Protein 5XW2 (pdb70)

CATH classification: 1.10.630.10

InterPro domains:
  IPR001128 Cytochrome P450 [PF00067] (34-383)
  IPR002397 Cytochrome P450, B-class [PR00359] (77-88)
  IPR002397 Cytochrome P450, B-class [PR00359] (123-139)
  IPR002397 Cytochrome P450, B-class [PR00359] (140-155)
  IPR002397 Cytochrome P450, B-class [PR00359] (190-212)
  IPR002397 Cytochrome P450, B-class [PR00359] (271-282)
  IPR002397 Cytochrome P450, B-class [PR00359] (288-315)
  IPR002397 Cytochrome P450, B-class [PR00359] (316-331)
  IPR002397 Cytochrome P450, B-class [PR00359] (337-346)
  IPR002397 Cytochrome P450, B-class [PR00359] (346-357)
  IPR017972 Cytochrome P450, conserved site [PS00086] (339-348)
  IPR036396 Cytochrome P450 superfamily [G3DSA:1.10.630.10] (1-399)
  IPR036396 Cytochrome P450 superfamily [SSF48264] (8-396)

Radius of gyration: 20.77 Å; Cα contacts (8 Å, |Δi|>4): 605; chains: 1; bounding box: 44×53×56 Å

Organism: NCBI:txid457427

Sequence (375 aa):
MTTPAERWGIHPEHFWLYGRRPRQMVEFDEKMNAWNVYGYAEAIEVLGDPGTFSSHMSRLLPMGAAFTEGDLLQTDPPDHRELRKLVSHAFTPKVVAELEPRITALTQELLDAVADRDTFDLMTALAYPLPVTVVAELLSIPSADRHLFEGWMTEIVHSLGAPMRKMLEYLREHAAECRRRPRGDLMGKLIEAERRLTDNHIVNFAKMLLIAGYLTTTMLIGNTVLCLDSYPEQAARVRADRSLIPGLLEESMRFLSPVAATYRATTRDVEVAGQRLSADQMVMVWFGAANRDARQFAEPELFDMTRGPNPHLGFGRGIHFCLGGPLARMEGRVALDHLLDRFPELYTDPERPPTFMPGFDTTGVSSLPLRTSLG

Nearest PDB structures (foldseek):
  5xw2-assembly1_A  TM=1.003E+00  e=1.468E-63  Streptomyces himastatinicus ATCC 53653
  4e2p-assembly1_A  TM=9.854E-01  e=3.043E-57  Streptomyces himastatinicus ATCC 53653
  4ggv-assembly1_A  TM=9.111E-01  e=2.343E-40  Streptomyces himastatinicus ATCC 53653
  5z9j-assembly1_A  TM=9.379E-01  e=3.137E-38  Streptomyces himastatinicus ATCC 53653
  5z9j-assembly2_B  TM=9.359E-01  e=5.371E-37  Streptomyces himastatinicus ATCC 53653

Solvent-accessible surface area: 17561 Å² total; per-residue (Å²): 159,72,20,0,2,104,93,48,42,2,19,99,104,2,24,10,8,88,30,152,177,17,214,60,29,1,34,70,38,140,187,68,104,0,22,7,1,21,0,24,60,19,0,63,88,1,7,56,51,26,58,7,3,0,3,57,34,26,107,50,98,111,204,70,129,100,97,30,82,6,25,12,82,42,18,31,65,112,93,8,150,84,16,34,93,42,1,31,147,18,9,45,100,150,26,15,65,110,17,45,87,121,0,37,65,41,0,59,115,30,0,88,81,10,32,142,120,111,55,8,32,0,0,88,14,0,0,27,25,0,1,4,15,8,4,1,49,14,0,44,0,65,78,74,32,33,123,60,0,51,38,31,4,45,86,21,37,158,95,132,83,70,11,53,174,128,0,54,76,42,2,104,74,20,0,38,94,27,84,184,204,53,191,95,52,12,2,2,94,1,6,95,17,161,242,104,34,64,34,101,21,2,18,28,1,3,59,12,13,0,87,40,26,0,23,33,6,1,8,4,0,0,1,0,6,0,0,14,30,4,17,74,141,30,14,60,123,0,67,94,62,73,91,36,1,64,29,0,2,35,0,0,4,1,4,3,2,10,50,0,4,26,56,18,0,0,44,121,98,17,107,2,59,59,46,204,4,56,38,96,44,31,0,1,0,17,12,4,5,0,0,23,8,67,143,73,5,74,108,20,93,106,9,56,2,69,37,60,125,26,43,12,0,10,34,10,105,35,67,28,99,43,33,20,2,44,5,13,99,3,4,0,77,2,0,0,30,28,1,9,78,70,4,113,68,28,62,7,11,98,158,138,64,8,72,40,18,73,22,73,32,28,1,2,0,22,27,0,25,2,63,24,49,113,117

B-factor: mean 20.39, std 13.83, range [5.42, 110.3]

Structure (mmCIF, N/CA/C/O backbone):
data_5XW2
#
_entry.id   5XW2
#
_cell.length_a   126.130
_cell.length_b   72.840
_cell.length_c   53.750
_cell.angle_alpha   90.00
_cell.angle_beta   107.43
_cell.angle_gamma   90.00
#
_symmetry.space_group_name_H-M   'C 1 2 1'
#
loop_
_entity.id
_entity.type
_entity.pdbx_description
1 polymer 'Cytochrome P450 107B1 (P450CVIIB1)'
2 non-polymer 'PROTOPORPHYRIN IX CONTAINING FE'
3 non-polymer GLYCEROL
4 non-polymer 'MAGNESIUM ION'
5 water water
#
loop_
_atom_site.group_PDB
_atom_site.id
_atom_site.type_symbol
_atom_site.label_atom_id
_atom_site.label_alt_id
_atom_site.label_comp_id
_atom_site.label_asym_id
_atom_site.label_entity_id
_atom_site.label_seq_id
_atom_site.pdbx_PDB_ins_code
_atom_site.Cartn_x
_atom_site.Cartn_y
_atom_site.Cartn_z
_atom_site.occupancy
_atom_site.B_iso_or_equiv
_atom_site.auth_seq_id
_atom_site.auth_comp_id
_atom_site.auth_asym_id
_atom_site.auth_atom_id
_atom_site.pdbx_PDB_model_num
ATOM 1 N N . MET A 1 21 ? -23.873 21.312 49.226 1.00 45.59 1 MET A N 1
ATOM 2 C CA . MET A 1 21 ? -24.156 20.172 48.361 1.00 40.78 1 MET A CA 1
ATOM 3 C C . MET A 1 21 ? -23.187 20.140 47.171 1.00 37.96 1 MET A C 1
ATOM 4 O O . MET A 1 21 ? -23.070 21.115 46.418 1.00 34.73 1 MET A O 1
ATOM 9 N N . THR A 1 22 ? -22.508 19.008 46.997 1.00 28.11 2 THR A N 1
ATOM 10 C CA . THR A 1 22 ? -21.522 18.879 45.931 1.00 24.23 2 THR A CA 1
ATOM 11 C C . THR A 1 22 ? -22.247 18.804 44.587 1.00 22.04 2 THR A C 1
ATOM 12 O O . THR A 1 22 ? -23.198 18.033 44.416 1.00 18.99 2 THR A O 1
ATOM 16 N N . THR A 1 23 ? -21.806 19.606 43.629 1.00 17.72 3 THR A N 1
ATOM 17 C CA . THR A 1 23 ? -22.468 19.634 42.340 1.00 14.14 3 THR A CA 1
ATOM 18 C C . THR A 1 23 ? -22.073 18.411 41.522 1.00 14.69 3 THR A C 1
ATOM 19 O O . THR A 1 23 ? -21.035 17.786 41.760 1.00 14.35 3 THR A O 1
ATOM 23 N N . PRO A 1 24 ? -22.861 18.045 40.516 1.00 13.25 4 PRO A N 1
ATOM 24 C CA . PRO A 1 24 ? -22.425 16.962 39.618 1.00 14.31 4 PRO A CA 1
ATOM 25 C C . PRO A 1 24 ? -21.067 17.240 39.005 1.00 13.04 4 PRO A C 1
ATOM 26 O O . PRO A 1 24 ? -20.241 16.336 38.866 1.00 13.54 4 PRO A O 1
ATOM 30 N N . ALA A 1 25 ? -20.805 18.508 38.643 1.00 13.31 5 ALA A N 1
ATOM 31 C CA . ALA A 1 25 ? -19.527 18.830 38.018 1.00 11.86 5 ALA A CA 1
ATOM 32 C C . ALA A 1 25 ? -18.358 18.528 38.954 1.00 13.78 5 ALA A C 1
ATOM 33 O O . ALA A 1 25 ? -17.387 17.893 38.537 1.00 15.27 5 ALA A O 1
ATOM 35 N N . GLU A 1 26 ? -18.470 18.927 40.213 1.00 13.88 6 GLU A N 1
ATOM 36 C CA . GLU A 1 26 ? -17.416 18.632 41.197 1.00 16.30 6 GLU A CA 1
ATOM 37 C C . GLU A 1 26 ? -17.317 17.136 41.460 1.00 17.59 6 GLU A C 1
ATOM 38 O O . GLU A 1 26 ? -16.216 16.575 41.535 1.00 19.31 6 GLU A O 1
ATOM 44 N N . ARG A 1 27 ? -18.465 16.464 41.621 1.00 15.53 7 ARG A N 1
ATOM 45 C CA . ARG A 1 27 ? -18.441 15.054 42.006 1.00 14.73 7 ARG A CA 1
ATOM 46 C C . ARG A 1 27 ? -17.778 14.219 40.942 1.00 15.53 7 ARG A C 1
ATOM 47 O O . ARG A 1 27 ? -17.051 13.261 41.244 1.00 17.55 7 ARG A O 1
ATOM 55 N N . TRP A 1 28 ? -18.051 14.515 39.667 1.00 13.74 8 TRP A N 1
ATOM 56 C CA . TRP A 1 28 ? -17.676 13.637 38.585 1.00 14.90 8 TRP A CA 1
ATOM 57 C C . TRP A 1 28 ? -16.618 14.236 37.677 1.00 14.41 8 TRP A C 1
ATOM 58 O O . TRP A 1 28 ? -16.233 13.585 36.694 1.00 20.11 8 TRP A O 1
ATOM 69 N N . GLY A 1 29 ? -16.169 15.454 37.954 1.00 15.20 9 GLY A N 1
ATOM 70 C CA . GLY A 1 29 ? -15.170 16.074 37.071 1.00 17.39 9 GLY A CA 1
ATOM 71 C C . GLY A 1 29 ? -15.643 16.452 35.674 1.00 17.83 9 GLY A C 1
ATOM 72 O O . GLY A 1 29 ? -14.922 16.242 34.692 1.00 18.06 9 GLY A O 1
ATOM 73 N N . ILE A 1 30 ? -16.845 17.020 35.564 1.00 14.51 10 ILE A N 1
ATOM 74 C CA . ILE A 1 30 ? -17.388 17.373 34.262 1.00 12.81 10 ILE A CA 1
ATOM 75 C C . ILE A 1 30 ? -16.654 18.584 33.699 1.00 11.94 10 ILE A C 1
ATOM 76 O O . ILE A 1 30 ? -16.527 19.607 34.381 1.00 12.11 10 ILE A O 1
ATOM 81 N N . HIS A 1 31 ? -16.200 18.477 32.473 1.00 11.72 11 HIS A N 1
ATOM 82 C CA . HIS A 1 31 ? -15.566 19.597 31.743 1.00 12.58 11 HIS A CA 1
ATOM 83 C C . HIS A 1 31 ? -14.753 20.647 32.495 1.00 13.63 11 HIS A C 1
ATOM 84 O O . HIS A 1 31 ? -14.997 21.861 32.391 1.00 12.87 11 HIS A O 1
ATOM 91 N N . PRO A 1 32 ? -13.727 20.224 33.282 1.00 14.54 12 PRO A N 1
ATOM 92 C CA . PRO A 1 32 ? -12.897 21.205 34.003 1.00 13.67 12 PRO A CA 1
ATOM 93 C C . PRO A 1 32 ? -12.596 22.518 33.289 1.00 14.76 12 PRO A C 1
ATOM 94 O O . PRO A 1 32 ? -12.470 23.542 33.966 1.00 15.81 12 PRO A O 1
ATOM 98 N N . GLU A 1 33 ? -12.557 22.510 31.948 1.00 13.90 13 GLU A N 1
ATOM 99 C CA . GLU A 1 33 ? -12.319 23.733 31.178 1.00 14.17 13 GLU A CA 1
ATOM 100 C C . GLU A 1 33 ? -13.538 24.646 31.137 1.00 13.32 13 GLU A C 1
ATOM 101 O O . GLU A 1 33 ? -13.385 25.844 30.853 1.00 13.50 13 GLU A O 1
ATOM 107 N N . HIS A 1 34 ? -14.742 24.123 31.418 1.00 12.04 14 HIS A N 1
ATOM 108 C CA . HIS A 1 34 ? -15.962 24.951 31.483 1.00 11.02 14 HIS A CA 1
ATOM 109 C C . HIS A 1 34 ? -15.975 25.570 32.874 1.00 10.95 14 HIS A C 1
ATOM 110 O O . HIS A 1 34 ? -16.614 25.097 33.815 1.00 11.53 14 HIS A O 1
ATOM 117 N N . PHE A 1 35 ? -15.191 26.644 33.024 1.00 10.92 15 PHE A N 1
ATOM 118 C CA . PHE A 1 35 ? -14.932 27.198 34.343 1.00 11.75 15 PHE A CA 1
ATOM 119 C C . PHE A 1 35 ? -16.205 27.632 35.046 1.00 10.76 15 PHE A C 1
ATOM 120 O O . PHE A 1 35 ? -16.268 27.698 36.283 1.00 11.65 15 PHE A O 1
ATOM 128 N N . TRP A 1 36 ? -17.243 27.987 34.277 1.00 10.61 16 TRP A N 1
ATOM 129 C CA . TRP A 1 36 ? -18.496 28.416 34.864 1.00 10.29 16 TRP A CA 1
ATOM 130 C C . TRP A 1 36 ? -19.215 27.296 35.633 1.00 9.37 16 TRP A C 1
ATOM 131 O O . TRP A 1 36 ? -20.001 27.612 36.525 1.00 10.64 16 TRP A O 1
ATOM 142 N N . LEU A 1 37 ? -18.926 26.019 35.321 1.00 10.53 17 LEU A N 1
ATOM 143 C CA . LEU A 1 37 ? -19.480 24.909 36.082 1.00 10.51 17 LEU A CA 1
ATOM 144 C C . LEU A 1 37 ? -18.927 24.884 37.491 1.00 13.28 17 LEU A C 1
ATOM 145 O O . LEU A 1 37 ? -19.465 24.163 38.347 1.00 12.16 17 LEU A O 1
ATOM 150 N N . TYR A 1 38 ? -17.858 25.651 37.742 1.00 12.40 18 TYR A N 1
ATOM 151 C CA . TYR A 1 38 ? -17.188 25.673 39.037 1.00 14.03 18 TYR A CA 1
ATOM 152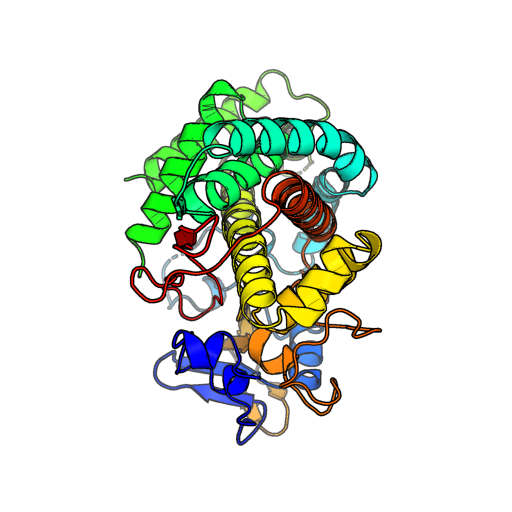 C C . TYR A 1 38 ? -17.345 27.021 39.698 1.00 14.89 18 TYR A C 1
ATOM 153 O O . TYR A 1 38 ? -16.638 27.314 40.675 1.00 16.65 18 TYR A O 1
ATOM 162 N N . GLY A 1 39 ? -18.234 27.877 39.192 1.00 12.79 19 GLY A N 1
ATOM 163 C CA . GLY A 1 39 ? -18.570 29.132 39.806 1.00 12.49 19 GLY A CA 1
ATOM 164 C C . GLY A 1 39 ? -17.659 30.285 39.483 1.00 13.72 19 GLY A C 1
ATOM 165 O O . GLY A 1 39 ? -17.902 31.383 39.974 1.00 16.34 19 GLY A O 1
ATOM 166 N N . ARG A 1 40 ? -16.661 30.088 38.639 1.00 13.06 20 ARG A N 1
ATOM 167 C CA . ARG A 1 40 ? -15.743 31.172 38.350 1.00 15.45 20 ARG A CA 1
ATOM 168 C C . ARG A 1 40 ? -16.380 32.084 37.316 1.00 14.12 20 ARG A C 1
ATOM 169 O O . ARG A 1 40 ? -16.877 31.607 36.286 1.00 13.54 20 ARG A O 1
ATOM 177 N N . ARG A 1 41 ? -16.317 33.384 37.542 1.00 15.14 21 ARG A N 1
ATOM 178 C CA . ARG A 1 41 ? -16.795 34.375 36.588 1.00 15.10 21 ARG A CA 1
ATOM 179 C C . ARG A 1 41 ? -15.697 34.711 35.578 1.00 17.33 21 ARG A C 1
ATOM 180 O O . ARG A 1 41 ? -14.509 34.738 35.921 1.00 17.25 21 ARG A O 1
ATOM 188 N N . PRO A 1 42 ? -16.025 34.915 34.308 1.00 16.24 22 PRO A N 1
ATOM 189 C CA . PRO A 1 42 ? -15.005 35.325 33.335 1.00 16.66 22 PRO A CA 1
ATOM 190 C C . PRO A 1 42 ? -14.371 36.651 33.715 1.00 18.92 22 PRO A C 1
ATOM 191 O O . PRO A 1 42 ? -14.993 37.502 34.331 1.00 16.91 22 PRO A O 1
ATOM 195 N N . ARG A 1 43 ? -13.142 36.851 33.247 1.00 17.25 23 ARG A N 1
ATOM 196 C CA . ARG A 1 43 ? -12.481 38.133 33.458 1.00 22.67 23 ARG A CA 1
ATOM 197 C C . ARG A 1 43 ? -13.225 39.234 32.719 1.00 19.28 23 ARG A C 1
ATOM 198 O O . ARG A 1 43 ? -13.390 40.341 33.226 1.00 19.00 23 ARG A O 1
ATOM 206 N N . GLN A 1 44 ? -13.679 38.936 31.515 1.00 14.92 24 GLN A N 1
ATOM 207 C CA . GLN A 1 44 ? -14.521 39.818 30.730 1.00 15.98 24 GLN A CA 1
ATOM 208 C C . GLN A 1 44 ? -15.462 38.914 29.950 1.00 12.60 24 GLN A C 1
ATOM 209 O O . GLN A 1 44 ? -15.168 37.733 29.740 1.00 13.02 24 GLN A O 1
ATOM 215 N N . MET A 1 45 ? -16.554 39.508 29.492 1.00 11.68 25 MET A N 1
ATOM 216 C CA . MET A 1 45 ? -17.621 38.675 28.950 1.00 11.84 25 MET A CA 1
ATOM 217 C C . MET A 1 45 ? -17.408 38.323 27.493 1.00 11.65 25 MET A C 1
ATOM 218 O O . MET A 1 45 ? -18.090 37.431 26.966 1.00 11.42 25 MET A O 1
ATOM 223 N N . VAL A 1 46 ? -16.529 39.024 26.789 1.00 11.41 26 VAL A N 1
ATOM 224 C CA . VAL A 1 46 ? -16.154 38.714 25.417 1.00 12.19 26 VAL A CA 1
ATOM 225 C C . VAL A 1 46 ? -14.630 38.659 25.346 1.00 13.14 26 VAL A C 1
ATOM 226 O O . VAL A 1 46 ? -13.959 39.637 25.719 1.00 15.17 26 VAL A O 1
ATOM 230 N N . GLU A 1 47 ? -14.079 37.550 24.890 1.00 12.57 27 GLU A N 1
ATOM 231 C CA . GLU A 1 47 ? -12.625 37.397 24.948 1.00 12.83 27 GLU A CA 1
ATOM 232 C C . GLU A 1 47 ? -12.159 36.525 23.808 1.00 14.34 27 GLU A C 1
ATOM 233 O O . GLU A 1 47 ? -12.802 35.519 23.492 1.00 15.03 27 GLU A O 1
ATOM 239 N N . PHE A 1 48 ? -10.997 36.848 23.222 1.00 13.88 28 PHE A N 1
ATOM 240 C CA . PHE A 1 48 ? -10.467 36.027 22.148 1.00 14.10 28 PHE A CA 1
ATOM 241 C C . PHE A 1 48 ? -9.710 34.794 22.665 1.00 16.73 28 PHE A C 1
ATOM 242 O O . PHE A 1 48 ? -8.913 34.896 23.610 1.00 25.99 28 PHE A O 1
ATOM 250 N N . ASP A 1 49 ? -9.954 33.646 22.048 1.00 15.93 29 ASP A N 1
ATOM 251 C CA . ASP A 1 49 ? -9.387 32.331 22.397 1.00 22.11 29 ASP A CA 1
ATOM 252 C C . ASP A 1 49 ? -8.417 31.876 21.294 1.00 21.55 29 ASP A C 1
ATOM 253 O O . ASP A 1 49 ? -8.844 31.537 20.187 1.00 20.66 29 ASP A O 1
ATOM 258 N N . GLU A 1 50 ? -7.125 31.751 21.632 1.00 16.94 30 GLU A N 1
ATOM 259 C CA . GLU A 1 50 ? -6.115 31.432 20.609 1.00 21.33 30 GLU A CA 1
ATOM 260 C C . GLU A 1 50 ? -6.226 30.018 20.072 1.00 24.58 30 GLU A C 1
ATOM 261 O O . GLU A 1 50 ? -6.023 29.798 18.874 1.00 22.91 30 GLU A O 1
ATOM 267 N N . LYS A 1 51 ? -6.463 29.035 20.925 1.00 24.48 31 LYS A N 1
ATOM 268 C CA . LYS A 1 51 ? -6.428 27.674 20.413 1.00 27.87 31 LYS A CA 1
ATOM 269 C C . LYS A 1 51 ? -7.524 27.441 19.383 1.00 30.92 31 LYS A C 1
ATOM 270 O O . LYS A 1 51 ? -7.276 26.807 18.353 1.00 28.88 31 LYS A O 1
ATOM 276 N N . MET A 1 52 ? -8.747 27.970 19.625 1.00 25.85 32 MET A N 1
ATOM 277 C CA . MET A 1 52 ? -9.842 27.826 18.663 1.00 27.76 32 MET A CA 1
ATOM 278 C C . MET A 1 52 ? -9.843 28.909 17.603 1.00 19.49 32 MET A C 1
ATOM 279 O O . MET A 1 52 ? -10.613 28.806 16.645 1.00 24.58 32 MET A O 1
ATOM 284 N N . ASN A 1 53 ? -9.009 29.934 17.756 1.00 19.98 33 ASN A N 1
ATOM 285 C CA . ASN A 1 53 ? -9.007 31.067 16.837 1.00 18.89 33 ASN A CA 1
ATOM 286 C C . ASN A 1 53 ? -10.439 31.624 16.754 1.00 15.37 33 ASN A C 1
ATOM 287 O O . ASN A 1 53 ? -11.033 31.674 15.680 1.00 15.91 33 ASN A O 1
ATOM 292 N N . ALA A 1 54 ? -10.958 32.034 17.907 1.00 13.50 34 ALA A N 1
ATOM 293 C CA . ALA A 1 54 ? -12.357 32.486 17.937 1.00 12.92 34 ALA A CA 1
ATOM 294 C C . ALA A 1 54 ? -12.575 33.405 19.115 1.00 12.78 34 ALA A C 1
ATOM 295 O O . ALA A 1 54 ? -11.889 33.306 20.139 1.00 14.36 34 ALA A O 1
ATOM 297 N N . TRP A 1 55 ? -13.565 34.299 18.996 1.00 12.17 35 TRP A N 1
ATOM 298 C CA . TRP A 1 55 ? -14.038 35.080 20.122 1.00 10.81 35 TRP A CA 1
ATOM 299 C C . TRP A 1 55 ? -15.025 34.249 20.922 1.00 11.15 35 TRP A C 1
ATOM 300 O O . TRP A 1 55 ? -15.890 33.586 20.351 1.00 15.69 35 TRP A O 1
ATOM 311 N N . ASN A 1 56 ? -14.902 34.258 22.232 1.00 11.45 36 ASN A N 1
ATOM 312 C CA . ASN A 1 56 ? -15.849 33.585 23.126 1.00 10.73 36 ASN A CA 1
ATOM 313 C C . ASN A 1 56 ? -16.729 34.634 23.760 1.00 10.41 36 ASN A C 1
ATOM 314 O O . ASN A 1 56 ? -16.240 35.653 24.251 1.00 10.80 36 ASN A O 1
ATOM 319 N N . VAL A 1 57 ? -18.044 34.367 23.777 1.00 9.01 37 VAL A N 1
ATOM 320 C CA . VAL A 1 57 ? -19.036 35.207 24.428 1.00 9.33 37 VAL A CA 1
ATOM 321 C C . VAL A 1 57 ? -19.585 34.423 25.605 1.00 8.26 37 VAL A C 1
ATOM 322 O O . VAL A 1 57 ? -20.231 33.372 25.441 1.00 9.69 37 VAL A O 1
ATOM 326 N N . TYR A 1 58 ? -19.331 34.919 26.808 1.00 9.13 38 TYR A N 1
ATOM 327 C CA . TYR A 1 58 ? -19.715 34.232 28.030 1.00 9.36 38 TYR A CA 1
ATOM 328 C C . TYR A 1 58 ? -20.879 34.859 28.769 1.00 10.09 38 TYR A C 1
ATOM 329 O O . TYR A 1 58 ? -21.427 34.210 29.682 1.00 11.81 38 TYR A O 1
ATOM 338 N N . GLY A 1 59 ? -21.193 36.109 28.499 1.00 9.33 39 GLY A N 1
ATOM 339 C CA . GLY A 1 59 ? -22.185 36.833 29.265 1.00 10.31 39 GLY A CA 1
ATOM 340 C C . GLY A 1 59 ? -23.580 36.666 28.669 1.00 9.51 39 GLY A C 1
ATOM 341 O O . GLY A 1 59 ? -23.713 36.519 27.453 1.00 9.34 39 GLY A O 1
ATOM 342 N N . TYR A 1 60 ? -24.616 36.728 29.514 1.00 9.15 40 TYR A N 1
ATOM 343 C CA . TYR A 1 60 ? -25.996 36.588 29.040 1.00 9.10 40 TYR A CA 1
ATOM 344 C C . TYR A 1 60 ? -26.377 37.749 28.121 1.00 9.14 40 TYR A C 1
ATOM 345 O O . TYR A 1 60 ? -26.864 37.534 27.004 1.00 8.64 40 TYR A O 1
ATOM 354 N N . ALA A 1 61 ? -26.194 39.004 28.570 1.00 8.57 41 ALA A N 1
ATOM 355 C CA . ALA A 1 61 ? -26.575 40.140 27.733 1.00 10.04 41 ALA A CA 1
ATOM 356 C C . ALA A 1 61 ? -25.810 40.125 26.423 1.00 8.72 41 ALA A C 1
ATOM 357 O O . ALA A 1 61 ? -26.352 40.429 25.362 1.00 9.09 41 ALA A O 1
ATOM 359 N N . GLU A 1 62 ? -24.525 39.770 26.468 1.00 9.48 42 GLU A N 1
ATOM 360 C CA . GLU A 1 62 ? -23.720 39.781 25.252 1.00 9.12 42 GLU A CA 1
ATOM 361 C C . GLU A 1 62 ? -24.149 38.662 24.302 1.00 7.39 42 GLU A C 1
ATOM 362 O O . GLU A 1 62 ? -24.208 38.865 23.084 1.00 9.41 42 GLU A O 1
ATOM 368 N N . ALA A 1 63 ? -24.546 37.512 24.859 1.00 7.86 43 ALA A N 1
ATOM 369 C CA . ALA A 1 63 ? -25.089 36.435 24.024 1.00 8.24 43 ALA A CA 1
ATOM 370 C C . ALA A 1 63 ? -26.388 36.871 23.356 1.00 6.87 43 ALA A C 1
ATOM 371 O O . ALA A 1 63 ? -26.571 36.668 22.154 1.00 8.05 43 ALA A O 1
ATOM 373 N N . ILE A 1 64 ? -27.279 37.518 24.116 1.00 8.05 44 ILE A N 1
ATOM 374 C CA . ILE A 1 64 ? -28.519 38.032 23.529 1.00 8.58 44 ILE A CA 1
ATOM 375 C C . ILE A 1 64 ? -28.222 38.997 22.381 1.00 9.49 44 ILE A C 1
ATOM 376 O O . ILE A 1 64 ? -28.880 38.957 21.327 1.00 8.07 44 ILE A O 1
ATOM 381 N N . GLU A 1 65 ? -27.246 39.900 22.585 1.00 8.21 45 GLU A N 1
ATOM 382 C CA . GLU A 1 65 ? -26.896 40.861 21.531 1.00 9.67 45 GLU A CA 1
ATOM 383 C C . GLU A 1 65 ? -26.409 40.130 20.284 1.00 8.27 45 GLU A C 1
ATOM 384 O O . GLU A 1 65 ? -26.840 40.424 19.159 1.00 10.06 45 GLU A O 1
ATOM 390 N N . VAL A 1 66 ? -25.505 39.167 20.455 1.00 8.94 46 VAL A N 1
ATOM 391 C CA . VAL A 1 66 ? -24.974 38.455 19.295 1.00 8.88 46 VAL A CA 1
ATOM 392 C C . VAL A 1 66 ? -26.078 37.676 18.585 1.00 7.47 46 VAL A C 1
ATOM 393 O O . VAL A 1 66 ? -26.231 37.734 17.361 1.00 8.71 46 VAL A O 1
ATOM 397 N N . LEU A 1 67 ? -26.850 36.903 19.363 1.00 7.40 47 LEU A N 1
ATOM 398 C CA . LEU A 1 67 ? -27.899 36.055 18.772 1.00 7.97 47 LEU A CA 1
ATOM 399 C C . LEU A 1 67 ? -28.946 36.884 18.066 1.00 9.04 47 LEU A C 1
ATOM 400 O O . LEU A 1 67 ? -29.513 36.437 17.059 1.00 8.22 47 LEU A O 1
ATOM 405 N N . GLY A 1 68 ? -29.211 38.111 18.548 1.00 9.39 48 GLY A N 1
ATOM 406 C CA . GLY A 1 68 ? -30.229 38.981 17.985 1.00 9.64 48 GLY A CA 1
ATOM 407 C C . GLY A 1 68 ? -29.783 39.759 16.792 1.00 10.34 48 GLY A C 1
ATOM 408 O O . GLY A 1 68 ? -30.607 40.485 16.222 1.00 10.52 48 GLY A O 1
ATOM 409 N N . ASP A 1 69 ? -28.554 39.617 16.317 1.00 8.97 49 ASP A N 1
ATOM 410 C CA . ASP A 1 69 ? -28.078 40.355 15.145 1.00 9.80 49 ASP A CA 1
ATOM 411 C C . ASP A 1 69 ? -27.471 39.376 14.146 1.00 9.27 49 ASP A C 1
ATOM 412 O O . ASP A 1 69 ? -26.247 39.312 13.942 1.00 9.85 49 ASP A O 1
ATOM 417 N N . PRO A 1 70 ? -28.315 38.610 13.455 1.00 7.93 50 PRO A N 1
ATOM 418 C CA . PRO A 1 70 ? -27.791 37.659 12.469 1.00 9.61 50 PRO A CA 1
ATOM 419 C C . PRO A 1 70 ? -27.142 38.316 11.279 1.00 10.52 50 PRO A C 1
ATOM 420 O O . PRO A 1 70 ? -26.370 37.655 10.578 1.00 10.08 50 PRO A O 1
ATOM 424 N N . GLY A 1 71 ? -27.465 39.581 10.984 1.00 9.36 51 GLY A N 1
ATOM 425 C CA . GLY A 1 71 ? -26.819 40.282 9.867 1.00 9.70 51 GLY A CA 1
ATOM 426 C C . GLY A 1 71 ? -25.330 40.470 10.112 1.00 10.33 51 GLY A C 1
ATOM 427 O O . GLY A 1 71 ? -24.533 40.402 9.166 1.00 11.96 51 GLY A O 1
ATOM 428 N N . THR A 1 72 ? -24.945 40.742 11.361 1.00 10.48 52 THR A N 1
ATOM 429 C CA . THR A 1 72 ? -23.541 40.896 11.767 1.00 10.09 52 THR A CA 1
ATOM 430 C C . THR A 1 72 ? -22.917 39.571 12.172 1.00 9.83 52 THR A C 1
ATOM 431 O O . THR A 1 72 ? -21.727 39.342 11.919 1.00 10.95 52 THR A O 1
ATOM 435 N N . PHE A 1 73 ? -23.697 38.711 12.830 1.00 8.75 53 PHE A N 1
ATOM 436 C CA . PHE A 1 73 ? -23.207 37.449 13.365 1.00 8.15 53 PHE A CA 1
ATOM 437 C C . PHE A 1 73 ? -23.950 36.355 12.603 1.00 8.64 53 PHE A C 1
ATOM 438 O O . PHE A 1 73 ? -24.997 35.826 13.040 1.00 8.30 53 PHE A O 1
ATOM 446 N N . SER A 1 74 ? -23.373 35.981 11.474 1.00 8.74 54 SER A N 1
ATOM 447 C CA . SER A 1 74 ? -23.955 34.994 10.591 1.00 8.00 54 SER A CA 1
ATOM 448 C C . SER A 1 74 ? -23.857 33.599 11.195 1.00 8.64 54 SER A C 1
ATOM 449 O O . SER A 1 74 ? -22.927 33.285 11.937 1.00 8.76 54 SER A O 1
ATOM 452 N N . SER A 1 75 ? -24.819 32.750 10.842 1.00 7.79 55 SER A N 1
ATOM 453 C CA . SER A 1 75 ? -24.771 31.334 11.186 1.00 8.95 55 SER A CA 1
ATOM 454 C C . SER A 1 75 ? -24.195 30.483 10.073 1.00 8.26 55 SER A C 1
ATOM 455 O O . SER A 1 75 ? -24.060 29.273 10.235 1.00 9.61 55 SER A O 1
ATOM 458 N N . HIS A 1 76 ? -23.903 31.097 8.913 1.00 8.93 56 HIS A N 1
ATOM 459 C CA . HIS A 1 76 ? -23.425 30.386 7.734 1.00 9.13 56 HIS A CA 1
ATOM 460 C C . HIS A 1 76 ? -21.908 30.240 7.865 1.00 11.48 56 HIS A C 1
ATOM 461 O O . HIS A 1 76 ? -21.135 31.041 7.313 1.00 11.62 56 HIS A O 1
ATOM 468 N N . MET A 1 77 ? -21.471 29.194 8.570 1.00 10.55 57 MET A N 1
ATOM 469 C CA . MET A 1 77 ? -20.066 29.101 8.977 1.00 12.21 57 MET A CA 1
ATOM 470 C C . MET A 1 77 ? -19.112 28.812 7.816 1.00 14.83 57 MET A C 1
ATOM 471 O O . MET A 1 77 ? -17.908 29.076 7.963 1.00 15.42 57 MET A O 1
ATOM 476 N N . SER A 1 78 ? -19.637 28.360 6.673 1.00 13.78 58 SER A N 1
ATOM 477 C CA . SER A 1 78 ? -18.782 28.213 5.484 1.00 15.16 58 SER A CA 1
ATOM 478 C C . SER A 1 78 ? -18.153 29.526 5.060 1.00 17.67 58 SER A C 1
ATOM 479 O O . SER A 1 78 ? -17.145 29.514 4.326 1.00 17.98 58 SER A O 1
ATOM 482 N N . ARG A 1 79 ? -18.694 30.666 5.472 1.00 14.79 59 ARG A N 1
ATOM 483 C CA . ARG A 1 79 ? -18.075 31.925 5.109 1.00 17.46 59 ARG A CA 1
ATOM 484 C C . ARG A 1 79 ? -16.674 32.047 5.692 1.00 19.91 59 ARG A C 1
ATOM 485 O O . ARG A 1 79 ? -15.899 32.898 5.225 1.00 20.48 59 ARG A O 1
ATOM 493 N N . LEU A 1 80 ? -16.309 31.203 6.665 1.00 17.09 60 LEU A N 1
ATOM 494 C CA . LEU A 1 80 ? -14.978 31.281 7.258 1.00 19.37 60 LEU A CA 1
ATOM 495 C C . LEU A 1 80 ? -13.984 30.346 6.600 1.00 24.69 60 LEU A C 1
ATOM 496 O O . LEU A 1 80 ? -12.795 30.407 6.944 1.00 28.45 60 LEU A O 1
ATOM 501 N N . LEU A 1 81 ? -14.438 29.475 5.698 1.00 24.57 61 LEU A N 1
ATOM 502 C CA . LEU A 1 81 ? -13.537 28.538 5.043 1.00 29.53 61 LEU A CA 1
ATOM 503 C C . LEU A 1 81 ? -12.564 29.321 4.167 1.00 38.92 61 LEU A C 1
ATOM 504 O O . LEU A 1 81 ? -12.959 30.304 3.533 1.00 33.10 61 LEU A O 1
ATOM 509 N N . PRO A 1 82 ? -11.297 28.909 4.107 1.00 40.45 62 PRO A N 1
ATOM 510 C CA . PRO A 1 82 ? -10.275 29.713 3.427 1.00 45.33 62 PRO A CA 1
ATOM 511 C C . PRO A 1 82 ? -10.544 29.850 1.935 1.00 45.80 62 PRO A C 1
ATOM 512 O O . PRO A 1 82 ? -11.271 29.060 1.327 1.00 45.36 62 PRO A O 1
ATOM 516 N N . MET A 1 83 ? -9.922 30.875 1.345 1.00 57.01 63 MET A N 1
ATOM 517 C CA . MET A 1 83 ? -9.997 31.126 -0.091 1.00 56.10 63 MET A CA 1
ATOM 518 C C . MET A 1 83 ? -9.868 29.819 -0.860 1.00 59.21 63 MET A C 1
ATOM 519 O O . MET A 1 83 ? -8.790 29.216 -0.903 1.00 60.57 63 MET A O 1
ATOM 524 N N . GLY A 1 84 ? -10.964 29.371 -1.458 1.00 57.05 64 GLY A N 1
ATOM 525 C CA . GLY A 1 84 ? -10.993 28.079 -2.108 1.00 50.87 64 GLY A CA 1
ATOM 526 C C . GLY A 1 84 ? -12.300 27.366 -1.843 1.00 57.66 64 GLY A C 1
ATOM 527 O O . GLY A 1 84 ? -13.360 27.999 -1.772 1.00 57.25 64 GLY A O 1
ATOM 528 N N . ALA A 1 85 ? -12.235 26.045 -1.701 1.00 58.27 65 ALA A N 1
ATOM 529 C CA . ALA A 1 85 ? -13.397 25.239 -1.337 1.00 63.63 65 ALA A CA 1
ATOM 530 C C . ALA A 1 85 ? -13.058 23.759 -1.417 1.00 57.37 65 ALA A C 1
ATOM 531 O O . ALA A 1 85 ? -12.960 23.196 -2.508 1.00 59.77 65 ALA A O 1
ATOM 533 N N . ALA A 1 88 ? -18.977 22.855 1.683 1.00 55.89 68 ALA A N 1
ATOM 534 C CA . ALA A 1 88 ? -19.268 24.145 1.069 1.00 50.27 68 ALA A CA 1
ATOM 535 C C . ALA A 1 88 ? -20.728 24.252 0.622 1.00 50.43 68 ALA A C 1
ATOM 536 O O . ALA A 1 88 ? -21.163 25.324 0.188 1.00 55.51 68 ALA A O 1
ATOM 538 N N . PHE A 1 89 ? -21.485 23.151 0.708 1.00 42.01 69 PHE A N 1
ATOM 539 C CA . PHE A 1 89 ? -22.913 23.161 0.377 1.00 32.22 69 PHE A CA 1
ATOM 540 C C . PHE A 1 89 ? -23.690 22.814 1.642 1.00 28.96 69 PHE A C 1
ATOM 541 O O . PHE A 1 89 ? -23.787 21.644 2.035 1.00 25.77 69 PHE A O 1
ATOM 549 N N . THR A 1 90 ? -24.236 23.845 2.281 1.00 21.90 70 THR A N 1
ATOM 550 C CA . THR A 1 90 ? -25.031 23.652 3.486 1.00 17.68 70 THR A CA 1
ATOM 551 C C . THR A 1 90 ? -26.477 24.053 3.288 1.00 13.89 70 THR A C 1
ATOM 552 O O . THR A 1 90 ? -27.214 24.100 4.273 1.00 14.78 70 THR A O 1
ATOM 556 N N . GLU A 1 91 ? -26.926 24.340 2.061 1.00 14.85 71 GLU A N 1
ATOM 557 C CA . GLU A 1 91 ? -28.298 24.740 1.859 1.00 15.85 71 GLU A CA 1
ATOM 558 C C . GLU A 1 91 ? -29.229 23.601 2.250 1.00 13.72 71 GLU A C 1
ATOM 559 O O . GLU A 1 91 ? -28.932 22.418 1.964 1.00 13.41 71 GLU A O 1
ATOM 565 N N . GLY A 1 92 ? -30.344 23.934 2.881 1.00 13.20 72 GLY A N 1
ATOM 566 C CA . GLY A 1 92 ? -31.207 22.964 3.490 1.00 11.00 72 GLY A CA 1
ATOM 567 C C . GLY A 1 92 ? -30.958 22.759 4.966 1.00 10.07 72 GLY A C 1
ATOM 568 O O . GLY A 1 92 ? -31.852 22.289 5.647 1.00 11.65 72 GLY A O 1
ATOM 569 N N . ASP A 1 93 ? -29.763 23.099 5.441 1.00 11.31 73 ASP A N 1
ATOM 570 C CA . ASP A 1 93 ? -29.459 23.051 6.876 1.00 10.22 73 ASP A CA 1
ATOM 571 C C . ASP A 1 93 ? -29.874 24.385 7.498 1.00 9.66 73 ASP A C 1
ATOM 572 O O . ASP A 1 93 ? -29.185 25.409 7.330 1.00 10.70 73 ASP A O 1
ATOM 577 N N . LEU A 1 94 ? -30.969 24.354 8.241 1.00 9.23 74 LEU A N 1
ATOM 578 C CA . LEU A 1 94 ? -31.509 25.587 8.808 1.00 10.08 74 LEU A CA 1
ATOM 579 C C . LEU A 1 94 ? -30.522 26.261 9.763 1.00 8.54 74 LEU A C 1
ATOM 580 O O . LEU A 1 94 ? -30.444 27.502 9.822 1.00 9.32 74 LEU A O 1
ATOM 585 N N . LEU A 1 95 ? -29.731 25.479 10.496 1.00 9.04 75 LEU A N 1
ATOM 586 C CA . LEU A 1 95 ? -28.787 26.036 11.458 1.00 10.53 75 LEU A CA 1
ATOM 587 C C . LEU A 1 95 ? -27.700 26.826 10.770 1.00 10.73 75 LEU A C 1
ATOM 588 O O . LEU A 1 95 ? -27.057 27.685 11.405 1.00 11.38 75 LEU A O 1
ATOM 593 N N . GLN A 1 96 ? -27.437 26.575 9.480 1.00 9.26 76 GLN A N 1
ATOM 594 C CA . GLN A 1 96 ? -26.398 27.266 8.739 1.00 9.88 76 GLN A CA 1
ATOM 595 C C . GLN A 1 96 ? -26.962 28.351 7.842 1.00 8.65 76 GLN A C 1
ATOM 596 O O . GLN A 1 96 ? 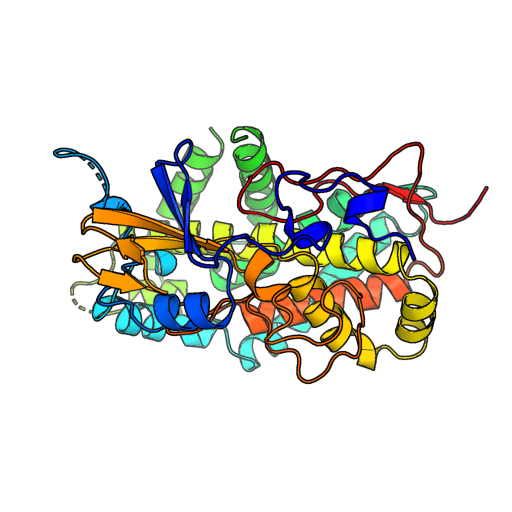-26.198 28.927 7.051 1.00 10.88 76 GLN A O 1
ATOM 602 N N . THR A 1 97 ? -28.253 28.609 7.882 1.00 8.92 77 THR A N 1
ATOM 603 C CA . THR A 1 97 ? -28.901 29.481 6.902 1.00 10.07 77 THR A CA 1
ATOM 604 C C . THR A 1 97 ? -29.260 30.821 7.541 1.00 8.86 77 THR A C 1
ATOM 605 O O . THR A 1 97 ? -29.877 30.859 8.620 1.00 9.77 77 THR A O 1
ATOM 609 N N . ASP A 1 98 ? -28.884 31.905 6.883 1.00 8.85 78 ASP A N 1
ATOM 610 C CA . ASP A 1 98 ? -29.194 33.252 7.340 1.00 8.16 78 ASP A CA 1
ATOM 611 C C . ASP A 1 98 ? -30.473 33.776 6.691 1.00 8.59 78 ASP A C 1
ATOM 612 O O . ASP A 1 98 ? -30.951 33.240 5.668 1.00 9.83 78 ASP A O 1
ATOM 617 N N . PRO A 1 99 ? -31.018 34.877 7.215 1.00 8.72 79 PRO A N 1
ATOM 618 C CA . PRO A 1 99 ? -32.057 35.601 6.468 1.00 10.19 79 PRO A CA 1
ATOM 619 C C . PRO A 1 99 ? -31.513 36.050 5.128 1.00 11.51 79 PRO A C 1
ATOM 620 O O . PRO A 1 99 ? -30.317 36.361 4.998 1.00 12.66 79 PRO A O 1
ATOM 624 N N . PRO A 1 100 ? -32.376 36.127 4.090 1.00 10.80 80 PRO A N 1
ATOM 625 C CA . PRO A 1 100 ? -33.831 35.936 4.117 1.00 12.29 80 PRO A CA 1
ATOM 626 C C . PRO A 1 100 ? -34.238 34.489 3.923 1.00 12.30 80 PRO A C 1
ATOM 627 O O . PRO A 1 100 ? -35.416 34.175 4.155 1.00 13.36 80 PRO A O 1
ATOM 631 N N . ASP A 1 101 ? -33.321 33.600 3.522 1.00 10.28 81 ASP A N 1
ATOM 632 C CA . ASP A 1 101 ? -33.739 32.216 3.279 1.00 12.57 81 ASP A CA 1
ATOM 633 C C . ASP A 1 101 ? -34.156 31.507 4.558 1.00 11.70 81 ASP A C 1
ATOM 634 O O . ASP A 1 101 ? -34.963 30.572 4.497 1.00 11.69 81 ASP A O 1
ATOM 639 N N . HIS A 1 102 ? -33.558 31.879 5.700 1.00 9.33 82 HIS A N 1
ATOM 640 C CA . HIS A 1 102 ? -33.850 31.183 6.947 1.00 9.31 82 HIS A CA 1
ATOM 641 C C . HIS A 1 102 ? -35.349 31.149 7.215 1.00 10.19 82 HIS A C 1
ATOM 642 O O . HIS A 1 102 ? -35.902 30.085 7.528 1.00 9.69 82 HIS A O 1
ATOM 649 N N . ARG A 1 103 ? -36.025 32.296 7.128 1.00 9.85 83 ARG A N 1
ATOM 650 C CA . ARG A 1 103 ? -37.443 32.323 7.473 1.00 11.30 83 ARG A CA 1
ATOM 651 C C . ARG A 1 103 ? -38.220 31.444 6.520 1.00 11.47 83 ARG A C 1
ATOM 652 O O . ARG A 1 103 ? -39.181 30.776 6.915 1.00 12.29 83 ARG A O 1
ATOM 660 N N . GLU A 1 104 ? -37.857 31.482 5.244 1.00 11.40 84 GLU A N 1
ATOM 661 C CA . GLU A 1 104 ? -38.624 30.698 4.272 1.00 12.85 84 GLU A CA 1
ATOM 662 C C . GLU A 1 104 ? -38.500 29.196 4.524 1.00 11.40 84 GLU A C 1
ATOM 663 O O . GLU A 1 104 ? -39.510 28.453 4.487 1.00 12.28 84 GLU A O 1
ATOM 669 N N . LEU A 1 105 ? -37.283 28.745 4.800 1.00 9.09 85 LEU A N 1
ATOM 670 C CA . LEU A 1 105 ? -37.074 27.315 5.061 1.00 9.75 85 LEU A CA 1
ATOM 671 C C . LEU A 1 105 ? -37.729 26.898 6.387 1.00 9.30 85 LEU A C 1
ATOM 672 O O . LEU A 1 105 ? -38.423 25.853 6.484 1.00 10.18 85 LEU A O 1
ATOM 677 N N . ARG A 1 106 ? -37.563 27.724 7.422 1.00 9.26 86 ARG A N 1
ATOM 678 C CA . ARG A 1 106 ? -38.184 27.386 8.705 1.00 10.58 86 ARG A CA 1
ATOM 679 C C . ARG A 1 106 ? -39.713 27.355 8.581 1.00 9.75 86 ARG A C 1
ATOM 680 O O . ARG A 1 106 ? -40.380 26.486 9.155 1.00 10.64 86 ARG A O 1
ATOM 688 N N . LYS A 1 107 ? -40.284 28.300 7.818 1.00 10.77 87 LYS A N 1
ATOM 689 C CA . LYS A 1 107 ? -41.738 28.328 7.656 1.00 13.33 87 LYS A CA 1
ATOM 690 C C . LYS A 1 107 ? -42.224 27.076 6.947 1.00 13.43 87 LYS A C 1
ATOM 691 O O . LYS A 1 107 ? -43.331 26.580 7.229 1.00 14.93 87 LYS A O 1
ATOM 697 N N . LEU A 1 108 ? -41.419 26.544 6.022 1.00 11.94 88 LEU A N 1
ATOM 698 C CA . LEU A 1 108 ? -41.826 25.343 5.306 1.00 16.59 88 LEU A CA 1
ATOM 699 C C . LEU A 1 108 ? -41.987 24.183 6.256 1.00 14.59 88 LEU A C 1
ATOM 700 O O . LEU A 1 108 ? -42.901 23.357 6.088 1.00 16.51 88 LEU A O 1
ATOM 705 N N . VAL A 1 109 ? -41.113 24.099 7.281 1.00 12.50 89 VAL A N 1
ATOM 706 C CA . VAL A 1 109 ? -41.100 22.895 8.118 1.00 11.68 89 VAL A CA 1
ATOM 707 C C . VAL A 1 109 ? -41.748 23.058 9.490 1.00 13.04 89 VAL A C 1
ATOM 708 O O . VAL A 1 109 ? -41.957 22.057 10.184 1.00 10.88 89 VAL A O 1
ATOM 712 N N . SER A 1 110 ? -42.053 24.279 9.916 1.00 11.10 90 SER A N 1
ATOM 713 C CA . SER A 1 110 ? -42.358 24.499 11.327 1.00 12.02 90 SER A CA 1
ATOM 714 C C . SER A 1 110 ? -43.637 23.817 11.807 1.00 11.28 90 SER A C 1
ATOM 715 O O . SER A 1 110 ? -43.723 23.495 12.980 1.00 11.82 90 SER A O 1
ATOM 718 N N . HIS A 1 111 ? -44.615 23.569 10.941 1.00 12.54 91 HIS A N 1
ATOM 719 C CA . HIS A 1 111 ? -45.821 22.890 11.384 1.00 12.65 91 HIS A CA 1
ATOM 720 C C . HIS A 1 111 ? -45.589 21.449 11.820 1.00 13.80 91 HIS A C 1
ATOM 721 O O . HIS A 1 111 ? -46.473 20.866 12.443 1.00 15.20 91 HIS A O 1
ATOM 728 N N . ALA A 1 112 ? -44.429 20.893 11.532 1.00 10.71 92 ALA A N 1
ATOM 729 C CA . ALA A 1 112 ? -44.083 19.554 12.031 1.00 12.82 92 ALA A CA 1
ATOM 730 C C . ALA A 1 112 ? -43.657 19.551 13.499 1.00 12.31 92 ALA A C 1
ATOM 731 O O . ALA A 1 112 ? -43.359 18.475 14.035 1.00 13.14 92 ALA A O 1
ATOM 733 N N . PHE A 1 113 ? -43.612 20.721 14.166 1.00 11.89 93 PHE A N 1
ATOM 734 C CA . PHE A 1 113 ? -42.963 20.851 15.474 1.00 11.07 93 PHE A CA 1
ATOM 735 C C . PHE A 1 113 ? -43.868 21.453 16.540 1.00 11.26 93 PHE A C 1
ATOM 736 O O . PHE A 1 113 ? -43.394 21.757 17.656 1.00 11.07 93 PHE A O 1
ATOM 744 N N . THR A 1 114 ? -45.135 21.610 16.223 1.00 10.99 94 THR A N 1
ATOM 745 C CA . THR A 1 114 ? -46.068 22.331 17.063 1.00 11.25 94 THR A CA 1
ATOM 746 C C . THR A 1 114 ? -46.504 21.513 18.256 1.00 10.98 94 THR A C 1
ATOM 747 O O . THR A 1 114 ? -46.366 20.285 18.291 1.00 10.52 94 THR A O 1
ATOM 751 N N . PRO A 1 115 ? -47.128 22.157 19.228 1.00 12.63 95 PRO A N 1
ATOM 752 C CA . PRO A 1 115 ? -47.743 21.400 20.336 1.00 11.93 95 PRO A CA 1
ATOM 753 C C . PRO A 1 115 ? -48.757 20.372 19.871 1.00 12.91 95 PRO A C 1
ATOM 754 O O . PRO A 1 115 ? -48.894 19.327 20.519 1.00 12.60 95 PRO A O 1
ATOM 758 N N . LYS A 1 116 ? -49.457 20.578 18.746 1.00 13.01 96 LYS A N 1
ATOM 759 C CA . LYS A 1 116 ? -50.359 19.548 18.247 1.00 13.79 96 LYS A CA 1
ATOM 760 C C . LYS A 1 116 ? -49.571 18.297 17.850 1.00 14.85 96 LYS A C 1
ATOM 761 O O . LYS A 1 116 ? -49.978 17.168 18.153 1.00 12.93 96 LYS A O 1
ATOM 767 N N . VAL A 1 117 ? -48.449 18.470 17.145 1.00 12.12 97 VAL A N 1
ATOM 768 C CA . VAL A 1 117 ? -47.604 17.329 16.815 1.00 12.50 97 VAL A CA 1
ATOM 769 C C . VAL A 1 117 ? -47.064 16.683 18.086 1.00 11.50 97 VAL A C 1
ATOM 770 O O . VAL A 1 117 ? -47.047 15.450 18.191 1.00 11.27 97 VAL A O 1
ATOM 774 N N . VAL A 1 118 ? -46.610 17.490 19.059 1.00 10.11 98 VAL A N 1
ATOM 775 C CA . VAL A 1 118 ? -46.132 16.920 20.321 1.00 10.66 98 VAL A CA 1
ATOM 776 C C . VAL A 1 118 ? -47.179 15.997 20.922 1.00 11.27 98 VAL A C 1
ATOM 777 O O . VAL A 1 118 ? -46.875 14.879 21.350 1.00 10.20 98 VAL A O 1
ATOM 781 N N . ALA A 1 119 ? -48.444 16.458 20.958 1.00 11.82 99 ALA A N 1
ATOM 782 C CA . ALA A 1 119 ? -49.511 15.677 21.576 1.00 13.27 99 ALA A CA 1
ATOM 783 C C . ALA A 1 119 ? -49.819 14.451 20.749 1.00 12.67 99 ALA A C 1
ATOM 784 O O . ALA A 1 119 ? -50.154 13.391 21.322 1.00 13.54 99 ALA A O 1
ATOM 786 N N . GLU A 1 120 ? -49.660 14.519 19.423 1.00 12.52 100 GLU A N 1
ATOM 787 C CA . GLU A 1 120 ? -49.894 13.327 18.619 1.00 14.27 100 GLU A CA 1
ATOM 788 C C . GLU A 1 120 ? -48.810 12.292 18.821 1.00 12.89 100 GLU A C 1
ATOM 789 O O . GLU A 1 120 ? -49.089 11.092 18.751 1.00 14.09 100 GLU A O 1
ATOM 795 N N . LEU A 1 121 ? -47.578 12.711 19.067 1.00 10.46 101 LEU A N 1
ATOM 796 C CA . LEU A 1 121 ? -46.485 11.766 19.232 1.00 11.57 101 LEU A CA 1
ATOM 797 C C . LEU A 1 121 ? -46.336 11.265 20.668 1.00 11.89 101 LEU A C 1
ATOM 798 O O . LEU A 1 121 ? -45.742 10.206 20.878 1.00 11.52 101 LEU A O 1
ATOM 803 N N . GLU A 1 122 ? -46.835 11.995 21.641 1.00 9.39 102 GLU A N 1
ATOM 804 C CA . GLU A 1 122 ? -46.610 11.636 23.033 1.00 10.57 102 GLU A CA 1
ATOM 805 C C . GLU A 1 122 ? -47.027 10.213 23.359 1.00 10.12 102 GLU A C 1
ATOM 806 O O . GLU A 1 122 ? -46.258 9.511 24.041 1.00 10.15 102 GLU A O 1
ATOM 812 N N . PRO A 1 123 ? -48.162 9.697 22.897 1.00 8.94 103 PRO A N 1
ATOM 813 C CA . PRO A 1 123 ? -48.498 8.308 23.279 1.00 10.02 103 PRO A CA 1
ATOM 814 C C . PRO A 1 123 ? -47.469 7.332 22.741 1.00 10.37 103 PRO A C 1
ATOM 815 O O . PRO A 1 123 ? -47.110 6.369 23.436 1.00 9.52 103 PRO A O 1
ATOM 819 N N . ARG A 1 124 ? -46.949 7.541 21.539 1.00 10.33 104 ARG A N 1
ATOM 820 C CA . ARG A 1 124 ? -45.925 6.648 21.010 1.00 11.05 104 ARG A CA 1
ATOM 821 C C . ARG A 1 124 ? -44.652 6.691 21.854 1.00 9.70 104 ARG A C 1
ATOM 822 O O . ARG A 1 124 ? -44.013 5.648 22.077 1.00 9.63 104 ARG A O 1
ATOM 830 N N . ILE A 1 125 ? -44.249 7.888 22.272 1.00 9.47 105 ILE A N 1
ATOM 831 C CA . ILE A 1 125 ? -43.061 8.012 23.102 1.00 9.04 105 ILE A CA 1
ATOM 832 C C . ILE A 1 125 ? -43.285 7.371 24.457 1.00 8.09 105 ILE A C 1
ATOM 833 O O . ILE A 1 125 ? -42.366 6.746 24.986 1.00 8.59 105 ILE A O 1
ATOM 838 N N . THR A 1 126 ? -44.481 7.507 25.016 1.00 7.46 106 THR A N 1
ATOM 839 C CA . THR A 1 126 ? -44.795 6.861 26.281 1.00 7.87 106 THR A CA 1
ATOM 840 C C . THR A 1 126 ? -44.740 5.331 26.162 1.00 7.58 106 THR A C 1
ATOM 841 O O . THR A 1 126 ? -44.129 4.657 27.003 1.00 8.51 106 THR A O 1
ATOM 845 N N . ALA A 1 127 ? -45.297 4.780 25.083 1.00 7.65 107 ALA A N 1
ATOM 846 C CA . ALA A 1 127 ? -45.284 3.334 24.914 1.00 7.70 107 ALA A CA 1
ATOM 847 C C . ALA A 1 127 ? -43.857 2.828 24.748 1.00 8.97 107 ALA A C 1
ATOM 848 O O . ALA A 1 127 ? -43.464 1.802 25.337 1.00 8.61 107 ALA A O 1
ATOM 850 N N . LEU A 1 128 ? -43.058 3.536 23.957 1.00 9.19 108 LEU A N 1
ATOM 851 C CA . LEU A 1 128 ? -41.676 3.102 23.778 1.00 8.46 108 LEU A CA 1
ATOM 852 C C . LEU A 1 128 ? -40.894 3.201 25.083 1.00 7.00 108 LEU A C 1
ATOM 853 O O . LEU A 1 128 ? -40.098 2.322 25.418 1.00 8.11 108 LEU A O 1
ATOM 858 N N . THR A 1 129 ? -41.093 4.285 25.824 1.00 6.75 109 THR A N 1
ATOM 859 C CA . THR A 1 129 ? -40.432 4.433 27.132 1.00 7.97 109 THR A CA 1
ATOM 860 C C . THR A 1 129 ? -40.767 3.250 28.033 1.00 7.05 109 THR A C 1
ATOM 861 O O . THR A 1 129 ? -39.876 2.681 28.694 1.00 7.50 109 THR A O 1
ATOM 865 N N . GLN A 1 130 ? -42.043 2.864 28.085 1.00 7.67 110 GLN A N 1
ATOM 866 C CA . GLN A 1 130 ? -42.420 1.748 28.954 1.00 7.06 110 GLN A CA 1
ATOM 867 C C . GLN A 1 130 ? -41.825 0.437 28.475 1.00 7.85 110 GLN A C 1
ATOM 868 O O . GLN A 1 130 ? -41.406 -0.382 29.311 1.00 8.33 110 GLN A O 1
ATOM 874 N N . GLU A 1 131 ? -41.735 0.231 27.159 1.00 7.40 111 GLU A N 1
ATOM 875 C CA . GLU A 1 131 ? -41.127 -0.984 26.639 1.00 7.67 111 GLU A CA 1
ATOM 876 C C . GLU A 1 131 ? -39.646 -1.040 26.996 1.00 7.35 111 GLU A C 1
ATOM 877 O O . GLU A 1 131 ? -39.110 -2.091 27.423 1.00 8.52 111 GLU A O 1
ATOM 883 N N . LEU A 1 132 ? -38.943 0.089 26.805 1.00 7.20 112 LEU A N 1
ATOM 884 C CA . LEU A 1 132 ? -37.534 0.150 27.178 1.00 8.04 112 LEU A CA 1
ATOM 885 C C . LEU A 1 132 ? -37.355 -0.103 28.667 1.00 6.60 112 LEU A C 1
ATOM 886 O O . LEU A 1 132 ? -36.383 -0.756 29.085 1.00 8.49 112 LEU A O 1
ATOM 891 N N . LEU A 1 133 ? -38.217 0.455 29.508 1.00 8.01 113 LEU A N 1
ATOM 892 C CA . LEU A 1 133 ? -38.091 0.219 30.949 1.00 7.58 113 LEU A CA 1
ATOM 893 C C . LEU A 1 133 ? -38.412 -1.222 31.342 1.00 7.78 113 LEU A C 1
ATOM 894 O O . LEU A 1 133 ? -37.770 -1.765 32.260 1.00 8.70 113 LEU A O 1
ATOM 899 N N . ASP A 1 134 ? -39.384 -1.863 30.677 1.00 6.92 114 ASP A N 1
ATOM 900 C CA . ASP A 1 134 ? -39.641 -3.281 30.946 1.00 8.12 114 ASP A CA 1
ATOM 901 C C . ASP A 1 134 ? -38.356 -4.071 30.788 1.00 8.89 114 ASP A C 1
ATOM 902 O O . ASP A 1 134 ? -38.076 -4.965 31.603 1.00 10.05 114 ASP A O 1
ATOM 907 N N . ALA A 1 135 ? -37.527 -3.742 29.781 1.00 8.81 115 ALA A N 1
ATOM 908 C CA . ALA A 1 135 ? -36.304 -4.513 29.572 1.00 10.12 115 ALA A CA 1
ATOM 909 C C . ALA A 1 135 ? -35.320 -4.431 30.729 1.00 9.99 115 ALA A C 1
ATOM 910 O O . ALA A 1 135 ? -34.491 -5.341 30.872 1.00 13.46 115 ALA A O 1
ATOM 912 N N . VAL A 1 136 ? -35.362 -3.408 31.579 1.00 9.21 116 VAL A N 1
ATOM 913 C CA . VAL A 1 136 ? -34.376 -3.244 32.653 1.00 10.17 116 VAL A CA 1
ATOM 914 C C . VAL A 1 136 ? -34.997 -3.234 34.032 1.00 9.77 116 VAL A C 1
ATOM 915 O O . VAL A 1 136 ? -34.287 -3.058 35.014 1.00 9.41 116 VAL A O 1
ATOM 919 N N . ALA A 1 137 ? -36.330 -3.369 34.143 1.00 10.13 117 ALA A N 1
ATOM 920 C CA . ALA A 1 137 ? -37.009 -3.127 35.414 1.00 10.84 117 ALA A CA 1
ATOM 921 C C . ALA A 1 137 ? -36.534 -4.058 36.521 1.00 9.75 117 ALA A C 1
ATOM 922 O O . ALA A 1 137 ? -36.605 -3.671 37.691 1.00 11.36 117 ALA A O 1
ATOM 924 N N . ASP A 1 138 ? -36.085 -5.261 36.165 1.00 10.72 118 ASP A N 1
ATOM 925 C CA . ASP A 1 138 ? -35.643 -6.243 37.156 1.00 10.21 118 ASP A CA 1
ATOM 926 C C . ASP A 1 138 ? -34.146 -6.230 37.373 1.00 12.07 118 ASP A C 1
ATOM 927 O O . ASP A 1 138 ? -33.639 -7.074 38.118 1.00 13.74 118 ASP A O 1
ATOM 932 N N . ARG A 1 139 ? -33.423 -5.301 36.771 1.00 11.34 119 ARG A N 1
ATOM 933 C CA . ARG A 1 139 ? -31.968 -5.258 36.892 1.00 13.10 119 ARG A CA 1
ATOM 934 C C . ARG A 1 139 ? -31.536 -4.679 38.227 1.00 12.37 119 ARG A C 1
ATOM 935 O O . ARG A 1 139 ? -32.103 -3.733 38.762 1.00 12.60 119 ARG A O 1
ATOM 943 N N . ASP A 1 140 ? -30.459 -5.255 38.780 1.00 13.61 120 ASP A N 1
ATOM 944 C CA . ASP A 1 140 ? -29.789 -4.651 39.917 1.00 13.11 120 ASP A CA 1
ATOM 945 C C . ASP A 1 140 ? -28.951 -3.440 39.522 1.00 10.89 120 ASP A C 1
ATOM 946 O O . ASP A 1 140 ? -28.840 -2.497 40.299 1.00 13.00 120 ASP A O 1
ATOM 951 N N . THR A 1 141 ? -28.368 -3.490 38.345 1.00 12.25 121 THR A N 1
ATOM 952 C CA . THR A 1 141 ? -27.590 -2.372 37.826 1.00 13.45 121 THR A CA 1
ATOM 953 C C . THR A 1 141 ? -27.850 -2.293 36.338 1.00 13.60 121 THR A C 1
ATOM 954 O O . THR A 1 141 ? -28.030 -3.298 35.668 1.00 14.15 121 THR A O 1
ATOM 958 N N . PHE A 1 142 ? -27.853 -1.075 35.794 1.00 12.48 122 PHE A N 1
ATOM 959 C CA . PHE A 1 142 ? -27.954 -0.925 34.342 1.00 11.38 122 PHE A CA 1
ATOM 960 C C . PHE A 1 142 ? -27.449 0.463 33.984 1.00 11.61 122 PHE A C 1
ATOM 961 O O . PHE A 1 142 ? -27.367 1.350 34.852 1.00 12.42 122 PHE A O 1
ATOM 969 N N . ASP A 1 143 ? -27.159 0.648 32.697 1.00 10.45 123 ASP A N 1
ATOM 970 C CA . ASP A 1 143 ? -26.734 1.972 32.215 1.00 10.12 123 ASP A CA 1
ATOM 971 C C . ASP A 1 143 ? -27.981 2.669 31.688 1.00 9.02 123 ASP A C 1
ATOM 972 O O . ASP A 1 143 ? -28.569 2.224 30.719 1.00 10.47 123 ASP A O 1
ATOM 977 N N . LEU A 1 144 ? -28.375 3.748 32.352 1.00 9.46 124 LEU A N 1
ATOM 978 C CA . LEU A 1 144 ? -29.546 4.510 31.910 1.00 10.33 124 LEU A CA 1
ATOM 979 C C . LEU A 1 144 ? -29.434 4.938 30.455 1.00 8.78 124 LEU A C 1
ATOM 980 O O . LEU A 1 144 ? -30.461 5.036 29.756 1.00 9.73 124 LEU A O 1
ATOM 985 N N . MET A 1 145 ? -28.218 5.269 30.004 1.00 9.18 125 MET A N 1
ATOM 986 C CA . MET A 1 145 ? -28.065 5.784 28.657 1.00 9.84 125 MET A CA 1
ATOM 987 C C . MET A 1 145 ? -28.341 4.711 27.625 1.00 10.16 125 MET A C 1
ATOM 988 O O . MET A 1 145 ? -29.109 4.920 26.687 1.00 10.99 125 MET A O 1
ATOM 993 N N . THR A 1 146 ? -27.756 3.528 27.798 1.00 10.30 126 THR A N 1
ATOM 994 C CA . THR A 1 146 ? -28.040 2.471 26.829 1.00 12.68 126 THR A CA 1
ATOM 995 C C . THR A 1 146 ? -29.471 1.940 26.950 1.00 10.06 126 THR A C 1
ATOM 996 O O . THR A 1 146 ? -30.054 1.524 25.946 1.00 12.61 126 THR A O 1
ATOM 1000 N N . ALA A 1 147 ? -30.043 1.955 28.145 1.00 9.49 127 ALA A N 1
ATOM 1001 C CA . ALA A 1 147 ? -31.374 1.391 28.308 1.00 9.27 127 ALA A CA 1
ATOM 1002 C C . ALA A 1 147 ? -32.469 2.310 27.822 1.00 9.49 127 ALA A C 1
ATOM 1003 O O . ALA A 1 147 ? -33.513 1.840 27.355 1.00 10.79 127 ALA A O 1
ATOM 1005 N N . LEU A 1 148 ? -32.261 3.633 27.920 1.00 8.88 128 LEU A N 1
ATOM 1006 C CA . LEU A 1 148 ? -33.370 4.570 27.741 1.00 9.55 128 LEU A CA 1
ATOM 1007 C C . LEU A 1 148 ? -32.950 5.813 26.947 1.00 9.22 128 LEU A C 1
ATOM 1008 O O . LEU A 1 148 ? -33.615 6.172 25.974 1.00 10.83 128 LEU A O 1
ATOM 1013 N N . ALA A 1 149 ? -31.886 6.482 27.346 1.00 9.78 129 ALA A N 1
ATOM 1014 C CA . ALA A 1 149 ? -31.609 7.813 26.787 1.00 8.86 129 ALA A CA 1
ATOM 1015 C C . ALA A 1 149 ? -31.120 7.765 25.354 1.00 11.19 129 ALA A C 1
ATOM 1016 O O . ALA A 1 149 ? -31.411 8.727 24.633 1.00 12.58 129 ALA A O 1
ATOM 1018 N N . TYR A 1 150 ? -30.353 6.745 24.947 1.00 10.41 130 TYR A N 1
ATOM 1019 C CA . TYR A 1 150 ? -29.949 6.576 23.558 1.00 12.06 130 TYR A CA 1
ATOM 1020 C C . TYR A 1 150 ? -31.085 6.017 22.728 1.00 12.84 130 TYR A C 1
ATOM 1021 O O . TYR A 1 150 ? -31.352 6.576 21.667 1.00 13.82 130 TYR A O 1
ATOM 1030 N N . PRO A 1 151 ? -31.783 4.932 23.123 1.00 11.40 131 PRO A N 1
ATOM 1031 C CA . PRO A 1 151 ? -32.809 4.417 22.210 1.00 11.52 131 PRO A CA 1
ATOM 1032 C C . PRO A 1 151 ? -34.000 5.330 22.010 1.00 13.26 131 PRO A C 1
ATOM 1033 O O . PRO A 1 151 ? -34.567 5.374 20.914 1.00 18.13 131 PRO A O 1
ATOM 1037 N N . LEU A 1 152 ? -34.394 6.093 23.003 1.00 12.24 132 LEU A N 1
ATOM 1038 C CA . LEU A 1 152 ? -35.651 6.827 22.885 1.00 11.27 132 LEU A CA 1
ATOM 1039 C C . LEU A 1 152 ? -35.634 7.901 21.808 1.00 11.04 132 LEU A C 1
ATOM 1040 O O . LEU A 1 152 ? -36.563 7.941 20.989 1.00 12.86 132 LEU A O 1
ATOM 1045 N N . PRO A 1 153 ? -34.700 8.846 21.798 1.00 12.75 133 PRO A N 1
ATOM 1046 C CA . PRO A 1 153 ? -34.850 10.051 20.966 1.00 12.54 133 PRO A CA 1
ATOM 1047 C C . PRO A 1 153 ? -34.824 9.859 19.447 1.00 17.76 133 PRO A C 1
ATOM 1048 O O . PRO A 1 153 ? -35.225 10.762 18.726 1.00 16.52 133 PRO A O 1
ATOM 1052 N N . VAL A 1 154 ? -34.433 8.703 18.914 1.00 20.70 134 VAL A N 1
ATOM 1053 C CA . VAL A 1 154 ? -34.547 8.525 17.462 1.00 20.90 134 VAL A CA 1
ATOM 1054 C C . VAL A 1 154 ? -35.988 8.542 16.970 1.00 20.53 134 VAL A C 1
ATOM 1055 O O . VAL A 1 154 ? -36.266 8.986 15.851 1.00 19.03 134 VAL A O 1
ATOM 1059 N N . THR A 1 155 ? -36.936 8.053 17.771 1.00 15.33 135 THR A N 1
ATOM 1060 C CA . THR A 1 155 ? -38.284 7.872 17.253 1.00 18.48 135 THR A CA 1
ATOM 1061 C C . THR A 1 155 ? -38.917 9.198 16.857 1.00 19.61 135 THR A C 1
ATOM 1062 O O . THR A 1 155 ? -39.595 9.280 15.831 1.00 16.70 135 THR A O 1
ATOM 1066 N N . VAL A 1 156 ? -38.717 10.252 17.648 1.00 14.41 136 VAL A N 1
ATOM 1067 C CA . VAL A 1 156 ? -39.306 11.533 17.263 1.00 15.32 136 VAL A CA 1
ATOM 1068 C C . VAL A 1 156 ? -38.769 11.991 15.908 1.00 15.44 136 VAL A C 1
ATOM 1069 O O . VAL A 1 156 ? -39.538 12.411 15.039 1.00 15.58 136 VAL A O 1
ATOM 1073 N N . VAL A 1 157 ? -37.444 11.988 15.747 1.00 15.14 137 VAL A N 1
ATOM 1074 C CA . VAL A 1 157 ? -36.851 12.443 14.481 1.00 14.49 137 VAL A CA 1
ATOM 1075 C C . VAL A 1 157 ? -37.262 11.539 13.315 1.00 18.30 137 VAL A C 1
ATOM 1076 O O . VAL A 1 157 ? -37.640 12.027 12.235 1.00 16.30 137 VAL A O 1
ATOM 1080 N N . ALA A 1 158 ? -37.332 10.220 13.550 1.00 16.07 138 ALA A N 1
ATOM 1081 C CA . ALA A 1 158 ? -37.762 9.308 12.497 1.00 17.20 138 ALA A CA 1
ATOM 1082 C C . ALA A 1 158 ? -39.210 9.554 12.100 1.00 19.02 138 ALA A C 1
ATOM 1083 O O . ALA A 1 158 ? -39.555 9.508 10.916 1.00 18.56 138 ALA A O 1
ATOM 1085 N N . GLU A 1 159 ? -40.089 9.819 13.071 1.00 16.63 139 GLU A N 1
ATOM 1086 C CA . GLU A 1 159 ? -41.469 10.129 12.746 1.00 17.37 139 GLU A CA 1
ATOM 1087 C C . GLU A 1 159 ? -41.566 11.430 11.972 1.00 18.79 139 GLU A C 1
ATOM 1088 O O . GLU A 1 159 ? -42.340 11.530 11.019 1.00 19.00 139 GLU A O 1
ATOM 1094 N N . LEU A 1 160 ? -40.783 12.444 12.361 1.00 15.20 140 LEU A N 1
ATOM 1095 C CA . LEU A 1 160 ? -40.861 13.698 11.624 1.00 16.91 140 LEU A CA 1
ATOM 1096 C C . LEU A 1 160 ? -40.429 13.505 10.172 1.00 13.63 140 LEU A C 1
ATOM 1097 O O . LEU A 1 160 ? -40.946 14.177 9.278 1.00 18.44 140 LEU A O 1
ATOM 1102 N N . LEU A 1 161 ? -39.443 12.651 9.954 1.00 13.04 141 LEU A N 1
ATOM 1103 C CA . LEU A 1 161 ? -38.871 12.409 8.625 1.00 15.14 141 LEU A CA 1
ATOM 1104 C C . LEU A 1 161 ? -39.549 11.258 7.892 1.00 22.06 141 LEU A C 1
ATOM 1105 O O . LEU A 1 161 ? -39.088 10.876 6.804 1.00 18.10 141 LEU A O 1
ATOM 1110 N N . SER A 1 162 ? -40.613 10.692 8.448 1.00 17.43 142 SER A N 1
ATOM 1111 C CA . SER A 1 162 ? -41.276 9.509 7.862 1.00 20.48 142 SER A CA 1
ATOM 1112 C C . SER A 1 162 ? -40.308 8.359 7.564 1.00 18.95 142 SER A C 1
ATOM 1113 O O . SER A 1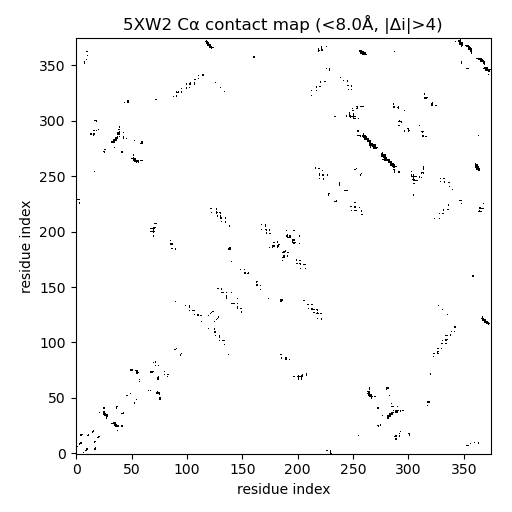 162 ? -40.441 7.665 6.549 1.00 19.61 142 SER A O 1
ATOM 1116 N N . ILE A 1 163 ? -39.357 8.113 8.450 1.00 17.99 143 ILE A N 1
ATOM 1117 C CA . ILE A 1 163 ? -38.424 6.989 8.303 1.00 15.91 143 ILE A CA 1
ATOM 1118 C C . ILE A 1 163 ? -39.085 5.722 8.849 1.00 30.65 143 ILE A C 1
ATOM 1119 O O . ILE A 1 163 ? -39.569 5.730 9.990 1.00 26.73 143 ILE A O 1
ATOM 1124 N N . PRO A 1 164 ? -39.110 4.630 8.080 1.00 35.34 144 PRO A N 1
ATOM 1125 C CA . PRO A 1 164 ? -39.808 3.410 8.523 1.00 32.99 144 PRO A CA 1
ATOM 1126 C C . PRO A 1 164 ? -39.333 2.917 9.882 1.00 36.02 144 PRO A C 1
ATOM 1127 O O . PRO A 1 164 ? -38.146 2.980 10.215 1.00 34.51 144 PRO A O 1
ATOM 1131 N N . SER A 1 165 ? -40.290 2.410 10.679 1.00 38.30 145 SER A N 1
ATOM 1132 C CA . SER A 1 165 ? -39.943 1.875 11.994 1.00 38.82 145 SER A CA 1
ATOM 1133 C C . SER A 1 165 ? -38.872 0.803 11.893 1.00 32.07 145 SER A C 1
ATOM 1134 O O . SER A 1 165 ? -38.029 0.684 12.790 1.00 36.30 145 SER A O 1
ATOM 1137 N N . ALA A 1 166 ? -38.879 0.037 10.807 1.00 35.32 146 ALA A N 1
ATOM 1138 C CA . ALA A 1 166 ? -37.886 -1.019 10.622 1.00 43.61 146 ALA A CA 1
ATOM 1139 C C . ALA A 1 166 ? -36.455 -0.495 10.691 1.00 45.77 146 ALA A C 1
ATOM 1140 O O . ALA A 1 166 ? -35.554 -1.222 11.140 1.00 41.90 146 ALA A O 1
ATOM 1142 N N . ASP A 1 167 ? -36.222 0.750 10.250 1.00 37.57 147 ASP A N 1
ATOM 1143 C CA . ASP A 1 167 ? -34.878 1.285 10.039 1.00 31.36 147 ASP A CA 1
ATOM 1144 C C . ASP A 1 167 ? -34.389 2.199 11.158 1.00 38.60 147 ASP A C 1
ATOM 1145 O O . ASP A 1 167 ? -33.231 2.634 11.135 1.00 30.16 147 ASP A O 1
ATOM 1150 N N . ARG A 1 168 ? -35.193 2.446 12.184 1.00 28.23 148 ARG A N 1
ATOM 1151 C CA . ARG A 1 168 ? -34.760 3.419 13.175 1.00 32.26 148 ARG A CA 1
ATOM 1152 C C . ARG A 1 168 ? -33.509 2.959 13.947 1.00 32.42 148 ARG A C 1
ATOM 1153 O O . ARG A 1 168 ? -32.648 3.784 14.330 1.00 37.47 148 ARG A O 1
ATOM 1161 N N . HIS A 1 169 ? -33.359 1.643 14.147 1.00 44.24 149 HIS A N 1
ATOM 1162 C CA . HIS A 1 169 ? -32.184 1.124 14.845 1.00 38.57 149 HIS A CA 1
ATOM 1163 C C . HIS A 1 169 ? -30.891 1.508 14.124 1.00 39.42 149 HIS A C 1
ATOM 1164 O O . HIS A 1 169 ? -29.866 1.806 14.767 1.00 38.03 149 HIS A O 1
ATOM 1171 N N . LEU A 1 170 ? -30.924 1.500 12.783 1.00 38.90 150 LEU A N 1
ATOM 1172 C CA . LEU A 1 170 ? -29.788 1.952 11.985 1.00 31.36 150 LEU A CA 1
ATOM 1173 C C . LEU A 1 170 ? -29.333 3.316 12.427 1.00 38.40 150 LEU A C 1
ATOM 1174 O O . LEU A 1 170 ? -28.131 3.565 12.573 1.00 32.27 150 LEU A O 1
ATOM 1179 N N . PHE A 1 171 ? -30.286 4.223 12.659 1.00 37.72 151 PHE A N 1
ATOM 1180 C CA . PHE A 1 171 ? -29.897 5.579 12.997 1.00 39.33 151 PHE A CA 1
ATOM 1181 C C . PHE A 1 171 ? -29.280 5.643 14.378 1.00 38.60 151 PHE A C 1
ATOM 1182 O O . PHE A 1 171 ? -28.238 6.284 14.555 1.00 41.65 151 PHE A O 1
ATOM 1190 N N . GLU A 1 172 ? -29.856 4.947 15.363 1.00 42.66 152 GLU A N 1
ATOM 1191 C CA . GLU A 1 172 ? -29.175 4.947 16.662 1.00 40.88 152 GLU A CA 1
ATOM 1192 C C . GLU A 1 172 ? -27.716 4.493 16.518 1.00 42.64 152 GLU A C 1
ATOM 1193 O O . GLU A 1 172 ? -26.777 5.162 16.998 1.00 42.67 152 GLU A O 1
ATOM 1199 N N . GLY A 1 173 ? -27.509 3.378 15.803 1.00 43.48 153 GLY A N 1
ATOM 1200 C CA . GLY A 1 173 ? -26.153 2.868 15.618 1.00 35.63 153 GLY A CA 1
ATOM 1201 C C . GLY A 1 173 ? -25.237 3.860 14.928 1.00 35.78 153 GLY A C 1
ATOM 1202 O O . GLY A 1 173 ? -24.124 4.134 15.392 1.00 41.97 153 GLY A O 1
ATOM 1203 N N . TRP A 1 174 ? -25.700 4.425 13.811 1.00 41.00 154 TRP A N 1
ATOM 1204 C CA . TRP A 1 174 ? -24.877 5.359 13.048 1.00 38.80 154 TRP A CA 1
ATOM 1205 C C . TRP A 1 174 ? -24.515 6.583 13.884 1.00 40.36 154 TRP A C 1
ATOM 1206 O O . TRP A 1 174 ? -23.340 6.965 13.970 1.00 40.01 154 TRP A O 1
ATOM 1217 N N . MET A 1 175 ? -25.512 7.205 14.521 1.00 45.91 155 MET A N 1
ATOM 1218 C CA . MET A 1 175 ? -25.260 8.391 15.341 1.00 50.90 155 MET A CA 1
ATOM 1219 C C . MET A 1 175 ? -24.171 8.124 16.373 1.00 52.64 155 MET A C 1
ATOM 1220 O O . MET A 1 175 ? -23.123 8.791 16.393 1.00 54.35 155 MET A O 1
ATOM 1225 N N . THR A 1 176 ? -24.411 7.152 17.262 1.00 53.37 156 THR A N 1
ATOM 1226 C CA . THR A 1 176 ? -23.428 6.924 18.319 1.00 54.62 156 THR A CA 1
ATOM 1227 C C . THR A 1 176 ? -22.059 6.572 17.748 1.00 54.02 156 THR A C 1
ATOM 1228 O O . THR A 1 176 ? -21.028 6.979 18.304 1.00 54.00 156 THR A O 1
ATOM 1232 N N . GLU A 1 177 ? -22.028 5.844 16.630 1.00 44.34 157 GLU A N 1
ATOM 1233 C CA . GLU A 1 177 ? -20.755 5.511 16.001 1.00 48.08 157 GLU A CA 1
ATOM 1234 C C . GLU A 1 177 ? -20.013 6.770 15.559 1.00 55.79 157 GLU A C 1
ATOM 1235 O O . GLU A 1 177 ? -18.817 6.935 15.840 1.00 56.03 157 GLU A O 1
ATOM 1241 N N . ILE A 1 178 ? -20.710 7.676 14.866 1.00 52.85 158 ILE A N 1
ATOM 1242 C CA . ILE A 1 178 ? -20.046 8.874 14.356 1.00 58.15 158 ILE A CA 1
ATOM 1243 C C . ILE A 1 178 ? -19.548 9.732 15.508 1.00 58.39 158 ILE A C 1
ATOM 1244 O O . ILE A 1 178 ? -18.443 10.288 15.455 1.00 56.02 158 ILE A O 1
ATOM 1249 N N . VAL A 1 179 ? -20.353 9.855 16.567 1.00 51.00 159 VAL A N 1
ATOM 1250 C CA . VAL A 1 179 ? -19.865 10.572 17.739 1.00 53.11 159 VAL A CA 1
ATOM 1251 C C . VAL A 1 179 ? -18.621 9.900 18.300 1.00 59.82 159 VAL A C 1
ATOM 1252 O O . VAL A 1 179 ? -17.715 10.577 18.808 1.00 49.86 159 VAL A O 1
ATOM 1256 N N . HIS A 1 180 ? -18.546 8.566 18.207 1.00 60.48 160 HIS A N 1
ATOM 1257 C CA . HIS A 1 180 ? -17.360 7.860 18.686 1.00 61.71 160 HIS A CA 1
ATOM 1258 C C . HIS A 1 180 ? -16.134 8.221 17.857 1.00 59.87 160 HIS A C 1
ATOM 1259 O O . HIS A 1 180 ? -15.077 8.555 18.407 1.00 59.32 160 HIS A O 1
ATOM 1266 N N . SER A 1 181 ? -16.255 8.166 16.528 1.00 58.06 161 SER A N 1
ATOM 1267 C CA . SER A 1 181 ? -15.108 8.485 15.681 1.00 63.21 161 SER A CA 1
ATOM 1268 C C . SER A 1 181 ? -14.578 9.885 15.966 1.00 60.84 161 SER A C 1
ATOM 1269 O O . SER A 1 181 ? -13.362 10.089 16.065 1.00 59.67 161 SER A O 1
ATOM 1272 N N . LEU A 1 182 ? -15.471 10.862 16.093 1.00 55.17 162 LEU A N 1
ATOM 1273 C CA . LEU A 1 182 ? -15.064 12.211 16.443 1.00 55.93 162 LEU A CA 1
ATOM 1274 C C . LEU A 1 182 ? -14.771 12.294 17.938 1.00 62.04 162 LEU A C 1
ATOM 1275 O O . LEU A 1 182 ? -15.373 11.587 18.754 1.00 63.72 162 LEU A O 1
ATOM 1280 N N . GLY A 1 183 ? -13.832 13.163 18.293 1.00 55.15 163 GLY A N 1
ATOM 1281 C CA . GLY A 1 183 ? -13.412 13.280 19.678 1.00 51.50 163 GLY A CA 1
ATOM 1282 C C . GLY A 1 183 ? -13.786 14.606 20.307 1.00 46.00 163 GLY A C 1
ATOM 1283 O O . GLY A 1 183 ? -13.943 14.702 21.524 1.00 58.87 163 GLY A O 1
ATOM 1284 N N . ALA A 1 203 ? -17.397 5.702 7.980 1.00 52.50 183 ALA A N 1
ATOM 1285 C CA . ALA A 1 203 ? -18.286 4.705 7.388 1.00 51.62 183 ALA A CA 1
ATOM 1286 C C . ALA A 1 203 ? -19.757 4.976 7.722 1.00 48.18 183 ALA A C 1
ATOM 1287 O O . ALA A 1 203 ? -20.612 5.030 6.826 1.00 39.49 183 ALA A O 1
ATOM 1289 N N . PRO A 1 204 ? -20.063 5.150 9.013 1.00 48.68 184 PRO A N 1
ATOM 1290 C CA . PRO A 1 204 ? -21.474 5.334 9.390 1.00 43.93 184 PRO A CA 1
ATOM 1291 C C . PRO A 1 204 ? -22.101 6.581 8.790 1.00 40.48 184 PRO A C 1
ATOM 1292 O O . PRO A 1 204 ? -23.287 6.553 8.445 1.00 33.02 184 PRO A O 1
ATOM 1296 N N . MET A 1 205 ? -21.343 7.682 8.677 1.00 39.36 185 MET A N 1
ATOM 1297 C CA . MET A 1 205 ? -21.897 8.908 8.108 1.00 39.83 185 MET A CA 1
ATOM 1298 C C . MET A 1 205 ? -22.210 8.739 6.623 1.00 37.48 185 MET A C 1
ATOM 1299 O O . MET A 1 205 ? -23.282 9.141 6.163 1.00 31.64 185 MET A O 1
ATOM 1304 N N . ARG A 1 206 ? -21.306 8.122 5.858 1.00 39.95 186 ARG A N 1
ATOM 1305 C CA . ARG A 1 206 ? -21.609 7.861 4.451 1.00 40.11 186 ARG A CA 1
ATOM 1306 C C . ARG A 1 206 ? -22.828 6.958 4.304 1.00 34.28 186 ARG A C 1
ATOM 1307 O O . ARG A 1 206 ? -23.701 7.208 3.459 1.00 32.92 186 ARG A O 1
ATOM 1315 N N . LYS A 1 207 ? -22.923 5.904 5.118 1.00 33.34 187 LYS A N 1
ATOM 1316 C CA . LYS A 1 207 ? -24.082 5.029 4.981 1.00 35.23 187 LYS A CA 1
ATOM 1317 C C . LYS A 1 207 ? -25.363 5.758 5.364 1.00 31.66 187 LYS A C 1
ATOM 1318 O O . LYS A 1 207 ? -26.410 5.563 4.747 1.00 24.19 187 LYS A O 1
ATOM 1324 N N . MET A 1 208 ? -25.295 6.607 6.384 1.00 29.30 188 MET A N 1
ATOM 1325 C CA . MET A 1 208 ? -26.475 7.358 6.783 1.00 32.53 188 MET A CA 1
ATOM 1326 C C . MET A 1 208 ? -26.903 8.315 5.677 1.00 23.29 188 MET A C 1
ATOM 1327 O O . MET A 1 208 ? -28.084 8.390 5.345 1.00 19.47 188 MET A O 1
ATOM 1332 N N . LEU A 1 209 ? -25.942 9.033 5.086 1.00 23.63 189 LEU A N 1
ATOM 1333 C CA . LEU A 1 209 ? -26.269 10.011 4.048 1.00 24.63 189 LEU A CA 1
ATOM 1334 C C . LEU A 1 209 ? -26.830 9.326 2.809 1.00 23.26 189 LEU A C 1
ATOM 1335 O O . LEU A 1 209 ? -27.772 9.830 2.191 1.00 19.81 189 LEU A O 1
ATOM 1340 N N . GLU A 1 210 ? -26.300 8.143 2.466 1.00 24.69 190 GLU A N 1
ATOM 1341 C CA . GLU A 1 210 ? -26.834 7.425 1.311 1.00 24.01 190 GLU A CA 1
ATOM 1342 C C . GLU A 1 210 ? -28.229 6.904 1.593 1.00 17.07 190 GLU A C 1
ATOM 1343 O O . GLU A 1 210 ? -29.117 6.997 0.743 1.00 19.37 190 GLU A O 1
ATOM 1349 N N . TYR A 1 211 ? -28.487 6.437 2.827 1.00 19.76 191 TYR A N 1
ATOM 1350 C CA . TYR A 1 211 ? -29.864 6.105 3.157 1.00 19.74 191 TYR A CA 1
ATOM 1351 C C . TYR A 1 211 ? -30.758 7.320 2.985 1.00 18.11 191 TYR A C 1
ATOM 1352 O O . TYR A 1 211 ? -31.863 7.220 2.455 1.00 16.67 191 TYR A O 1
ATOM 1361 N N . LEU A 1 212 ? -30.308 8.477 3.491 1.00 18.76 192 LEU A N 1
ATOM 1362 C CA . LEU A 1 212 ? -31.143 9.674 3.448 1.00 19.91 192 LEU A CA 1
ATOM 1363 C C . LEU A 1 212 ? -31.416 10.129 2.010 1.00 14.45 192 LEU A C 1
ATOM 1364 O O . LEU A 1 212 ? -32.542 10.508 1.693 1.00 14.45 192 LEU A O 1
ATOM 1369 N N . ARG A 1 213 ? -30.431 10.001 1.117 1.00 15.02 193 ARG A N 1
ATOM 1370 C CA . ARG A 1 213 ? -30.641 10.353 -0.289 1.00 15.35 193 ARG A CA 1
ATOM 1371 C C . ARG A 1 213 ? -31.632 9.404 -0.952 1.00 15.52 193 ARG A C 1
ATOM 1372 O O . ARG A 1 213 ? -32.587 9.839 -1.599 1.00 15.35 193 ARG A O 1
ATOM 1380 N N . GLU A 1 214 ? -31.471 8.093 -0.701 1.00 15.93 194 GLU A N 1
ATOM 1381 C CA . GLU A 1 214 ? -32.457 7.157 -1.226 1.00 17.28 194 GLU A CA 1
ATOM 1382 C C . GLU A 1 214 ? -33.843 7.420 -0.661 1.00 16.06 194 GLU A C 1
ATOM 1383 O O . GLU A 1 214 ? -34.845 7.276 -1.349 1.00 17.34 194 GLU A O 1
ATOM 1389 N N . HIS A 1 215 ? -33.922 7.830 0.615 1.00 14.77 195 HIS A N 1
ATOM 1390 C CA . HIS A 1 215 ? -35.210 8.105 1.219 1.00 16.12 195 HIS A CA 1
ATOM 1391 C C . HIS A 1 215 ? -35.861 9.321 0.584 1.00 14.58 195 HIS A C 1
ATOM 1392 O O . HIS A 1 215 ? -37.060 9.328 0.326 1.00 16.37 195 HIS A O 1
ATOM 1399 N N . ALA A 1 216 ? -35.074 10.381 0.332 1.00 14.78 196 ALA A N 1
ATOM 1400 C CA . ALA A 1 216 ? -35.618 11.554 -0.342 1.00 16.00 196 ALA A CA 1
ATOM 1401 C C . ALA A 1 216 ? -36.154 11.162 -1.721 1.00 14.67 196 ALA A C 1
ATOM 1402 O O . ALA A 1 216 ? -37.286 11.521 -2.085 1.00 15.53 196 ALA A O 1
ATOM 1404 N N . ALA A 1 217 ? -35.345 10.407 -2.487 1.00 15.11 197 ALA A N 1
ATOM 1405 C CA . ALA A 1 217 ? -35.782 10.016 -3.823 1.00 18.03 197 ALA A CA 1
ATOM 1406 C C . ALA A 1 217 ? -37.043 9.164 -3.751 1.00 19.42 197 ALA A C 1
ATOM 1407 O O . ALA A 1 217 ? -37.981 9.352 -4.532 1.00 20.28 197 ALA A O 1
ATOM 1409 N N . GLU A 1 218 ? -37.116 8.249 -2.790 1.00 16.60 198 GLU A N 1
ATOM 1410 C CA . GLU A 1 218 ? -38.318 7.424 -2.721 1.00 22.05 198 GLU A CA 1
ATOM 1411 C C . GLU A 1 218 ? -39.537 8.233 -2.305 1.00 19.62 198 GLU A C 1
ATOM 1412 O O . GLU A 1 218 ? -40.649 7.999 -2.780 1.00 19.44 198 GLU A O 1
ATOM 1418 N N . CYS A 1 219 ? -39.365 9.190 -1.380 1.00 17.04 199 CYS A N 1
ATOM 1419 C CA . CYS A 1 219 ? -40.500 9.984 -0.964 1.00 17.41 199 CYS A CA 1
ATOM 1420 C C . CYS A 1 219 ? -41.061 10.848 -2.072 1.00 20.69 199 CYS A C 1
ATOM 1421 O O . CYS A 1 219 ? -42.213 11.285 -1.984 1.00 20.42 199 CYS A O 1
ATOM 1424 N N . ARG A 1 220 ? -40.287 11.101 -3.132 1.00 17.76 200 ARG A N 1
ATOM 1425 C CA . ARG A 1 220 ? -40.869 11.855 -4.237 1.00 17.93 200 ARG A CA 1
ATOM 1426 C C . ARG A 1 220 ? -41.909 11.064 -5.032 1.00 22.08 200 ARG A C 1
ATOM 1427 O O . ARG A 1 220 ? -42.689 11.676 -5.776 1.00 20.15 200 ARG A O 1
ATOM 1435 N N . ARG A 1 221 ? -41.918 9.741 -4.905 1.00 19.19 201 ARG A N 1
ATOM 1436 C CA . ARG A 1 221 ? -42.793 8.940 -5.761 1.00 19.95 201 ARG A CA 1
ATOM 1437 C C . ARG A 1 221 ? -44.263 9.211 -5.456 1.00 26.50 201 ARG A C 1
ATOM 1438 O O . ARG A 1 221 ? -45.088 9.279 -6.366 1.00 23.16 201 ARG A O 1
ATOM 1446 N N . ARG A 1 222 ? -44.620 9.332 -4.179 1.00 23.18 202 ARG A N 1
ATOM 1447 C CA . ARG A 1 222 ? -46.001 9.616 -3.783 1.00 29.35 202 ARG A CA 1
ATOM 1448 C C . ARG A 1 222 ? -45.961 10.505 -2.553 1.00 29.35 202 ARG A C 1
ATOM 1449 O O . ARG A 1 222 ? -46.137 10.049 -1.416 1.00 30.45 202 ARG A O 1
ATOM 1457 N N . PRO A 1 223 ? -45.679 11.783 -2.740 1.00 30.67 203 PRO A N 1
ATOM 1458 C CA . PRO A 1 223 ? -45.561 12.669 -1.579 1.00 29.23 203 PRO A CA 1
ATOM 1459 C C . PRO A 1 223 ? -46.898 12.792 -0.861 1.00 35.32 203 PRO A C 1
ATOM 1460 O O . PRO A 1 223 ? -47.969 12.774 -1.475 1.00 35.21 203 PRO A O 1
ATOM 1464 N N . ARG A 1 224 ? -46.825 12.844 0.458 1.00 32.65 204 ARG A N 1
ATOM 1465 C CA . ARG A 1 224 ? -47.995 12.989 1.306 1.00 31.23 204 ARG A CA 1
ATOM 1466 C C . ARG A 1 224 ? -47.865 14.270 2.124 1.00 31.52 204 ARG A C 1
ATOM 1467 O O . ARG A 1 224 ? -46.881 15.006 2.027 1.00 29.27 204 ARG A O 1
ATOM 1475 N N . GLY A 1 225 ? -48.882 14.543 2.932 1.00 29.52 205 GLY A N 1
ATOM 1476 C CA . GLY A 1 225 ? -48.897 15.777 3.689 1.00 30.80 205 GLY A CA 1
ATOM 1477 C C . GLY A 1 225 ? -48.066 15.675 4.947 1.00 28.17 205 GLY A C 1
ATOM 1478 O O . GLY A 1 225 ? -48.508 16.079 6.025 1.00 38.69 205 GLY A O 1
ATOM 1479 N N . ASP A 1 226 ? -46.870 15.116 4.832 1.00 21.95 206 ASP A N 1
ATOM 1480 C CA . ASP A 1 226 ? -45.908 15.058 5.923 1.00 18.36 206 ASP A CA 1
ATOM 1481 C C . ASP A 1 226 ? -44.767 16.043 5.634 1.00 22.68 206 ASP A C 1
ATOM 1482 O O . ASP A 1 226 ? -44.786 16.797 4.649 1.00 21.63 206 ASP A O 1
ATOM 1487 N N . LEU A 1 227 ? -43.788 16.080 6.538 1.00 18.26 207 LEU A N 1
ATOM 1488 C CA . LEU A 1 227 ? -42.701 17.048 6.387 1.00 18.43 207 LEU A CA 1
ATOM 1489 C C . LEU A 1 227 ? -41.894 16.772 5.111 1.00 16.08 207 LEU A C 1
ATOM 1490 O O . LEU A 1 227 ? -41.545 17.715 4.407 1.00 16.55 207 LEU A O 1
ATOM 1495 N N . MET A 1 228 ? -41.567 15.498 4.838 1.00 16.05 208 MET A N 1
ATOM 1496 C CA . MET A 1 228 ? -40.849 15.125 3.600 1.00 17.67 208 MET A CA 1
ATOM 1497 C C . MET A 1 228 ? -41.615 15.597 2.381 1.00 17.97 208 MET A C 1
ATOM 1498 O O . MET A 1 228 ? -41.025 16.177 1.470 1.00 16.64 208 MET A O 1
ATOM 1503 N N . GLY A 1 229 ? -42.941 15.413 2.380 1.00 16.93 209 GLY A N 1
ATOM 1504 C CA . GLY A 1 229 ? -43.743 15.873 1.256 1.00 20.57 209 GLY A CA 1
ATOM 1505 C C . GLY A 1 229 ? -43.740 17.382 1.123 1.00 18.21 209 GLY A C 1
ATOM 1506 O O . GLY A 1 229 ? -43.702 17.925 0.013 1.00 22.23 209 GLY A O 1
ATOM 1507 N N . LYS A 1 230 ? -43.780 18.094 2.258 1.00 21.05 210 LYS A N 1
ATOM 1508 C CA . LYS A 1 230 ? -43.729 19.547 2.207 1.00 22.24 210 LYS A CA 1
ATOM 1509 C C . LYS A 1 230 ? -42.400 20.022 1.646 1.00 16.09 210 LYS A C 1
ATOM 1510 O O . LYS A 1 230 ? -42.354 20.950 0.839 1.00 19.91 210 LYS A O 1
ATOM 1516 N N . LEU A 1 231 ? -41.301 19.405 2.087 1.00 18.40 211 LEU A N 1
ATOM 1517 C CA . LEU A 1 231 ? -40.004 19.747 1.515 1.00 18.38 211 LEU A CA 1
ATOM 1518 C C . LEU A 1 231 ? -39.990 19.519 0.003 1.00 17.75 211 LEU A C 1
ATOM 1519 O O . LEU A 1 231 ? -39.471 20.351 -0.753 1.00 19.29 211 LEU A O 1
ATOM 1524 N N . ILE A 1 232 ? -40.542 18.388 -0.441 1.00 16.23 212 ILE A N 1
ATOM 1525 C CA . ILE A 1 232 ? -40.535 18.034 -1.863 1.00 16.42 212 ILE A CA 1
ATOM 1526 C C . ILE A 1 232 ? -41.396 18.989 -2.690 1.00 19.12 212 ILE A C 1
ATOM 1527 O O . ILE A 1 232 ? -41.033 19.354 -3.816 1.00 19.41 212 ILE A O 1
ATOM 1532 N N . GLU A 1 233 ? -42.525 19.431 -2.144 1.00 20.23 213 GLU A N 1
ATOM 1533 C CA . GLU A 1 233 ? -43.497 20.210 -2.908 1.00 27.68 213 GLU A CA 1
ATOM 1534 C C . GLU A 1 233 ? -43.213 21.707 -2.916 1.00 31.86 213 GLU A C 1
ATOM 1535 O O . GLU A 1 233 ? -43.731 22.424 -3.786 1.00 29.62 213 GLU A O 1
ATOM 1541 N N . ALA A 1 234 ? -42.384 22.197 -2.004 1.00 22.61 214 ALA A N 1
ATOM 1542 C CA . ALA A 1 234 ? -42.126 23.622 -1.941 1.00 25.01 214 ALA A CA 1
ATOM 1543 C C . ALA A 1 234 ? -41.662 24.143 -3.284 1.00 36.30 214 ALA A C 1
ATOM 1544 O O . ALA A 1 234 ? -40.893 23.488 -3.989 1.00 35.85 214 ALA A O 1
ATOM 1546 N N . GLU A 1 235 ? -42.111 25.345 -3.621 1.00 36.05 215 GLU A N 1
ATOM 1547 C CA . GLU A 1 235 ? -41.668 25.991 -4.848 1.00 43.69 215 GLU A CA 1
ATOM 1548 C C . GLU A 1 235 ? -41.625 27.506 -4.693 1.00 50.65 215 GLU A C 1
ATOM 1549 O O . GLU A 1 235 ? -40.807 28.176 -5.326 1.00 56.78 215 GLU A O 1
ATOM 1555 N N . ARG A 1 239 ? -37.635 28.212 -7.525 1.00 54.52 219 ARG A N 1
ATOM 1556 C CA . ARG A 1 239 ? -36.959 26.914 -7.569 1.00 54.52 219 ARG A CA 1
ATOM 1557 C C . ARG A 1 239 ? -37.550 25.909 -6.568 1.00 46.07 219 ARG A C 1
ATOM 1558 O O . ARG A 1 239 ? -38.442 26.229 -5.792 1.00 42.80 219 ARG A O 1
ATOM 1566 N N . ARG A 1 240 ? -37.050 24.683 -6.593 1.00 42.27 220 ARG A N 1
ATOM 1567 C CA . ARG A 1 240 ? -37.502 23.650 -5.678 1.00 30.32 220 ARG A CA 1
ATOM 1568 C C . ARG A 1 240 ? -36.297 23.096 -4.938 1.00 22.92 220 ARG A C 1
ATOM 1569 O O . ARG A 1 240 ? -35.156 23.289 -5.347 1.00 27.47 220 ARG A O 1
ATOM 1577 N N . LEU A 1 241 ? -36.550 22.432 -3.820 1.00 17.80 221 LEU A N 1
ATOM 1578 C CA . LEU A 1 241 ? -35.472 21.804 -3.077 1.00 16.09 221 LEU A CA 1
ATOM 1579 C C . LEU A 1 241 ? -35.059 20.501 -3.759 1.00 14.69 221 LEU A C 1
ATOM 1580 O O . LEU A 1 241 ? -35.913 19.694 -4.162 1.00 15.67 221 LEU A O 1
ATOM 1585 N N . THR A 1 242 ? -33.760 20.275 -3.820 1.00 10.70 222 THR A N 1
ATOM 1586 C CA . THR A 1 242 ? -33.258 19.045 -4.426 1.00 11.39 222 THR A CA 1
ATOM 1587 C C . THR A 1 242 ? -32.988 18.005 -3.350 1.00 11.63 222 THR A C 1
ATOM 1588 O O . THR A 1 242 ? -33.103 18.256 -2.142 1.00 11.17 222 THR A O 1
ATOM 1592 N N . ASP A 1 243 ? -32.607 16.803 -3.756 1.00 10.78 223 ASP A N 1
ATOM 1593 C CA . ASP A 1 243 ? -32.263 15.790 -2.772 1.00 11.20 223 ASP A CA 1
ATOM 1594 C C . ASP A 1 243 ? -31.073 16.224 -1.939 1.00 10.47 223 ASP A C 1
ATOM 1595 O O . ASP A 1 243 ? -30.927 15.788 -0.788 1.00 10.50 223 ASP A O 1
ATOM 1600 N N . ASN A 1 244 ? -30.148 17.021 -2.486 1.00 9.43 224 ASN A N 1
ATOM 1601 C CA . ASN A 1 244 ? -29.050 17.521 -1.657 1.00 10.16 224 ASN A CA 1
ATOM 1602 C C . ASN A 1 244 ? -29.569 18.413 -0.532 1.00 10.78 224 ASN A C 1
ATOM 1603 O O . ASN A 1 244 ? -29.085 18.305 0.611 1.00 10.97 224 ASN A O 1
ATOM 1608 N N . HIS A 1 245 ? -30.525 19.283 -0.827 1.00 9.78 225 HIS A N 1
ATOM 1609 C CA . HIS A 1 245 ? -31.113 20.121 0.222 1.00 9.61 225 HIS A CA 1
ATOM 1610 C C . HIS A 1 245 ? -31.832 19.272 1.257 1.00 9.62 225 HIS A C 1
ATOM 1611 O O . HIS A 1 245 ? -31.733 19.521 2.478 1.00 10.26 225 HIS A O 1
ATOM 1618 N N . ILE A 1 246 ? -32.599 18.283 0.803 1.00 9.63 226 ILE A N 1
ATOM 1619 C CA . ILE A 1 246 ? -33.380 17.447 1.711 1.00 10.22 226 ILE A CA 1
ATOM 1620 C C . ILE A 1 246 ? -32.477 16.612 2.593 1.00 10.23 226 ILE A C 1
ATOM 1621 O O . ILE A 1 246 ? -32.738 16.478 3.806 1.00 10.70 226 ILE A O 1
ATOM 1626 N N . VAL A 1 247 ? -31.409 16.024 2.037 1.00 9.69 227 VAL A N 1
ATOM 1627 C CA . VAL A 1 247 ? -30.450 15.296 2.845 1.00 10.44 227 VAL A CA 1
ATOM 1628 C C . VAL A 1 247 ? -29.795 16.221 3.861 1.00 11.24 227 VAL A C 1
ATOM 1629 O O . VAL A 1 247 ? -29.575 15.825 5.028 1.00 11.74 227 VAL A O 1
ATOM 1633 N N . ASN A 1 248 ? -29.432 17.446 3.450 1.00 10.00 228 ASN A N 1
ATOM 1634 C CA . ASN A 1 248 ? -28.864 18.363 4.431 1.00 11.18 228 ASN A CA 1
ATOM 1635 C C . ASN A 1 248 ? -29.841 18.644 5.575 1.00 8.87 228 ASN A C 1
ATOM 1636 O O . ASN A 1 248 ? -29.411 18.710 6.744 1.00 9.48 228 ASN A O 1
ATOM 1641 N N . PHE A 1 249 ? -31.115 18.834 5.260 1.00 8.70 229 PHE A N 1
ATOM 1642 C CA . PHE A 1 249 ? -32.089 19.101 6.309 1.00 8.68 229 PHE A CA 1
ATOM 1643 C C . PHE A 1 249 ? -32.220 17.886 7.210 1.00 10.04 229 PHE A C 1
ATOM 1644 O O . PHE A 1 249 ? -32.251 18.022 8.448 1.00 9.77 229 PHE A O 1
ATOM 1652 N N . ALA A 1 250 ? -32.300 16.676 6.623 1.00 10.65 230 ALA A N 1
ATOM 1653 C CA . ALA A 1 250 ? -32.479 15.459 7.419 1.00 10.52 230 ALA A CA 1
ATOM 1654 C C . ALA A 1 250 ? -31.289 15.184 8.321 1.00 11.72 230 ALA A C 1
ATOM 1655 O O . ALA A 1 250 ? -31.468 14.819 9.508 1.00 12.27 230 ALA A O 1
ATOM 1657 N N . LYS A 1 251 ? -30.064 15.335 7.818 1.00 11.60 231 LYS A N 1
ATOM 1658 C CA . LYS A 1 251 ? -28.864 15.162 8.629 1.00 13.41 231 LYS A CA 1
ATOM 1659 C C . LYS A 1 251 ? -28.846 16.176 9.763 1.00 14.28 231 LYS A C 1
ATOM 1660 O O . LYS A 1 251 ? -28.531 15.843 10.921 1.00 12.27 231 LYS A O 1
ATOM 1666 N N . MET A 1 252 ? -29.152 17.436 9.446 1.00 11.11 232 MET A N 1
ATOM 1667 C CA . MET A 1 252 ? -29.263 18.445 10.475 1.00 9.65 232 MET A CA 1
ATOM 1668 C C . MET A 1 252 ? -30.253 17.992 11.549 1.00 8.53 232 MET A C 1
ATOM 1669 O O . MET A 1 252 ? -29.991 18.169 12.749 1.00 9.11 232 MET A O 1
ATOM 1674 N N . LEU A 1 253 ? -31.423 17.507 11.150 1.00 8.06 233 LEU A N 1
ATOM 1675 C CA . LEU A 1 253 ? -32.454 17.207 12.146 1.00 9.30 233 LEU A CA 1
ATOM 1676 C C . LEU A 1 253 ? -32.040 16.065 13.052 1.00 13.14 233 LEU A C 1
ATOM 1677 O O . LEU A 1 253 ? -32.320 16.093 14.262 1.00 11.11 233 LEU A O 1
ATOM 1682 N N . LEU A 1 254 ? -31.313 15.075 12.521 1.00 13.49 234 LEU A N 1
ATOM 1683 C CA . LEU A 1 254 ? -30.757 14.021 13.379 1.00 15.20 234 LEU A CA 1
ATOM 1684 C C . LEU A 1 254 ? -29.696 14.570 14.321 1.00 16.40 234 LEU A C 1
ATOM 1685 O O . LEU A 1 254 ? -29.691 14.246 15.526 1.00 18.86 234 LEU A O 1
ATOM 1690 N N . ILE A 1 255 ? -28.779 15.395 13.847 1.00 16.04 235 ILE A N 1
ATOM 1691 C CA . ILE A 1 255 ? -27.786 15.984 14.743 1.00 18.30 235 ILE A CA 1
ATOM 1692 C C . ILE A 1 255 ? -28.473 16.816 15.808 1.00 16.80 235 ILE A C 1
ATOM 1693 O O . ILE A 1 255 ? -28.071 16.818 16.993 1.00 17.05 235 ILE A O 1
ATOM 1698 N N . ALA A 1 256 ? -29.514 17.528 15.418 1.00 11.68 236 ALA A N 1
ATOM 1699 C CA . ALA A 1 256 ? -30.142 18.488 16.307 1.00 10.64 236 ALA A CA 1
ATOM 1700 C C . ALA A 1 256 ? -31.003 17.812 17.363 1.00 9.20 236 ALA A C 1
ATOM 1701 O O . ALA A 1 256 ? -31.060 18.301 18.484 1.00 9.75 236 ALA A O 1
ATOM 1703 N N . GLY A 1 257 ? -31.650 16.720 17.019 1.00 9.08 237 GLY A N 1
ATOM 1704 C CA . GLY A 1 257 ? -32.702 16.180 17.865 1.00 10.25 237 GLY A CA 1
ATOM 1705 C C . GLY A 1 257 ? -32.361 14.923 18.609 1.00 10.91 237 GLY A C 1
ATOM 1706 O O . GLY A 1 257 ? -33.109 14.528 19.526 1.00 12.01 237 GLY A O 1
ATOM 1707 N N . TYR A 1 258 ? -31.241 14.325 18.329 1.00 9.50 238 TYR A N 1
ATOM 1708 C CA . TYR A 1 258 ? -30.919 13.036 18.932 1.00 10.90 238 TYR A CA 1
ATOM 1709 C C . TYR A 1 258 ? -30.094 13.196 20.201 1.00 13.08 238 TYR A C 1
ATOM 1710 O O . TYR A 1 258 ? -30.624 13.067 21.320 1.00 11.14 238 TYR A O 1
ATOM 1719 N N . LEU A 1 259 ? -28.823 13.507 20.070 1.00 10.66 239 LEU A N 1
ATOM 1720 C CA . LEU A 1 259 ? -27.943 13.424 21.225 1.00 11.41 239 LEU A CA 1
ATOM 1721 C C . LEU A 1 259 ? -28.174 14.535 22.231 1.00 9.11 239 LEU A C 1
ATOM 1722 O O . LEU A 1 259 ? -27.894 14.352 23.406 1.00 9.89 239 LEU A O 1
ATOM 1727 N N . THR A 1 260 ? -28.699 15.684 21.785 1.00 9.75 240 THR A N 1
ATOM 1728 C CA . THR A 1 260 ? -29.152 16.734 22.687 1.00 9.56 240 THR A CA 1
ATOM 1729 C C . THR A 1 260 ? -30.156 16.179 23.700 1.00 7.70 240 THR A C 1
ATOM 1730 O O . THR A 1 260 ? -30.017 16.363 24.919 1.00 8.78 240 THR A O 1
ATOM 1734 N N . THR A 1 261 ? -31.189 15.506 23.190 1.00 7.33 241 THR A N 1
ATOM 1735 C CA . THR A 1 261 ? -32.229 14.915 24.029 1.00 7.57 241 THR A CA 1
ATOM 1736 C C . THR A 1 261 ? -31.662 13.828 24.932 1.00 7.44 241 THR A C 1
ATOM 1737 O O . THR A 1 261 ? -31.997 13.760 26.127 1.00 8.39 241 THR A O 1
ATOM 1741 N N . THR A 1 262 ? -30.784 12.994 24.383 1.00 8.51 242 THR A N 1
ATOM 1742 C CA . THR A 1 262 ? -30.124 11.981 25.213 1.00 8.77 242 THR A CA 1
ATOM 1743 C C . THR A 1 262 ? -29.404 12.625 26.388 1.00 8.82 242 THR A C 1
ATOM 1744 O O . THR A 1 262 ? -29.518 12.183 27.549 1.00 8.49 242 THR A O 1
ATOM 1748 N N . MET A 1 263 ? -28.649 13.684 26.122 1.00 7.95 243 MET A N 1
ATOM 1749 C CA . MET A 1 263 ? -27.941 14.366 27.180 1.00 8.78 243 MET A CA 1
ATOM 1750 C C . MET A 1 263 ? -28.896 14.981 28.183 1.00 8.34 243 MET A C 1
ATOM 1751 O O . MET A 1 263 ? -28.642 14.891 29.384 1.00 9.07 243 MET A O 1
ATOM 1756 N N . LEU A 1 264 ? -29.985 15.602 27.743 1.00 8.43 244 LEU A N 1
ATOM 1757 C CA . LEU A 1 264 ? -30.942 16.155 28.680 1.00 8.24 244 LEU A CA 1
ATOM 1758 C C . LEU A 1 264 ? -31.445 15.083 29.636 1.00 7.62 244 LEU A C 1
ATOM 1759 O O . LEU A 1 264 ? -31.537 15.315 30.853 1.00 8.40 244 LEU A O 1
ATOM 1764 N N . ILE A 1 265 ? -31.786 13.908 29.111 1.00 7.78 245 ILE A N 1
ATOM 1765 C CA . ILE A 1 265 ? -32.306 12.851 29.983 1.00 8.94 245 ILE A CA 1
ATOM 1766 C C . ILE A 1 265 ? -31.248 12.418 31.001 1.00 8.64 245 ILE A C 1
ATOM 1767 O O . ILE A 1 265 ? -31.504 12.391 32.223 1.00 8.86 245 ILE A O 1
ATOM 1772 N N . GLY A 1 266 ? -30.039 12.119 30.523 1.00 9.04 246 GLY A N 1
ATOM 1773 C CA . GLY A 1 266 ? -28.990 11.681 31.427 1.00 9.87 246 GLY A CA 1
ATOM 1774 C C . GLY A 1 266 ? -28.594 12.746 32.433 1.00 8.58 246 GLY A C 1
ATOM 1775 O O . GLY A 1 266 ? -28.429 12.472 33.626 1.00 9.71 246 GLY A O 1
ATOM 1776 N N . ASN A 1 267 ? -28.447 13.996 31.974 1.00 8.47 247 ASN A N 1
ATOM 1777 C CA . ASN A 1 267 ? -28.070 15.082 32.863 1.00 8.62 247 ASN A CA 1
ATOM 1778 C C . ASN A 1 267 ? -29.070 15.239 33.971 1.00 7.85 247 ASN A C 1
ATOM 1779 O O . ASN A 1 267 ? -28.696 15.536 35.123 1.00 9.11 247 ASN A O 1
ATOM 1784 N N . THR A 1 268 ? -30.363 15.128 33.626 1.00 7.12 248 THR A N 1
ATOM 1785 C CA . THR A 1 268 ? -31.386 15.376 34.640 1.00 8.13 248 THR A CA 1
ATOM 1786 C C . THR A 1 268 ? -31.358 14.278 35.696 1.00 8.29 248 THR A C 1
ATOM 1787 O O . THR A 1 268 ? -31.494 14.562 36.891 1.00 9.62 248 THR A O 1
ATOM 1791 N N . VAL A 1 269 ? -31.187 13.022 35.288 1.00 8.35 249 VAL A N 1
ATOM 1792 C CA . VAL A 1 269 ? -31.045 11.958 36.288 1.00 9.90 249 VAL A CA 1
ATOM 1793 C C . VAL A 1 269 ? -29.816 12.198 37.147 1.00 10.76 249 VAL A C 1
ATOM 1794 O O . VAL A 1 269 ? -29.853 12.006 38.371 1.00 11.23 249 VAL A O 1
ATOM 1798 N N . LEU A 1 270 ? -28.706 12.654 36.537 1.00 10.07 250 LEU A N 1
ATOM 1799 C CA . LEU A 1 270 ? -27.507 12.937 37.302 1.00 11.12 250 LEU A CA 1
ATOM 1800 C C . LEU A 1 270 ? -27.773 14.026 38.327 1.00 11.40 250 LEU A C 1
ATOM 1801 O O . LEU A 1 270 ? -27.341 13.932 39.497 1.00 13.79 250 LEU A O 1
ATOM 1806 N N . CYS A 1 271 ? -28.525 15.070 37.947 1.00 10.84 251 CYS A N 1
ATOM 1807 C CA . CYS A 1 271 ? -28.867 16.115 38.903 1.00 11.68 251 CYS A CA 1
ATOM 1808 C C . CYS A 1 271 ? -29.737 15.573 40.026 1.00 11.77 251 CYS A C 1
ATOM 1809 O O . CYS A 1 271 ? -29.523 15.913 41.198 1.00 12.59 251 CYS A O 1
ATOM 1812 N N . LEU A 1 272 ? -30.719 14.742 39.712 1.00 10.81 252 LEU A N 1
ATOM 1813 C CA . LEU A 1 272 ? -31.531 14.147 40.774 1.00 11.91 252 LEU A CA 1
ATOM 1814 C C . LEU A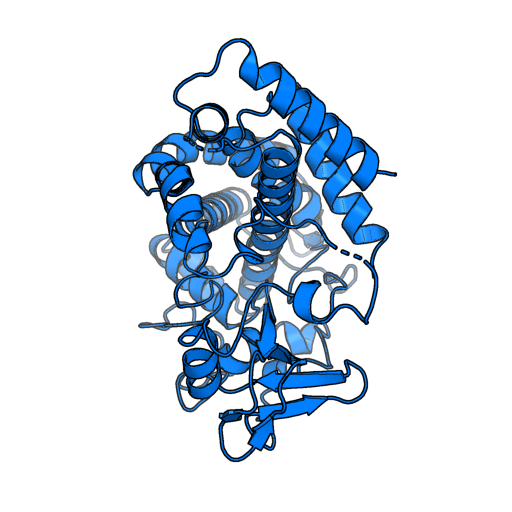 1 272 ? -30.683 13.330 41.745 1.00 12.88 252 LEU A C 1
ATOM 1815 O O . LEU A 1 272 ? -30.949 13.352 42.967 1.00 13.12 252 LEU A O 1
ATOM 1820 N N . ASP A 1 273 ? -29.672 12.623 41.247 1.00 11.77 253 ASP A N 1
ATOM 1821 C CA . ASP A 1 273 ? -28.787 11.866 42.129 1.00 13.12 253 ASP A CA 1
ATOM 1822 C C . ASP A 1 273 ? -27.975 12.785 43.037 1.00 14.67 253 ASP A C 1
ATOM 1823 O O . ASP A 1 273 ? -27.691 12.437 44.198 1.00 16.55 253 ASP A O 1
ATOM 1828 N N . SER A 1 274 ? -27.588 13.962 42.560 1.00 12.61 254 SER A N 1
ATOM 1829 C CA . SER A 1 274 ? -26.790 14.852 43.387 1.00 12.77 254 SER A CA 1
ATOM 1830 C C . SER A 1 274 ? -27.625 15.692 44.345 1.00 14.45 254 SER A C 1
ATOM 1831 O O . SER A 1 274 ? -27.079 16.221 45.320 1.00 15.71 254 SER A O 1
ATOM 1834 N N . TYR A 1 275 ? -28.935 15.852 44.093 1.00 13.04 255 TYR A N 1
ATOM 1835 C CA . TYR A 1 275 ? -29.819 16.703 44.889 1.00 13.17 255 TYR A CA 1
ATOM 1836 C C . TYR A 1 275 ? -30.983 15.836 45.374 1.00 14.96 255 TYR A C 1
ATOM 1837 O O . TYR A 1 275 ? -32.125 16.034 44.954 1.00 13.22 255 TYR A O 1
ATOM 1846 N N . PRO A 1 276 ? -30.718 14.842 46.243 1.00 14.32 256 PRO A N 1
ATOM 1847 C CA . PRO A 1 276 ? -31.757 13.849 46.572 1.00 16.38 256 PRO A CA 1
ATOM 1848 C C . PRO A 1 276 ? -32.969 14.408 47.324 1.00 15.22 256 PRO A C 1
ATOM 1849 O O . PRO A 1 276 ? -34.061 13.817 47.217 1.00 15.68 256 PRO A O 1
ATOM 1853 N N . GLU A 1 277 ? -32.866 15.531 48.035 1.00 14.35 257 GLU A N 1
ATOM 1854 C CA . GLU A 1 277 ? -34.063 16.124 48.631 1.00 18.43 257 GLU A CA 1
ATOM 1855 C C . GLU A 1 277 ? -34.997 16.669 47.562 1.00 14.51 257 GLU A C 1
ATOM 1856 O O . GLU A 1 277 ? -36.222 16.488 47.624 1.00 14.25 257 GLU A O 1
ATOM 1862 N N . GLN A 1 278 ? -34.434 17.331 46.550 1.00 13.41 258 GLN A N 1
ATOM 1863 C CA . GLN A 1 278 ? -35.250 17.768 45.431 1.00 12.36 258 GLN A CA 1
ATOM 1864 C C . GLN A 1 278 ? -35.828 16.574 44.688 1.00 10.73 258 GLN A C 1
ATOM 1865 O O . GLN A 1 278 ? -37.013 16.603 44.302 1.00 12.05 258 GLN A O 1
ATOM 1871 N N . ALA A 1 279 ? -35.039 15.504 44.545 1.00 11.42 259 ALA A N 1
ATOM 1872 C CA . ALA A 1 279 ? -35.539 14.315 43.856 1.00 12.02 259 ALA A CA 1
ATOM 1873 C C . ALA A 1 279 ? -36.730 13.716 44.592 1.00 11.90 259 ALA A C 1
ATOM 1874 O O . ALA A 1 279 ? -37.702 13.281 43.967 1.00 10.37 259 ALA A O 1
ATOM 1876 N N . ALA A 1 280 ? -36.665 13.661 45.932 1.00 11.90 260 ALA A N 1
ATOM 1877 C CA . ALA A 1 280 ? -37.796 13.127 46.683 1.00 11.74 260 ALA A CA 1
ATOM 1878 C C . ALA A 1 280 ? -39.040 13.973 46.468 1.00 11.54 260 ALA A C 1
ATOM 1879 O O . ALA A 1 280 ? -40.166 13.443 46.350 1.00 11.48 260 ALA A O 1
ATOM 1881 N N . ARG A 1 281 ? -38.875 15.288 46.408 1.00 10.54 261 ARG A N 1
ATOM 1882 C CA . ARG A 1 281 ? -40.045 16.129 46.167 1.00 11.65 261 ARG A CA 1
ATOM 1883 C C . ARG A 1 281 ? -40.612 15.928 44.767 1.00 10.33 261 ARG A C 1
ATOM 1884 O O . ARG A 1 281 ? -41.822 15.950 44.582 1.00 11.05 261 ARG A O 1
ATOM 1892 N N . VAL A 1 282 ? -39.735 15.760 43.754 1.00 9.99 262 VAL A N 1
ATOM 1893 C CA . VAL A 1 282 ? -40.209 15.478 42.393 1.00 10.35 262 VAL A CA 1
ATOM 1894 C C . VAL A 1 282 ? -40.979 14.183 42.374 1.00 9.30 262 VAL A C 1
ATOM 1895 O O . VAL A 1 282 ? -42.039 14.091 41.758 1.00 10.43 262 VAL A O 1
ATOM 1899 N N . ARG A 1 283 ? -40.457 13.142 43.011 1.00 9.69 263 ARG A N 1
ATOM 1900 C CA . ARG A 1 283 ? -41.183 11.887 43.013 1.00 11.22 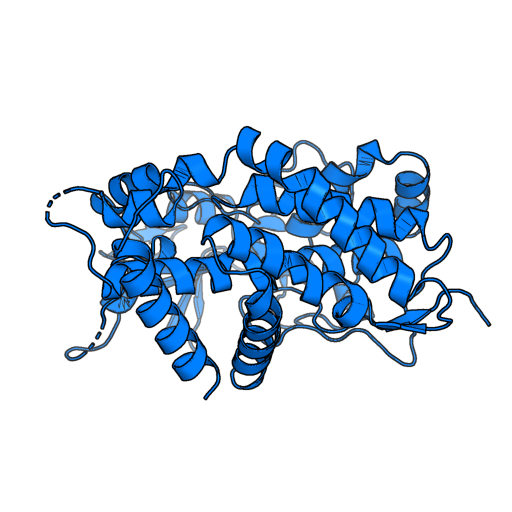263 ARG A CA 1
ATOM 1901 C C . ARG A 1 283 ? -42.576 12.049 43.581 1.00 12.52 263 ARG A C 1
ATOM 1902 O O . ARG A 1 283 ? -43.525 11.404 43.100 1.00 12.96 263 ARG A O 1
ATOM 1910 N N . ALA A 1 284 ? -42.722 12.901 44.597 1.00 11.73 264 ALA A N 1
ATOM 1911 C CA . ALA A 1 284 ? -44.019 13.085 45.239 1.00 11.54 264 ALA A CA 1
ATOM 1912 C C . ALA A 1 284 ? -44.912 14.090 44.532 1.00 12.04 264 ALA A C 1
ATOM 1913 O O . ALA A 1 284 ? -46.105 14.184 44.838 1.00 13.25 264 ALA A O 1
ATOM 1915 N N . ASP A 1 285 ? -44.388 14.870 43.587 1.00 10.79 265 ASP A N 1
ATOM 1916 C CA . ASP A 1 285 ? -45.153 15.892 42.867 1.00 10.87 265 ASP A CA 1
ATOM 1917 C C . ASP A 1 285 ? -44.601 15.988 41.437 1.00 9.48 265 ASP A C 1
ATOM 1918 O O . ASP A 1 285 ? -43.705 16.798 41.147 1.00 9.60 265 ASP A O 1
ATOM 1923 N N . ARG A 1 286 ? -45.172 15.200 40.553 1.00 10.34 266 ARG A N 1
ATOM 1924 C CA . ARG A 1 286 ? -44.653 15.104 39.178 1.00 9.64 266 ARG A CA 1
ATOM 1925 C C . ARG A 1 286 ? -44.870 16.371 38.397 1.00 10.24 266 ARG A C 1
ATOM 1926 O O . ARG A 1 286 ? -44.220 16.553 37.350 1.00 10.75 266 ARG A O 1
ATOM 1934 N N . SER A 1 287 ? -45.702 17.288 38.857 1.00 10.81 267 SER A N 1
ATOM 1935 C CA . SER A 1 287 ? -45.848 18.567 38.190 1.00 9.98 267 SER A CA 1
ATOM 1936 C C . SER A 1 287 ? -44.574 19.403 38.276 1.00 9.95 267 SER A C 1
ATOM 1937 O O . SER A 1 287 ? -44.457 20.366 37.532 1.00 11.62 267 SER A O 1
ATOM 1940 N N . LEU A 1 288 ? -43.614 19.005 39.096 1.00 9.91 268 LEU A N 1
ATOM 1941 C CA . LEU A 1 288 ? -42.305 19.664 39.153 1.00 9.15 268 LEU A CA 1
ATOM 1942 C C . LEU A 1 288 ? -41.390 19.251 38.001 1.00 9.53 268 LEU A C 1
ATOM 1943 O O . LEU A 1 288 ? -40.333 19.879 37.827 1.00 9.79 268 LEU A O 1
ATOM 1948 N N . ILE A 1 289 ? -41.724 18.186 37.250 1.00 8.56 269 ILE A N 1
ATOM 1949 C CA . ILE A 1 289 ? -40.790 17.695 36.237 1.00 8.14 269 ILE A CA 1
ATOM 1950 C C . ILE A 1 289 ? -40.465 18.741 35.175 1.00 8.02 269 ILE A C 1
ATOM 1951 O O . ILE A 1 289 ? -39.282 18.875 34.836 1.00 8.61 269 ILE A O 1
ATOM 1956 N N . PRO A 1 290 ? -41.411 19.491 34.628 1.00 7.38 270 PRO A N 1
ATOM 1957 C CA . PRO A 1 290 ? -41.002 20.446 33.585 1.00 8.52 270 PRO A CA 1
ATOM 1958 C C . PRO A 1 290 ? -39.985 21.456 34.104 1.00 8.95 270 PRO A C 1
ATOM 1959 O O . PRO A 1 290 ? -38.990 21.742 33.414 1.00 9.29 270 PRO A O 1
ATOM 1963 N N . GLY A 1 291 ? -40.182 22.031 35.303 1.00 9.17 271 GLY A N 1
ATOM 1964 C CA . GLY A 1 291 ? -39.231 23.011 35.823 1.00 9.28 271 GLY A CA 1
ATOM 1965 C C . GLY A 1 291 ? -37.894 22.382 36.144 1.00 8.15 271 GLY A C 1
ATOM 1966 O O . GLY A 1 291 ? -36.841 23.024 35.967 1.00 9.12 271 GLY A O 1
ATOM 1967 N N . LEU A 1 292 ? -37.906 21.121 36.583 1.00 8.47 272 LEU A N 1
ATOM 1968 C CA . LEU A 1 292 ? -36.675 20.364 36.786 1.00 8.22 272 LEU A CA 1
ATOM 1969 C C . LEU A 1 292 ? -35.888 20.261 35.491 1.00 7.15 272 LEU A C 1
ATOM 1970 O O . LEU A 1 292 ? -34.660 20.441 35.488 1.00 8.04 272 LEU A O 1
ATOM 1975 N N . LEU A 1 293 ? -36.571 19.928 34.397 1.00 6.74 273 LEU A N 1
ATOM 1976 C CA . LEU A 1 293 ? -35.879 19.808 33.109 1.00 7.84 273 LEU A CA 1
ATOM 1977 C C . LEU A 1 293 ? -35.320 21.149 32.659 1.00 7.04 273 LEU A C 1
ATOM 1978 O O . LEU A 1 293 ? -34.192 21.197 32.134 1.00 8.16 273 LEU A O 1
ATOM 1983 N N . GLU A 1 294 ? -36.053 22.241 32.916 1.00 7.29 274 GLU A N 1
ATOM 1984 C CA . GLU A 1 294 ? -35.513 23.536 32.524 1.00 6.84 274 GLU A CA 1
ATOM 1985 C C . GLU A 1 294 ? -34.274 23.883 33.351 1.00 7.20 274 GLU A C 1
ATOM 1986 O O . GLU A 1 294 ? -33.298 24.411 32.813 1.00 7.80 274 GLU A O 1
ATOM 1992 N N . GLU A 1 295 ? -34.278 23.555 34.655 1.00 7.00 275 GLU A N 1
ATOM 1993 C CA . GLU A 1 295 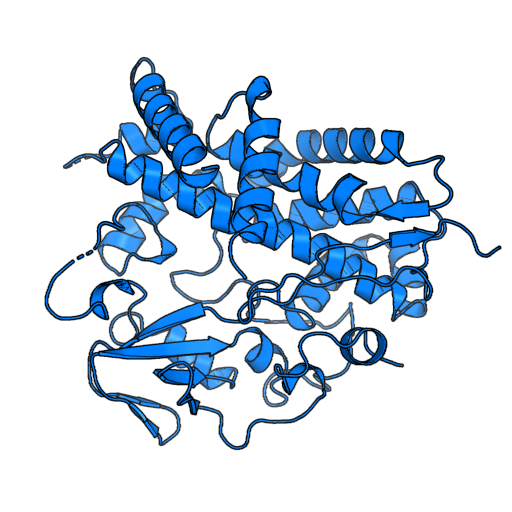? -33.107 23.865 35.452 1.00 7.41 275 GLU A CA 1
ATOM 1994 C C . GLU A 1 295 ? -31.957 22.970 35.049 1.00 7.41 275 GLU A C 1
ATOM 1995 O O . GLU A 1 295 ? -30.781 23.402 35.079 1.00 8.30 275 GLU A O 1
ATOM 2001 N N . SER A 1 296 ? -32.226 21.696 34.713 1.00 6.91 276 SER A N 1
ATOM 2002 C CA . SER A 1 296 ? -31.165 20.839 34.184 1.00 7.54 276 SER A CA 1
ATOM 2003 C C . SER A 1 296 ? -30.524 21.461 32.938 1.00 8.11 276 SER A C 1
ATOM 2004 O O . SER A 1 296 ? -29.293 21.523 32.834 1.00 8.14 276 SER A O 1
ATOM 2007 N N . MET A 1 297 ? -31.340 22.017 32.037 1.00 7.74 277 MET A N 1
ATOM 2008 C CA . MET A 1 297 ? -30.791 22.655 30.852 1.00 7.76 277 MET A CA 1
ATOM 2009 C C . MET A 1 297 ? -29.951 23.855 31.232 1.00 7.18 277 MET A C 1
ATOM 2010 O O . MET A 1 297 ? -28.931 24.116 30.585 1.00 8.58 277 MET A O 1
ATOM 2015 N N . ARG A 1 298 ? -30.400 24.654 32.201 1.00 6.75 278 ARG A N 1
ATOM 2016 C CA . ARG A 1 298 ? -29.599 25.808 32.594 1.00 7.16 278 ARG A CA 1
ATOM 2017 C C . ARG A 1 298 ? -28.286 25.368 33.213 1.00 6.61 278 ARG A C 1
ATOM 2018 O O . ARG A 1 298 ? -27.241 25.987 32.960 1.00 8.46 278 ARG A O 1
ATOM 2026 N N . PHE A 1 299 ? -28.302 24.285 34.001 1.00 7.57 279 PHE A N 1
ATOM 2027 C CA . PHE A 1 299 ? -27.175 23.934 34.863 1.00 7.55 279 PHE A CA 1
ATOM 2028 C C . PHE A 1 299 ? -26.138 23.117 34.121 1.00 8.13 279 PHE A C 1
ATOM 2029 O O . PHE A 1 299 ? -24.920 23.245 34.407 1.00 8.92 279 PHE A O 1
ATOM 2037 N N . LEU A 1 300 ? -26.573 22.230 33.221 1.00 7.93 280 LEU A N 1
ATOM 2038 C CA . LEU A 1 300 ? -25.692 21.420 32.374 1.00 7.82 280 LEU A CA 1
ATOM 2039 C C . LEU A 1 300 ? -26.272 21.527 30.972 1.00 7.29 280 LEU A C 1
ATOM 2040 O O . LEU A 1 300 ? -27.133 20.740 30.568 1.00 8.01 280 LEU A O 1
ATOM 2045 N N . SER A 1 301 ? -25.814 22.532 30.237 1.00 8.14 281 SER A N 1
ATOM 2046 C CA . SER A 1 301 ? -26.493 22.859 28.978 1.00 7.35 281 SER A CA 1
ATOM 2047 C C . SER A 1 301 ? -26.028 21.914 27.877 1.00 7.42 281 SER A C 1
ATOM 2048 O O . SER A 1 301 ? -24.838 21.942 27.499 1.00 8.57 281 SER A O 1
ATOM 2051 N N . PRO A 1 302 ? -26.884 21.034 27.352 1.00 6.59 282 PRO A N 1
ATOM 2052 C CA . PRO A 1 302 ? -26.391 20.023 26.413 1.00 7.69 282 PRO A CA 1
ATOM 2053 C C . PRO A 1 302 ? -25.628 20.627 25.270 1.00 6.96 282 PRO A C 1
ATOM 2054 O O . PRO A 1 302 ? -24.571 20.093 24.872 1.00 8.55 282 PRO A O 1
ATOM 2058 N N . VAL A 1 303 ? -26.160 21.692 24.668 1.00 7.37 283 VAL A N 1
ATOM 2059 C CA . VAL A 1 303 ? -25.424 22.509 23.707 1.00 7.30 283 VAL A CA 1
ATOM 2060 C C . VAL A 1 303 ? -24.759 23.609 24.523 1.00 7.70 283 VAL A C 1
ATOM 2061 O O . VAL A 1 303 ? -25.405 24.567 24.967 1.00 8.13 283 VAL A O 1
ATOM 2065 N N . ALA A 1 304 ? -23.460 23.423 24.801 1.00 7.52 284 ALA A N 1
ATOM 2066 C CA . ALA A 1 304 ? -22.761 24.399 25.619 1.00 8.52 284 ALA A CA 1
ATOM 2067 C C . ALA A 1 304 ? -22.447 25.675 24.845 1.00 6.98 284 ALA A C 1
ATOM 2068 O O . ALA A 1 304 ? -22.406 26.745 25.449 1.00 7.63 284 ALA A O 1
ATOM 2070 N N . ALA A 1 305 ? -22.239 25.571 23.539 1.00 7.99 285 ALA A N 1
ATOM 2071 C CA . ALA A 1 305 ? -21.967 26.742 22.691 1.00 7.94 285 ALA A CA 1
ATOM 2072 C C . ALA A 1 305 ? -22.524 26.516 21.306 1.00 7.47 285 ALA A C 1
ATOM 2073 O O . ALA A 1 305 ? -22.588 25.374 20.831 1.00 9.93 285 ALA A O 1
ATOM 2075 N N . THR A 1 306 ? -22.849 27.607 20.630 1.00 8.31 286 THR A N 1
ATOM 2076 C CA . THR A 1 306 ? -23.042 27.592 19.197 1.00 8.79 286 THR A CA 1
ATOM 2077 C C . THR A 1 306 ? -22.040 28.521 18.524 1.00 8.08 286 THR A C 1
ATOM 2078 O O . THR A 1 306 ? -21.243 29.184 19.199 1.00 9.03 286 THR A O 1
ATOM 2082 N N . TYR A 1 307 ? -22.106 28.530 17.197 1.00 8.61 287 TYR A N 1
ATOM 2083 C CA . TYR A 1 307 ? -21.091 29.185 16.372 1.00 7.81 287 TYR A CA 1
ATOM 2084 C C . TYR A 1 307 ? -21.725 30.283 15.533 1.00 7.67 287 TYR A C 1
ATOM 2085 O O . TYR A 1 307 ? -22.808 30.089 14.958 1.00 8.04 287 TYR A O 1
ATOM 2094 N N . ARG A 1 308 ? -21.000 31.400 15.375 1.00 8.59 288 ARG A N 1
ATOM 2095 C CA . ARG A 1 308 ? -21.347 32.481 14.469 1.00 8.69 288 ARG A CA 1
ATOM 2096 C C . ARG A 1 308 ? -20.071 32.928 13.777 1.00 9.40 288 ARG A C 1
ATOM 2097 O O . ARG A 1 308 ? -18.954 32.622 14.214 1.00 10.06 288 ARG A O 1
ATOM 2105 N N . ALA A 1 309 ? -20.253 33.711 12.720 1.00 9.07 289 ALA A N 1
ATOM 2106 C CA . ALA A 1 309 ? -19.162 34.262 11.922 1.00 9.58 289 ALA A CA 1
ATOM 2107 C C . ALA A 1 309 ? -19.441 35.735 11.703 1.00 8.93 289 ALA A C 1
ATOM 2108 O O . ALA A 1 309 ? -20.525 36.098 11.235 1.00 10.38 289 ALA A O 1
ATOM 2110 N N . THR A 1 310 ? -18.502 36.603 12.077 1.00 10.44 290 THR A N 1
ATOM 2111 C CA . THR A 1 310 ? -18.740 38.026 11.858 1.00 10.62 290 THR A CA 1
ATOM 2112 C C . THR A 1 310 ? -18.701 38.361 10.378 1.00 11.23 290 THR A C 1
ATOM 2113 O O . THR A 1 310 ? -17.875 37.846 9.619 1.00 11.51 290 THR A O 1
ATOM 2117 N N . THR A 1 311 ? -19.623 39.230 9.958 1.00 11.65 291 THR A N 1
ATOM 2118 C CA . THR A 1 311 ? -19.705 39.650 8.565 1.00 11.69 291 THR A CA 1
ATOM 2119 C C . THR A 1 311 ? -19.063 41.011 8.363 1.00 12.63 291 THR A C 1
ATOM 2120 O O . THR A 1 311 ? -18.970 41.466 7.194 1.00 13.66 291 THR A O 1
ATOM 2124 N N . ARG A 1 312 ? -18.620 41.647 9.434 1.00 12.43 292 ARG A N 1
ATOM 2125 C CA . ARG A 1 312 ? -18.129 43.014 9.422 1.00 13.29 292 ARG A CA 1
ATOM 2126 C C . ARG A 1 312 ? -17.403 43.226 10.736 1.00 14.59 292 ARG A C 1
ATOM 2127 O O . ARG A 1 312 ? -17.570 42.434 11.686 1.00 13.84 292 ARG A O 1
ATOM 2135 N N . ASP A 1 313 ? -16.550 44.253 10.791 1.00 13.99 293 ASP A N 1
ATOM 2136 C CA . ASP A 1 313 ? -15.971 44.646 12.060 1.00 13.78 293 ASP A CA 1
ATOM 2137 C C . ASP A 1 313 ? -17.085 45.128 12.977 1.00 15.21 293 ASP A C 1
ATOM 2138 O O . ASP A 1 313 ? -18.035 45.801 12.550 1.00 15.51 293 ASP A O 1
ATOM 2143 N N . VAL A 1 314 ? -16.977 44.796 14.263 1.00 14.51 294 VAL A N 1
ATOM 2144 C CA . VAL A 1 314 ? -18.060 45.102 15.190 1.00 13.96 294 VAL A CA 1
ATOM 2145 C C . VAL A 1 314 ? -17.475 45.152 16.596 1.00 14.23 294 VAL A C 1
ATOM 2146 O O . VAL A 1 314 ? -16.583 44.372 16.933 1.00 15.68 294 VAL A O 1
ATOM 2150 N N . GLU A 1 315 ? -17.996 46.054 17.418 1.00 16.47 295 GLU A N 1
ATOM 2151 C CA . GLU A 1 315 ? -17.569 46.153 18.815 1.00 16.25 295 GLU A CA 1
ATOM 2152 C C . GLU A 1 315 ? -18.620 45.521 19.728 1.00 15.81 295 GLU A C 1
ATOM 2153 O O . GLU A 1 315 ? -19.801 45.825 19.614 1.00 20.14 295 GLU A O 1
ATOM 2159 N N . VAL A 1 316 ? -18.196 44.652 20.644 1.00 16.16 296 VAL A N 1
ATOM 2160 C CA . VAL A 1 316 ? -19.113 44.016 21.590 1.00 17.34 296 VAL A CA 1
ATOM 2161 C C . VAL A 1 316 ? -18.456 44.092 22.951 1.00 13.49 296 VAL A C 1
ATOM 2162 O O . VAL A 1 316 ? -17.350 43.571 23.124 1.00 15.60 296 VAL A O 1
ATOM 2166 N N . ALA A 1 317 ? -19.150 44.693 23.913 1.00 16.60 297 ALA A N 1
ATOM 2167 C CA . ALA A 1 317 ? -18.651 44.752 25.293 1.00 18.14 297 ALA A CA 1
ATOM 2168 C C . ALA A 1 317 ? -17.230 45.303 25.363 1.00 21.07 297 ALA A C 1
ATOM 2169 O O . ALA A 1 317 ? -16.360 44.753 26.046 1.00 20.35 297 ALA A O 1
ATOM 2171 N N . GLY A 1 318 ? -16.982 46.383 24.607 1.00 20.06 298 GLY A N 1
ATOM 2172 C CA . GLY A 1 318 ? -15.677 47.025 24.564 1.00 20.95 298 GLY A CA 1
ATOM 2173 C C . GLY A 1 318 ? -14.601 46.327 23.757 1.00 24.88 298 GLY A C 1
ATOM 2174 O O . GLY A 1 318 ? -13.488 46.854 23.673 1.00 27.76 298 GLY A O 1
ATOM 2175 N N . GLN A 1 319 ? -14.879 45.166 23.137 1.00 17.58 299 GLN A N 1
ATOM 2176 C CA . GLN A 1 319 ? -13.908 44.420 22.356 1.00 18.89 299 GLN A CA 1
ATOM 2177 C C . GLN A 1 319 ? -14.145 44.638 20.867 1.00 19.30 299 GLN A C 1
ATOM 2178 O O . GLN A 1 319 ? -15.294 44.659 20.407 1.00 20.06 299 GLN A O 1
ATOM 2184 N N . ARG A 1 320 ? -13.058 44.773 20.113 1.00 19.03 300 ARG A N 1
ATOM 2185 C CA . ARG A 1 320 ? -13.138 45.084 18.685 1.00 17.71 300 ARG A CA 1
ATOM 2186 C C . ARG A 1 320 ? -12.932 43.809 17.882 1.00 16.91 300 ARG A C 1
ATOM 2187 O O . ARG A 1 320 ? -11.813 43.332 17.707 1.00 17.72 300 ARG A O 1
ATOM 2195 N N . LEU A 1 321 ? -14.037 43.220 17.399 1.00 15.05 301 LEU A N 1
ATOM 2196 C CA . LEU A 1 321 ? -13.962 42.022 16.579 1.00 14.66 301 LEU A CA 1
ATOM 2197 C C . LEU A 1 321 ? -13.786 42.444 15.121 1.00 14.29 301 LEU A C 1
ATOM 2198 O O . LEU A 1 321 ? -14.346 43.466 14.685 1.00 15.74 301 LEU A O 1
ATOM 2203 N N . SER A 1 322 ? -13.060 41.646 14.358 1.00 14.56 302 SER A N 1
ATOM 2204 C CA . SER A 1 322 ? -12.884 41.935 12.938 1.00 14.16 302 SER A CA 1
ATOM 2205 C C . SER A 1 322 ? -13.859 41.101 12.125 1.00 15.24 302 SER A C 1
ATOM 2206 O O . SER A 1 322 ? -14.323 40.054 12.586 1.00 13.48 302 SER A O 1
ATOM 2209 N N . ALA A 1 323 ? -14.132 41.535 10.896 1.00 14.41 303 ALA A N 1
ATOM 2210 C CA . ALA A 1 323 ? -14.867 40.705 9.956 1.00 12.35 303 ALA A CA 1
ATOM 2211 C C . ALA A 1 323 ? -14.194 39.367 9.744 1.00 13.17 303 ALA A C 1
ATOM 2212 O O . ALA A 1 323 ? -12.977 39.220 9.871 1.00 14.74 303 ALA A O 1
ATOM 2214 N N . ASP A 1 324 ? -14.980 38.356 9.395 1.00 12.70 304 ASP A N 1
ATOM 2215 C CA . ASP A 1 324 ? -14.498 37.037 9.053 1.00 13.52 304 ASP A CA 1
ATOM 2216 C C . ASP A 1 324 ? -13.789 36.358 10.231 1.00 13.43 304 ASP A C 1
ATOM 2217 O O . ASP A 1 324 ? -12.782 35.648 10.058 1.00 14.35 304 ASP A O 1
ATOM 2222 N N . GLN A 1 325 ? -14.360 36.514 11.434 1.00 12.91 305 GLN A N 1
ATOM 2223 C CA . GLN A 1 325 ? -13.859 35.819 12.614 1.00 11.36 305 GLN A CA 1
ATOM 2224 C C . GLN A 1 325 ? -14.950 34.935 13.183 1.00 10.00 305 GLN A C 1
ATOM 2225 O O . GLN A 1 325 ? -16.163 35.250 13.106 1.00 11.27 305 GLN A O 1
ATOM 2231 N N . MET A 1 326 ? -14.534 33.829 13.757 1.00 10.43 306 MET A N 1
ATOM 2232 C CA . MET A 1 326 ? -15.452 32.948 14.450 1.00 9.39 306 MET A CA 1
ATOM 2233 C C . MET A 1 326 ? -15.796 33.484 15.825 1.00 11.19 306 MET A C 1
ATOM 2234 O O . MET A 1 326 ? -14.958 34.059 16.512 1.00 11.21 306 MET A O 1
ATOM 2239 N N . VAL A 1 327 ? -17.072 33.319 16.217 1.00 10.55 307 VAL A N 1
ATOM 2240 C CA . VAL A 1 327 ? -17.581 33.696 17.532 1.00 10.14 307 VAL A CA 1
ATOM 2241 C C . VAL A 1 327 ? -18.268 32.465 18.105 1.00 9.29 307 VAL A C 1
ATOM 2242 O O . VAL A 1 327 ? -19.140 31.871 17.455 1.00 12.45 307 VAL A O 1
ATOM 2246 N N . MET A 1 328 ? -17.870 32.072 19.305 1.00 8.48 308 MET A N 1
ATOM 2247 C CA . MET A 1 328 ? -18.571 31.010 20.016 1.00 9.02 308 MET A CA 1
ATOM 2248 C C . MET A 1 328 ? -19.442 31.649 21.080 1.00 9.45 308 MET A C 1
ATOM 2249 O O . MET A 1 328 ? -18.954 32.408 21.923 1.00 9.84 308 MET A O 1
ATOM 2254 N N . VAL A 1 329 ? -20.738 31.351 21.033 1.00 8.76 309 VAL A N 1
ATOM 2255 C CA . VAL A 1 329 ? -21.683 31.880 22.023 1.00 8.42 309 VAL A CA 1
ATOM 2256 C C . VAL A 1 329 ? -21.911 30.776 23.038 1.00 7.30 309 VAL A C 1
ATOM 2257 O O . VAL A 1 329 ? -22.526 29.747 22.721 1.00 8.48 309 VAL A O 1
ATOM 2261 N N . TRP A 1 330 ? -21.380 30.963 24.239 1.00 7.07 310 TRP A N 1
ATOM 2262 C CA . TRP A 1 330 ? -21.400 29.912 25.258 1.00 7.84 310 TRP A CA 1
ATOM 2263 C C . TRP A 1 330 ? -22.666 30.009 26.097 1.00 7.65 310 TRP A C 1
ATOM 2264 O O . TRP A 1 330 ? -22.698 30.603 27.171 1.00 8.23 310 TRP A O 1
ATOM 2275 N N . PHE A 1 331 ? -23.749 29.366 25.582 1.00 8.44 311 PHE A N 1
ATOM 2276 C CA . PHE A 1 331 ? -24.997 29.232 26.347 1.00 6.70 311 PHE A CA 1
ATOM 2277 C C . PHE A 1 331 ? -24.701 28.736 27.749 1.00 7.18 311 PHE A C 1
ATOM 2278 O O . PHE A 1 331 ? -25.304 29.196 28.717 1.00 7.69 311 PHE A O 1
ATOM 2286 N N . GLY A 1 332 ? -23.800 27.756 27.879 1.00 7.66 312 GLY A N 1
ATOM 2287 C CA . GLY A 1 332 ? -23.561 27.196 29.208 1.00 8.17 312 GLY A CA 1
ATOM 2288 C C . GLY A 1 332 ? -23.034 28.218 30.193 1.00 8.28 312 GLY A C 1
ATOM 2289 O O . GLY A 1 332 ? -23.411 28.220 31.369 1.00 8.57 312 GLY A O 1
ATOM 2290 N N . ALA A 1 333 ? -22.158 29.131 29.703 1.00 8.29 313 ALA A N 1
ATOM 2291 C CA . ALA A 1 333 ? -21.620 30.184 30.563 1.00 7.55 313 ALA A CA 1
ATOM 2292 C C . ALA A 1 333 ? -22.651 31.269 30.821 1.00 7.29 313 ALA A C 1
ATOM 2293 O O . ALA A 1 333 ? -22.815 31.746 31.948 1.00 8.14 313 ALA A O 1
ATOM 2295 N N . ALA A 1 334 ? -23.392 31.657 29.787 1.00 7.44 314 ALA A N 1
ATOM 2296 C CA . ALA A 1 334 ? -24.431 32.671 29.947 1.00 8.27 314 ALA A CA 1
ATOM 2297 C C . ALA A 1 334 ? -25.468 32.228 30.969 1.00 6.77 314 ALA A C 1
ATOM 2298 O O . ALA A 1 334 ? -26.025 33.055 31.712 1.00 7.78 314 ALA A O 1
ATOM 2300 N N . ASN A 1 335 ? -25.699 30.914 31.038 1.00 7.11 315 ASN A N 1
ATOM 2301 C CA . ASN A 1 335 ? -26.663 30.331 31.962 1.00 7.19 315 ASN A CA 1
ATOM 2302 C C . ASN A 1 335 ? -26.182 30.357 33.399 1.00 8.09 315 ASN A C 1
ATOM 2303 O O . ASN A 1 335 ? -26.968 30.014 34.283 1.00 8.63 315 ASN A O 1
ATOM 2308 N N . ARG A 1 336 ? -24.927 30.802 33.653 1.00 8.22 316 ARG A N 1
ATOM 2309 C CA . ARG A 1 336 ? -24.418 31.013 35.014 1.00 8.16 316 ARG A CA 1
ATOM 2310 C C . ARG A 1 336 ? -24.216 32.491 35.320 1.00 9.09 316 ARG A C 1
ATOM 2311 O O . ARG A 1 336 ? -23.578 32.826 36.346 1.00 10.33 316 ARG A O 1
ATOM 2319 N N . ASP A 1 337 ? -24.696 33.390 34.482 1.00 8.23 317 ASP A N 1
ATOM 2320 C CA . ASP A 1 337 ? -24.374 34.799 34.683 1.00 9.52 317 ASP A CA 1
ATOM 2321 C C . ASP A 1 337 ? -25.185 35.339 35.858 1.00 10.89 317 ASP A C 1
ATOM 2322 O O . ASP A 1 337 ? -26.415 35.386 35.799 1.00 10.97 317 ASP A O 1
ATOM 2327 N N . ALA A 1 338 ? -24.492 35.796 36.912 1.00 11.81 318 ALA A N 1
ATOM 2328 C CA . ALA A 1 338 ? -25.177 36.296 38.103 1.00 13.63 318 ALA A CA 1
ATOM 2329 C C . ALA A 1 338 ? -25.906 37.610 37.845 1.00 15.26 318 ALA A C 1
ATOM 2330 O O . ALA A 1 338 ? -26.746 38.014 38.671 1.00 16.76 318 ALA A O 1
ATOM 2332 N N . ARG A 1 339 ? -25.631 38.307 36.733 1.00 14.31 319 ARG A N 1
ATOM 2333 C CA . ARG A 1 339 ? -26.443 39.461 36.393 1.00 15.01 319 ARG A CA 1
ATOM 2334 C C . ARG A 1 339 ? -27.860 39.058 36.019 1.00 15.80 319 ARG A C 1
ATOM 2335 O O . ARG A 1 339 ? -28.772 39.894 36.033 1.00 17.28 319 ARG A O 1
ATOM 2343 N N . GLN A 1 340 ? -28.066 37.793 35.629 1.00 13.31 320 GLN A N 1
ATOM 2344 C CA . GLN A 1 340 ? -29.366 37.296 35.215 1.00 13.24 320 GLN A CA 1
ATOM 2345 C C . GLN A 1 340 ? -29.968 36.309 36.200 1.00 12.87 320 GLN A C 1
ATOM 2346 O O . GLN A 1 340 ? -31.181 36.283 36.372 1.00 15.42 320 GLN A O 1
ATOM 2352 N N . PHE A 1 341 ? -29.180 35.449 36.802 1.00 11.99 321 PHE A N 1
ATOM 2353 C CA . PHE A 1 341 ? -29.689 34.390 37.665 1.00 13.54 321 PHE A CA 1
ATOM 2354 C C . PHE A 1 341 ? -29.174 34.582 39.082 1.00 15.41 321 PHE A C 1
ATOM 2355 O O . PHE A 1 341 ? -27.958 34.678 39.283 1.00 16.65 321 PHE A O 1
ATOM 2363 N N . ALA A 1 342 ? -30.088 34.621 40.052 1.00 14.40 322 ALA A N 1
ATOM 2364 C CA . ALA A 1 342 ? -29.667 34.693 41.448 1.00 14.38 322 ALA A CA 1
ATOM 2365 C C . ALA A 1 342 ? -29.046 33.372 41.862 1.00 15.73 322 ALA A C 1
ATOM 2366 O O . ALA A 1 342 ? -29.556 32.303 41.514 1.00 13.24 322 ALA A O 1
ATOM 2368 N N . GLU A 1 343 ? -27.930 33.418 42.580 1.00 13.17 323 GLU A N 1
ATOM 2369 C CA . GLU A 1 343 ? -27.253 32.216 43.051 1.00 14.79 323 GLU A CA 1
ATOM 2370 C C . GLU A 1 343 ? -27.083 31.225 41.896 1.00 12.32 323 GLU A C 1
ATOM 2371 O O . GLU A 1 343 ? -27.558 30.087 41.969 1.00 13.09 323 GLU A O 1
ATOM 2377 N N . PRO A 1 344 ? -26.409 31.630 40.821 1.00 13.62 324 PRO A N 1
ATOM 2378 C CA . PRO A 1 344 ? -26.368 30.771 39.620 1.00 11.49 324 PRO A CA 1
ATOM 2379 C C . PRO A 1 344 ? -25.701 29.440 39.833 1.00 11.66 324 PRO A C 1
ATOM 2380 O O . PRO A 1 344 ? -25.929 28.514 39.029 1.00 10.89 324 PRO A O 1
ATOM 2384 N N . GLU A 1 345 ? -24.862 29.286 40.885 1.00 10.83 325 GLU A N 1
ATOM 2385 C CA . GLU A 1 345 ? -24.191 28.027 41.161 1.00 12.24 325 GLU A CA 1
ATOM 2386 C C . GLU A 1 345 ? -25.097 27.015 41.819 1.00 10.41 325 GLU A C 1
ATOM 2387 O O . GLU A 1 345 ? -24.722 25.853 41.948 1.00 12.70 325 GLU A O 1
ATOM 2393 N N . LEU A 1 346 ? -26.271 27.427 42.228 1.00 11.38 326 LEU A N 1
ATOM 2394 C CA . LEU A 1 346 ? -27.169 26.511 42.917 1.00 12.43 326 LEU A CA 1
ATOM 2395 C C . LEU A 1 346 ? -28.163 25.892 41.942 1.00 12.24 326 LEU A C 1
ATOM 2396 O O . LEU A 1 346 ? -28.800 26.602 41.141 1.00 11.63 326 LEU A O 1
ATOM 2401 N N . PHE A 1 347 ? -28.326 24.584 42.061 1.00 10.83 327 PHE A N 1
ATOM 2402 C CA . PHE A 1 347 ? -29.352 23.867 41.301 1.00 10.33 327 PHE A CA 1
ATOM 2403 C C . PHE A 1 347 ? -30.682 24.032 42.024 1.00 11.81 327 PHE A C 1
ATOM 2404 O O . PHE A 1 347 ? -30.815 23.571 43.168 1.00 13.34 327 PHE A O 1
ATOM 2412 N N . ASP A 1 348 ? -31.668 24.676 41.409 1.00 9.91 328 ASP A N 1
ATOM 2413 C CA . ASP A 1 348 ? -32.962 24.873 42.057 1.00 9.96 328 ASP A CA 1
ATOM 2414 C C . ASP A 1 348 ? -34.037 24.521 41.020 1.00 10.90 328 ASP A C 1
ATOM 2415 O O . ASP A 1 348 ? -34.361 25.328 40.136 1.00 11.06 328 ASP A O 1
ATOM 2420 N N . MET A 1 349 ? -34.633 23.338 41.156 1.00 11.21 329 MET A N 1
ATOM 2421 C CA . MET A 1 349 ? -35.626 22.918 40.158 1.00 11.88 329 MET A CA 1
ATOM 2422 C C . MET A 1 349 ? -36.849 23.816 40.098 1.00 13.97 329 MET A C 1
ATOM 2423 O O . MET A 1 349 ? -37.583 23.773 39.099 1.00 14.54 329 MET A O 1
ATOM 2428 N N . THR A 1 350 ? -37.108 24.633 41.113 1.00 12.40 330 THR A N 1
ATOM 2429 C CA . THR A 1 350 ? -38.260 25.524 41.076 1.00 12.75 330 THR A CA 1
ATOM 2430 C C . THR A 1 350 ? -37.896 26.929 40.699 1.00 14.44 330 THR A C 1
ATOM 2431 O O . THR A 1 350 ? -38.704 27.841 40.850 1.00 16.67 330 THR A O 1
ATOM 2435 N N . ARG A 1 351 ? -36.677 27.138 40.205 1.00 12.00 331 ARG A N 1
ATOM 2436 C CA . ARG A 1 351 ? -36.304 28.446 39.710 1.00 12.44 331 ARG A CA 1
ATOM 2437 C C . ARG A 1 351 ? -37.343 28.914 38.687 1.00 12.99 331 ARG A C 1
ATOM 2438 O O . ARG A 1 351 ? -37.721 28.173 37.769 1.00 13.48 331 ARG A O 1
ATOM 2446 N N . GLY A 1 352 ? -37.813 30.139 38.844 1.00 15.82 332 GLY A N 1
ATOM 2447 C CA . GLY A 1 352 ? -38.881 30.630 38.026 1.00 19.56 332 GLY A CA 1
ATOM 2448 C C . GLY A 1 352 ? -39.077 32.113 38.252 1.00 29.71 332 GLY A C 1
ATOM 2449 O O . GLY A 1 352 ? -39.227 32.563 39.393 1.00 29.37 332 GLY A O 1
ATOM 2450 N N . PRO A 1 353 ? -39.064 32.916 37.169 1.00 25.56 333 PRO A N 1
ATOM 2451 C CA . PRO A 1 353 ? -38.862 32.465 35.791 1.00 18.44 333 PRO A CA 1
ATOM 2452 C C . PRO A 1 353 ? -37.439 31.952 35.654 1.00 17.49 333 PRO A C 1
ATOM 2453 O O . PRO A 1 353 ? -36.577 32.181 36.485 1.00 16.05 333 PRO A O 1
ATOM 2457 N N . ASN A 1 354 ? -37.182 31.230 34.577 1.00 15.24 334 ASN A N 1
ATOM 2458 C CA . ASN A 1 354 ? -35.861 30.620 34.348 1.00 12.02 334 ASN A CA 1
ATOM 2459 C C . ASN A 1 354 ? -35.555 30.801 32.865 1.00 9.61 334 ASN A C 1
ATOM 2460 O O . ASN A 1 354 ? -35.690 29.864 32.068 1.00 8.96 334 ASN A O 1
ATOM 2465 N N . PRO A 1 355 ? -35.140 31.991 32.455 1.00 8.12 335 PRO A N 1
ATOM 2466 C CA . PRO A 1 355 ? -34.996 32.302 31.029 1.00 7.98 335 PRO A CA 1
ATOM 2467 C C . PRO A 1 355 ? -33.633 31.851 30.503 1.00 6.42 335 PRO A C 1
ATOM 2468 O O . PRO A 1 355 ? -32.898 32.614 29.882 1.00 8.35 335 PRO A O 1
ATOM 2472 N N . HIS A 1 356 ? -33.327 30.573 30.686 1.00 7.29 336 HIS A N 1
ATOM 2473 C CA . HIS A 1 356 ? -32.036 30.085 30.258 1.00 6.92 336 HIS A CA 1
ATOM 2474 C C . HIS A 1 356 ? -31.938 30.030 28.742 1.00 5.54 336 HIS A C 1
ATOM 2475 O O . HIS A 1 356 ? -32.939 30.056 28.002 1.00 7.24 336 HIS A O 1
ATOM 2482 N N . LEU A 1 357 ? -30.697 29.943 28.280 1.00 6.42 337 LEU A N 1
ATOM 2483 C CA . LEU A 1 357 ? -30.388 29.909 26.854 1.00 7.19 337 LEU A CA 1
ATOM 2484 C C . LEU A 1 357 ? -30.095 28.503 26.353 1.00 6.50 337 LEU A C 1
ATOM 2485 O O . LEU A 1 357 ? -29.478 28.350 25.278 1.00 7.17 337 LEU A O 1
ATOM 2490 N N . GLY A 1 358 ? -30.525 27.479 27.069 1.00 7.14 338 GLY A N 1
ATOM 2491 C CA . GLY A 1 358 ? -30.254 26.116 26.617 1.00 7.67 338 GLY A CA 1
ATOM 2492 C C . GLY A 1 358 ? -30.851 25.759 25.257 1.00 5.81 338 GLY A C 1
ATOM 2493 O O . GLY A 1 358 ? -30.341 24.856 24.585 1.00 7.35 338 GLY A O 1
ATOM 2494 N N . PHE A 1 359 ? -31.968 26.393 24.867 1.00 6.20 339 PHE A N 1
ATOM 2495 C CA . PHE A 1 359 ? -32.573 26.217 23.544 1.00 6.99 339 PHE A CA 1
ATOM 2496 C C . PHE A 1 359 ? -32.272 27.399 22.647 1.00 6.97 339 PHE A C 1
ATOM 2497 O O . PHE A 1 359 ? -32.936 27.573 21.615 1.00 8.10 339 PHE A O 1
ATOM 2505 N N . GLY A 1 360 ? -31.271 28.222 23.004 1.00 6.56 340 GLY A N 1
ATOM 2506 C CA . GLY A 1 360 ? -31.003 29.386 22.193 1.00 6.82 340 GLY A CA 1
ATOM 2507 C C . GLY A 1 360 ? -32.034 30.502 22.385 1.00 6.12 340 GLY A C 1
ATOM 2508 O O . GLY A 1 360 ? -32.852 30.484 23.330 1.00 7.93 340 GLY A O 1
ATOM 2509 N N . ARG A 1 361 ? -31.976 31.468 21.477 1.00 7.34 341 ARG A N 1
ATOM 2510 C CA . ARG A 1 361 ? -32.856 32.635 21.523 1.00 7.44 341 ARG A CA 1
ATOM 2511 C C . ARG A 1 361 ? -32.695 33.361 20.203 1.00 7.13 341 ARG A C 1
ATOM 2512 O O . ARG A 1 361 ? -31.608 33.405 19.653 1.00 8.19 341 ARG A O 1
ATOM 2520 N N . GLY A 1 362 ? -33.792 33.922 19.700 1.00 7.16 342 GLY A N 1
ATOM 2521 C CA . GLY A 1 362 ? -33.719 34.644 18.424 1.00 7.37 342 GLY A CA 1
ATOM 2522 C C . GLY A 1 362 ? -34.112 33.743 17.283 1.00 6.87 342 GLY A C 1
ATOM 2523 O O . GLY A 1 362 ? -34.720 32.692 17.495 1.00 7.37 342 GLY A O 1
ATOM 2524 N N . ILE A 1 363 ? -33.743 34.135 16.065 1.00 7.44 343 ILE A N 1
ATOM 2525 C CA . ILE A 1 363 ? -34.326 33.466 14.885 1.00 7.25 343 ILE A CA 1
ATOM 2526 C C . ILE A 1 363 ? -34.052 31.966 14.832 1.00 7.78 343 ILE A C 1
ATOM 2527 O O . ILE A 1 363 ? -34.853 31.221 14.247 1.00 7.79 343 ILE A O 1
ATOM 2532 N N . HIS A 1 364 ? -32.910 31.524 15.377 1.00 6.47 344 HIS A N 1
ATOM 2533 C CA . HIS A 1 364 ? -32.521 30.113 15.323 1.00 7.52 344 HIS A CA 1
ATOM 2534 C C . HIS A 1 364 ? -32.910 29.333 16.565 1.00 6.83 344 HIS A C 1
ATOM 2535 O O . HIS A 1 364 ? -32.472 28.169 16.698 1.00 8.42 344 HIS A O 1
ATOM 2542 N N . PHE A 1 365 ? -33.749 29.879 17.445 1.00 7.61 345 PHE A N 1
ATOM 2543 C CA . PHE A 1 365 ? -34.036 29.158 18.679 1.00 6.91 345 PHE A CA 1
ATOM 2544 C C . PHE A 1 365 ? -34.637 27.791 18.369 1.00 7.36 345 PHE A C 1
ATOM 2545 O O . PHE A 1 365 ? -35.342 27.598 17.375 1.00 7.72 345 PHE A O 1
ATOM 2553 N N . CYS A 1 366 ? -34.432 26.866 19.280 1.00 6.20 346 CYS A N 1
ATOM 2554 C CA . CYS A 1 366 ? -34.716 25.459 18.973 1.00 6.65 346 CYS A CA 1
ATOM 2555 C C . CYS A 1 366 ? -36.148 25.217 18.529 1.00 6.52 346 CYS A C 1
ATOM 2556 O O . CYS A 1 366 ? -37.113 25.352 19.297 1.00 7.68 346 CYS A O 1
ATOM 2559 N N . LEU A 1 367 ? -36.282 24.722 17.298 1.00 6.83 347 LEU A N 1
ATOM 2560 C CA . LEU A 1 367 ? -37.592 24.332 16.796 1.00 7.02 347 LEU A CA 1
ATOM 2561 C C . LEU A 1 367 ? -38.106 23.093 17.495 1.00 6.61 347 LEU A C 1
ATOM 2562 O O . LEU A 1 367 ? -39.322 22.864 17.537 1.00 8.68 347 LEU A O 1
ATOM 2567 N N . GLY A 1 368 ? -37.204 22.281 18.022 1.00 7.19 348 GLY A N 1
ATOM 2568 C CA . GLY A 1 368 ? -37.550 21.064 18.720 1.00 7.61 348 GLY A CA 1
ATOM 2569 C C . GLY A 1 368 ? -37.843 21.217 20.179 1.00 7.41 348 GLY A C 1
ATOM 2570 O O . GLY A 1 368 ? -38.119 20.199 20.827 1.00 8.53 348 GLY A O 1
ATOM 2571 N N . GLY A 1 369 ? -37.885 22.420 20.736 1.00 7.92 349 GLY A N 1
ATOM 2572 C CA . GLY A 1 369 ? -38.038 22.561 22.167 1.00 7.61 349 GLY A CA 1
ATOM 2573 C C . GLY A 1 369 ? -39.261 21.868 22.752 1.00 6.56 349 GLY A C 1
ATOM 2574 O O . GLY A 1 369 ? -39.154 21.097 23.700 1.00 7.60 349 GLY A O 1
ATO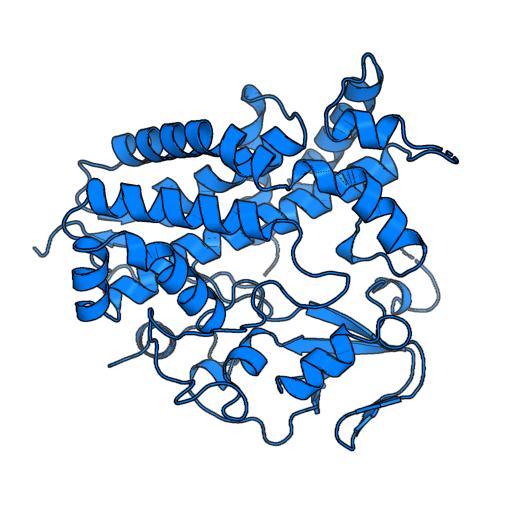M 2575 N N . PRO A 1 370 ? -40.440 22.108 22.188 1.00 7.03 350 PRO A N 1
ATOM 2576 C CA . PRO A 1 370 ? -41.620 21.409 22.710 1.00 7.99 350 PRO A CA 1
ATOM 2577 C C . PRO A 1 370 ? -41.487 19.898 22.637 1.00 7.08 350 PRO A C 1
ATOM 2578 O O . PRO A 1 370 ? -41.882 19.195 23.594 1.00 7.89 350 PRO A O 1
ATOM 2582 N N . LEU A 1 371 ? -40.926 19.367 21.545 1.00 7.22 351 LEU A N 1
ATOM 2583 C CA . LEU A 1 371 ? -40.729 17.914 21.467 1.00 6.74 351 LEU A CA 1
ATOM 2584 C C . LEU A 1 371 ? -39.734 17.436 22.514 1.00 6.91 351 LEU A C 1
ATOM 2585 O O . LEU A 1 371 ? -39.968 16.418 23.177 1.00 6.69 351 LEU A O 1
ATOM 2590 N N . ALA A 1 372 ? -38.635 18.169 22.713 1.00 7.30 352 ALA A N 1
ATOM 2591 C CA . ALA A 1 372 ? -37.620 17.745 23.671 1.00 7.80 352 ALA A CA 1
ATOM 2592 C C . ALA A 1 372 ? -38.153 17.782 25.086 1.00 7.19 352 ALA A C 1
ATOM 2593 O O . ALA A 1 372 ? -37.868 16.882 25.900 1.00 7.87 352 ALA A O 1
ATOM 2595 N N . ARG A 1 373 ? -38.933 18.814 25.402 1.00 7.21 353 ARG A N 1
ATOM 2596 C CA . ARG A 1 373 ? -39.544 18.908 26.731 1.00 7.42 353 ARG A CA 1
ATOM 2597 C C . ARG A 1 373 ? -40.463 17.716 26.990 1.00 6.75 353 ARG A C 1
ATOM 2598 O O . ARG A 1 373 ? -40.514 17.187 28.118 1.00 7.25 353 ARG A O 1
ATOM 2606 N N . MET A 1 374 ? -41.246 17.330 25.980 1.00 6.46 354 MET A N 1
ATOM 2607 C CA . MET A 1 374 ? -42.099 16.160 26.144 1.00 6.53 354 MET A CA 1
ATOM 2608 C C . MET A 1 374 ? -41.286 14.888 26.301 1.00 5.62 354 MET A C 1
ATOM 2609 O O . MET A 1 374 ? -41.594 14.051 27.156 1.00 7.17 354 MET A O 1
ATOM 2614 N N . GLU A 1 375 ? -40.247 14.706 25.492 1.00 5.73 355 GLU A N 1
ATOM 2615 C CA . GLU A 1 375 ? -39.461 13.477 25.612 1.00 7.78 355 GLU A CA 1
ATOM 2616 C C . GLU A 1 375 ? -38.823 13.377 26.989 1.00 6.68 355 GLU A C 1
ATOM 2617 O O . GLU A 1 375 ? -38.802 12.309 27.606 1.00 7.34 355 GLU A O 1
ATOM 2623 N N . GLY A 1 376 ? -38.246 14.480 27.470 1.00 6.95 356 GLY A N 1
ATOM 2624 C CA . GLY A 1 376 ? -37.647 14.461 28.800 1.00 7.93 356 GLY A CA 1
ATOM 2625 C C . GLY A 1 376 ? -38.655 14.186 29.896 1.00 7.00 356 GLY A C 1
ATOM 2626 O O . GLY A 1 376 ? -38.370 13.436 30.840 1.00 7.93 356 GLY A O 1
ATOM 2627 N N . ARG A 1 377 ? -39.826 14.792 29.791 1.00 6.79 357 ARG A N 1
ATOM 2628 C CA . ARG A 1 377 ? -40.845 14.577 30.822 1.00 7.04 357 ARG A CA 1
ATOM 2629 C C . ARG A 1 377 ? -41.328 13.138 30.818 1.00 6.69 357 ARG A C 1
ATOM 2630 O O . ARG A 1 377 ? -41.475 12.522 31.886 1.00 7.52 357 ARG A O 1
ATOM 2638 N N . VAL A 1 378 ? -41.633 12.585 29.638 1.00 7.32 358 VAL A N 1
ATOM 2639 C CA . VAL A 1 378 ? -42.129 11.205 29.574 1.00 7.10 358 VAL A CA 1
ATOM 2640 C C . VAL A 1 378 ? -41.073 10.242 30.095 1.00 7.14 358 VAL A C 1
ATOM 2641 O O . VAL A 1 378 ? -41.391 9.316 30.866 1.00 8.25 358 VAL A O 1
ATOM 2645 N N . ALA A 1 379 ? -39.811 10.433 29.690 1.00 7.13 359 ALA A N 1
ATOM 2646 C CA . ALA A 1 379 ? -38.744 9.559 30.136 1.00 7.63 359 ALA A CA 1
ATOM 2647 C C . ALA A 1 379 ? -38.600 9.612 31.639 1.00 6.78 359 ALA A C 1
ATOM 2648 O O . ALA A 1 379 ? -38.543 8.567 32.300 1.00 8.55 359 ALA A O 1
ATOM 2650 N N . LEU A 1 380 ? -38.532 10.806 32.194 1.00 7.70 360 LEU A N 1
ATOM 2651 C CA . LEU A 1 380 ? -38.291 10.910 33.631 1.00 8.93 360 LEU A CA 1
ATOM 2652 C C . LEU A 1 380 ? -39.486 10.399 34.435 1.00 8.05 360 LEU A C 1
ATOM 2653 O O . LEU A 1 380 ? -39.332 9.710 35.462 1.00 8.92 360 LEU A O 1
ATOM 2658 N N . ASP A 1 381 ? -40.692 10.760 34.018 1.00 7.41 361 ASP A N 1
ATOM 2659 C CA . ASP A 1 381 ? -41.859 10.365 34.810 1.00 9.52 361 ASP A CA 1
ATOM 2660 C C . ASP A 1 381 ? -41.964 8.853 34.900 1.00 8.34 361 ASP A C 1
ATOM 2661 O O . ASP A 1 381 ? -42.222 8.296 35.977 1.00 9.45 361 ASP A O 1
ATOM 2666 N N . HIS A 1 382 ? -41.759 8.159 33.778 1.00 7.57 362 HIS A N 1
ATOM 2667 C CA . HIS A 1 382 ? -41.861 6.715 33.829 1.00 8.25 362 HIS A CA 1
ATOM 2668 C C . HIS A 1 382 ? -40.656 6.077 34.489 1.00 6.65 362 HIS A C 1
ATOM 2669 O O . HIS A 1 382 ? -40.800 5.034 35.169 1.00 8.90 362 HIS A O 1
ATOM 2676 N N . LEU A 1 383 ? -39.448 6.625 34.315 1.00 7.89 363 LEU A N 1
ATOM 2677 C CA . LEU A 1 383 ? -38.305 6.101 35.045 1.00 8.98 363 LEU A CA 1
ATOM 2678 C C . LEU A 1 383 ? -38.580 6.106 36.544 1.00 8.54 363 LEU A C 1
ATOM 2679 O O . LEU A 1 383 ? -38.283 5.117 37.240 1.00 9.93 363 LEU A O 1
ATOM 2684 N N . LEU A 1 384 ? -39.118 7.213 37.070 1.00 8.16 364 LEU A N 1
ATOM 2685 C CA . LEU A 1 384 ? -39.373 7.309 38.505 1.00 9.04 364 LEU A CA 1
ATOM 2686 C C . LEU A 1 384 ? -40.460 6.330 38.910 1.00 10.88 364 LEU A C 1
ATOM 2687 O O . LEU A 1 384 ? -40.406 5.752 40.014 1.00 11.74 364 LEU A O 1
ATOM 2692 N N . ASP A 1 385 ? -41.461 6.120 38.052 1.00 9.35 365 ASP A N 1
ATOM 2693 C CA . ASP A 1 385 ? -42.480 5.111 38.363 1.00 10.02 365 ASP A CA 1
ATOM 2694 C C . ASP A 1 385 ? -41.897 3.720 38.451 1.00 11.52 365 ASP A C 1
ATOM 2695 O O . ASP A 1 385 ? -42.361 2.892 39.263 1.00 13.22 365 ASP A O 1
ATOM 2700 N N . ARG A 1 386 ? -40.977 3.380 37.574 1.00 8.63 366 ARG A N 1
ATOM 2701 C CA . ARG A 1 386 ? -40.535 2.006 37.452 1.00 9.57 366 ARG A CA 1
ATOM 2702 C C . ARG A 1 386 ? -39.438 1.659 38.435 1.00 11.49 366 ARG A C 1
ATOM 2703 O O . ARG A 1 386 ? -39.221 0.462 38.689 1.00 11.57 366 ARG A O 1
ATOM 2711 N N . PHE A 1 387 ? -38.763 2.644 39.012 1.00 10.30 367 PHE A N 1
ATOM 2712 C CA . PHE A 1 387 ? -37.625 2.403 39.898 1.00 11.44 367 PHE A CA 1
ATOM 2713 C C . PHE A 1 387 ? -37.822 3.288 41.108 1.00 12.00 367 PHE A C 1
ATOM 2714 O O . PHE A 1 387 ? -37.496 4.482 41.048 1.00 12.76 367 PHE A O 1
ATOM 2722 N N . PRO A 1 388 ? -38.337 2.761 42.211 1.00 12.07 368 PRO A N 1
ATOM 2723 C CA . PRO A 1 388 ? -38.479 3.596 43.413 1.00 15.45 368 PRO A CA 1
ATOM 2724 C C . PRO A 1 388 ? -37.165 4.061 44.003 1.00 15.22 368 PRO A C 1
ATOM 2725 O O . PRO A 1 388 ? -37.200 5.056 44.750 1.00 16.55 368 PRO A O 1
ATOM 2729 N N . GLU A 1 389 ? -36.039 3.412 43.689 1.00 13.24 369 GLU A N 1
ATOM 2730 C CA . GLU A 1 389 ? -34.739 3.945 44.108 1.00 14.90 369 GLU A CA 1
ATOM 2731 C C . GLU A 1 389 ? -33.717 3.787 42.998 1.00 15.10 369 GLU A C 1
ATOM 2732 O O . GLU A 1 389 ? -33.630 2.735 42.354 1.00 16.64 369 GLU A O 1
ATOM 2738 N N . LEU A 1 390 ? -32.921 4.839 42.795 1.00 15.91 370 LEU A N 1
ATOM 2739 C CA . LEU A 1 390 ? -31.848 4.848 41.813 1.00 15.78 370 LEU A CA 1
ATOM 2740 C C . LEU A 1 390 ? -30.672 5.595 42.412 1.00 16.79 370 LEU A C 1
ATOM 2741 O O . LEU A 1 390 ? -30.864 6.649 43.018 1.00 17.39 370 LEU A O 1
ATOM 2746 N N . TYR A 1 391 ? -29.465 5.069 42.199 1.00 14.41 371 TYR A N 1
ATOM 2747 C CA . TYR A 1 391 ? -28.249 5.667 42.735 1.00 14.72 371 TYR A CA 1
ATOM 2748 C C . TYR A 1 391 ? -27.137 5.506 41.724 1.00 16.85 371 TYR A C 1
ATOM 2749 O O . TYR A 1 391 ? -27.084 4.494 41.022 1.00 15.97 371 TYR A O 1
ATOM 2758 N N . THR A 1 392 ? -26.232 6.499 41.654 1.00 16.63 372 THR A N 1
ATOM 2759 C CA . THR A 1 392 ? -25.016 6.288 40.898 1.00 15.73 372 THR A CA 1
ATOM 2760 C C . THR A 1 392 ? -24.153 5.256 41.619 1.00 18.98 372 THR A C 1
ATOM 2761 O O . THR A 1 392 ? -24.440 4.859 42.751 1.00 20.50 372 THR A O 1
ATOM 2765 N N . ASP A 1 393 ? -23.095 4.819 40.948 1.00 21.48 373 ASP A N 1
ATOM 2766 C CA . ASP A 1 393 ? -22.177 3.822 41.505 1.00 23.96 373 ASP A CA 1
ATOM 2767 C C . ASP A 1 393 ? -20.779 4.409 41.523 1.00 27.83 373 ASP A C 1
ATOM 2768 O O . ASP A 1 393 ? -20.184 4.610 40.446 1.00 22.31 373 ASP A O 1
ATOM 2773 N N . PRO A 1 394 ? -20.216 4.702 42.702 1.00 27.96 374 PRO A N 1
ATOM 2774 C CA . PRO A 1 394 ? -18.859 5.265 42.752 1.00 30.89 374 PRO A CA 1
ATOM 2775 C C . PRO A 1 394 ? -17.809 4.369 42.114 1.00 29.53 374 PRO A C 1
ATOM 2776 O O . PRO A 1 394 ? -16.777 4.878 41.663 1.00 35.11 374 PRO A O 1
ATOM 2780 N N . GLU A 1 395 ? -18.066 3.071 41.996 1.00 29.15 375 GLU A N 1
ATOM 2781 C CA . GLU A 1 395 ? -17.143 2.173 41.313 1.00 32.96 375 GLU A CA 1
ATOM 2782 C C . GLU A 1 395 ? -17.386 2.062 39.806 1.00 30.36 375 GLU A C 1
ATOM 2783 O O . GLU A 1 395 ? -16.541 1.510 39.094 1.00 29.09 375 GLU A O 1
ATOM 2789 N N . ARG A 1 396 ? -18.507 2.569 39.297 1.00 24.17 376 ARG A N 1
ATOM 2790 C CA . ARG A 1 396 ? -18.791 2.602 37.862 1.00 22.10 376 ARG A CA 1
ATOM 2791 C C . ARG A 1 396 ? -19.329 3.992 37.569 1.00 23.84 376 ARG A C 1
ATOM 2792 O O . ARG A 1 396 ? -20.542 4.182 37.393 1.00 18.22 376 ARG A O 1
ATOM 2800 N N . PRO A 1 397 ? -18.457 4.992 37.539 1.00 17.58 377 PRO A N 1
ATOM 2801 C CA . PRO A 1 397 ? -18.923 6.374 37.502 1.00 16.78 377 PRO A CA 1
ATOM 2802 C C . PRO A 1 397 ? -19.508 6.716 36.148 1.00 14.87 377 PRO A C 1
ATOM 2803 O O . PRO A 1 397 ? -19.226 6.075 35.132 1.00 16.65 377 PRO A O 1
ATOM 2807 N N . PRO A 1 398 ? -20.310 7.760 36.110 1.00 14.32 378 PRO A N 1
ATOM 2808 C CA . PRO A 1 398 ? -20.771 8.275 34.820 1.00 14.47 378 PRO A CA 1
ATOM 2809 C C . PRO A 1 398 ? -19.602 8.761 33.985 1.00 13.55 378 PRO A C 1
ATOM 2810 O O . PRO A 1 398 ? -18.544 9.163 34.518 1.00 16.71 378 PRO A O 1
ATOM 2814 N N . THR A 1 399 ? -19.792 8.747 32.689 1.00 12.66 379 THR A N 1
ATOM 2815 C CA . THR A 1 399 ? -18.863 9.384 31.759 1.00 13.38 379 THR A CA 1
ATOM 2816 C C . THR A 1 399 ? -19.636 10.427 30.951 1.00 13.29 379 THR A C 1
ATOM 2817 O O . THR A 1 399 ? -20.888 10.441 30.914 1.00 11.71 379 THR A O 1
ATOM 2821 N N . PHE A 1 400 ? -18.891 11.295 30.250 1.00 13.14 380 PHE A N 1
ATOM 2822 C CA . PHE A 1 400 ? -19.454 12.475 29.591 1.00 12.06 380 PHE A CA 1
ATOM 2823 C C . PHE A 1 400 ? -19.083 12.499 28.121 1.00 13.10 380 PHE A C 1
ATOM 2824 O O . PHE A 1 400 ? -18.020 12.015 27.720 1.00 14.07 380 PHE A O 1
ATOM 2832 N N . MET A 1 401 ? -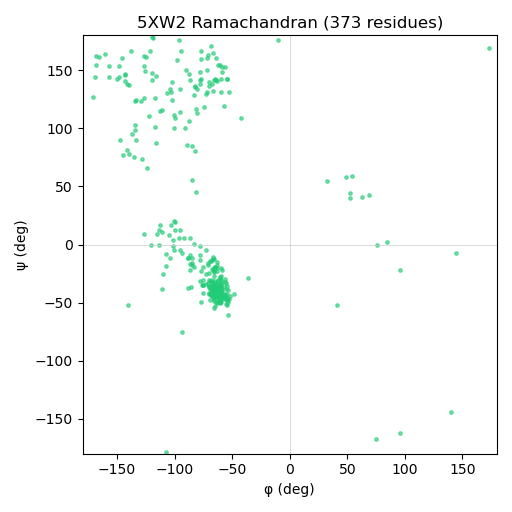19.964 13.068 27.304 1.00 12.28 381 MET A N 1
ATOM 2833 C CA . MET A 1 401 ? -19.692 13.193 25.881 1.00 13.72 381 MET A CA 1
ATOM 2834 C C . MET A 1 401 ? -18.431 14.016 25.694 1.00 14.36 381 MET A C 1
ATOM 2835 O O . MET A 1 401 ? -18.201 14.973 26.429 1.00 13.08 381 MET A O 1
ATOM 2840 N N . PRO A 1 402 ? -17.597 13.661 24.711 1.00 18.50 382 PRO A N 1
ATOM 2841 C CA . PRO A 1 402 ? -16.299 14.314 24.575 1.00 19.44 382 PRO A CA 1
ATOM 2842 C C . PRO A 1 402 ? -16.342 15.707 23.947 1.00 19.58 382 PRO A C 1
ATOM 2843 O O . PRO A 1 402 ? -15.412 16.489 24.190 1.00 21.85 382 PRO A O 1
ATOM 2847 N N . GLY A 1 403 ? -17.366 16.055 23.180 1.00 17.64 383 GLY A N 1
ATOM 2848 C CA . GLY A 1 403 ? -17.274 17.349 22.493 1.00 16.78 383 GLY A CA 1
ATOM 2849 C C . GLY A 1 403 ? -17.127 18.549 23.423 1.00 17.87 383 GLY A C 1
ATOM 2850 O O . GLY A 1 403 ? -17.885 18.681 24.394 1.00 14.40 383 GLY A O 1
ATOM 2851 N N . PHE A 1 404 ? -16.160 19.452 23.159 1.00 15.45 384 PHE A N 1
ATOM 2852 C CA . PHE A 1 404 ? -15.888 20.582 24.019 1.00 13.91 384 PHE A CA 1
ATOM 2853 C C . PHE A 1 404 ? -17.051 21.592 24.067 1.00 11.03 384 PHE A C 1
ATOM 2854 O O . PHE A 1 404 ? -17.098 22.429 24.953 1.00 13.27 384 PHE A O 1
ATOM 2862 N N . ASP A 1 405 ? -17.914 21.549 23.069 1.00 10.25 385 ASP A N 1
ATOM 2863 C CA . ASP A 1 405 ? -19.072 22.435 22.937 1.00 10.05 385 ASP A CA 1
ATOM 2864 C C . ASP A 1 405 ? -20.370 21.767 23.396 1.00 9.37 385 ASP A C 1
ATOM 2865 O O . ASP A 1 405 ? -21.462 22.255 23.067 1.00 8.81 385 ASP A O 1
ATOM 2870 N N . THR A 1 406 ? -20.258 20.706 24.184 1.00 8.56 386 THR A N 1
ATOM 2871 C CA . THR A 1 406 ? -21.436 20.029 24.743 1.00 8.47 386 THR A CA 1
ATOM 2872 C C . THR A 1 406 ? -21.246 19.944 26.236 1.00 9.31 386 THR A C 1
ATOM 2873 O O . THR A 1 406 ? -20.132 20.085 26.760 1.00 9.29 386 THR A O 1
ATOM 2877 N N . THR A 1 407 ? -22.353 19.708 26.940 1.00 8.25 387 THR A N 1
ATOM 2878 C CA . THR A 1 407 ? -22.298 19.412 28.382 1.00 8.35 387 THR A CA 1
ATOM 2879 C C . THR A 1 407 ? -23.271 18.267 28.640 1.00 8.81 387 THR A C 1
ATOM 2880 O O . THR A 1 407 ? -24.455 18.520 28.873 1.00 10.04 387 THR A O 1
ATOM 2884 N N . GLY A 1 408 ? -22.810 17.034 28.658 1.00 8.42 388 GLY A N 1
ATOM 2885 C CA . GLY A 1 408 ? -23.782 15.974 28.840 1.00 9.69 388 GLY A CA 1
ATOM 2886 C C . GLY A 1 408 ? -23.179 14.621 29.128 1.00 9.34 388 GLY A C 1
ATOM 2887 O O . GLY A 1 408 ? -22.058 14.291 28.709 1.00 10.62 388 GLY A O 1
ATOM 2888 N N . VAL A 1 409 ? -24.006 13.833 29.797 1.00 9.78 389 VAL A N 1
ATOM 2889 C CA . VAL A 1 409 ? -23.687 12.443 30.123 1.00 10.80 389 VAL A CA 1
ATOM 2890 C C . VAL A 1 409 ? -23.631 11.595 28.866 1.00 10.54 389 VAL A C 1
ATOM 2891 O O . VAL A 1 409 ? -24.498 11.702 27.994 1.00 11.58 389 VAL A O 1
ATOM 2895 N N . SER A 1 410 ? -22.629 10.687 28.783 1.00 11.44 390 SER A N 1
ATOM 2896 C CA . SER A 1 410 ? -22.615 9.645 27.757 1.00 11.55 390 SER A CA 1
ATOM 2897 C C . SER A 1 410 ? -22.857 8.237 28.297 1.00 11.23 390 SER A C 1
ATOM 2898 O O . SER A 1 410 ? -23.317 7.384 27.524 1.00 13.54 390 SER A O 1
ATOM 2901 N N . SER A 1 411 ? -22.552 7.974 29.555 1.00 11.42 391 SER A N 1
ATOM 2902 C CA . SER A 1 411 ? -22.870 6.700 30.200 1.00 10.95 391 SER A CA 1
ATOM 2903 C C . SER A 1 411 ? -23.254 7.015 31.624 1.00 11.55 391 SER A C 1
ATOM 2904 O O . SER A 1 411 ? -22.656 7.863 32.275 1.00 11.76 391 SER A O 1
ATOM 2907 N N . LEU A 1 412 ? -24.282 6.313 32.141 1.00 10.79 392 LEU A N 1
ATOM 2908 C CA . LEU A 1 412 ? -24.783 6.569 33.483 1.00 10.96 392 LEU A CA 1
ATOM 2909 C C . LEU A 1 412 ? -25.140 5.247 34.154 1.00 10.33 392 LEU A C 1
ATOM 2910 O O . LEU A 1 412 ? -26.317 4.833 34.179 1.00 10.90 392 LEU A O 1
ATOM 2915 N N . PRO A 1 413 ? -24.148 4.543 34.707 1.00 11.58 393 PRO A N 1
ATOM 2916 C CA . PRO A 1 413 ? -24.447 3.312 35.444 1.00 10.69 393 PRO A CA 1
ATOM 2917 C C . PRO A 1 413 ? -25.231 3.636 36.694 1.00 11.57 393 PRO A C 1
ATOM 2918 O O . PRO A 1 413 ? -24.918 4.551 37.435 1.00 12.64 393 PRO A O 1
ATOM 2922 N N . LEU A 1 414 ? -26.303 2.904 36.904 1.00 11.65 394 LEU A N 1
ATOM 2923 C CA . LEU A 1 414 ? -27.146 3.091 38.067 1.00 11.45 394 LEU A CA 1
ATOM 2924 C C . LEU A 1 414 ? -27.320 1.763 38.790 1.00 12.66 394 LEU A C 1
ATOM 2925 O O . LEU A 1 414 ? -27.210 0.689 38.199 1.00 14.58 394 LEU A O 1
ATOM 2930 N N . ARG A 1 415 ? -27.562 1.899 40.068 1.00 12.30 395 ARG A N 1
ATOM 2931 C CA . ARG A 1 415 ? -27.910 0.793 40.955 1.00 13.69 395 ARG A CA 1
ATOM 2932 C C . ARG A 1 415 ? -29.313 1.017 41.466 1.00 12.85 395 ARG A C 1
ATOM 2933 O O . ARG A 1 415 ? -29.735 2.142 41.710 1.00 14.12 395 ARG A O 1
ATOM 2941 N N . THR A 1 416 ? -30.044 -0.093 41.648 1.00 14.17 396 THR A N 1
ATOM 2942 C CA . THR A 1 416 ? -31.458 -0.005 41.991 1.00 17.84 396 THR A CA 1
ATOM 2943 C C . THR A 1 416 ? -31.710 -0.319 43.442 1.00 21.43 396 THR A C 1
ATOM 2944 O O . THR A 1 416 ? -32.874 -0.379 43.862 1.00 22.15 396 THR A O 1
ATOM 2948 N N . SER A 1 417 ? -30.641 -0.452 44.221 1.00 21.71 397 SER A N 1
ATOM 2949 C CA . SER A 1 417 ? -30.695 -0.643 45.659 1.00 29.48 397 SER A CA 1
ATOM 2950 C C . SER A 1 417 ? -29.283 -0.450 46.186 1.00 31.90 397 SER A C 1
ATOM 2951 O O . SER A 1 417 ? -28.313 -0.487 45.425 1.00 32.66 397 SER A O 1
ATOM 2954 N N . LEU A 1 418 ? -29.179 -0.223 47.491 1.00 35.21 398 LEU A N 1
ATOM 2955 C CA . LEU A 1 418 ? -27.893 -0.079 48.163 1.00 34.47 398 LEU A CA 1
ATOM 2956 C C . LEU A 1 418 ? -27.574 -1.402 48.855 1.00 45.39 398 LEU A C 1
ATOM 2957 O O . LEU A 1 418 ? -28.238 -1.775 49.827 1.00 53.06 398 LEU A O 1
ATOM 2962 N N . GLY A 1 419 ? -26.557 -2.106 48.361 1.00 53.51 399 GLY A N 1
ATOM 2963 C CA . GLY A 1 419 ? -26.169 -3.390 48.921 1.00 47.63 399 GLY A CA 1
ATOM 2964 C C . GLY A 1 419 ? -25.804 -4.452 47.896 1.00 58.47 399 GLY A C 1
ATOM 2965 O O . GLY A 1 419 ? -25.842 -4.221 46.684 1.00 66.35 399 GLY A O 1
#

Secondary structure (DSSP, 8-state):
---HHHHHT--TT-GGGGTPPPSSSEEEETTTTEEEE--HHHHHHHHT-TTTEES-GGGGS-S-----TT-GGG--TTHHHHHHHHHGGGGSHHHHHHHHHHHHHHHHHHHHHHTT-SEEEHIIIIITTTTHHHHHHHTT--GGGHHHHHHHHHHHHHH---HHHHHHHHHHHHHHHHTTS--SSHHHHHHH------HHHHHHHHHHHHHHHSHHHHHHHHHHHHHHHH-HHHHHHHHH-GGGHHHHHHHHHHHS-SB--EEEEESS-EEETTEEEPTT-EEEE-HHHHTT-TTTSSSTTS--TT-SS----TT--STT--TTHHHHHHHHHHHHHHHHHH-S--EEBTTB--EE---TTB--EEE-EEESS--

Foldseek 3Di:
DQFLCRVFVFQVVLCVLVVDADPAQWAADPVVQFIEGQAQVLLVVLQACCVFWPQQLQLLPPDDDHDLALQLSNDGPPVNVVSCVLQLVCQDVVVLVVCLVVLLVVLVVLCVVCLPPQKDWCLVSHLLPRQLVSLCVLLVPDPVCSVLLSVLVVVVLVVVLVSVVVLLVVQLVSLVVCVVPPDPGSSNSQQPDDVHDDSVSRSSNSVSSSVQGGVQLSFLQQLLVSRCQVVVVVVVVCLVPVVLQLLSSLLSCLSQQFQQWGKTFGQAFDAGSNDTDGHSHMYIYGLNSNSQHCVPDPPSNDRDSPDPPRPGQSQHDHSNGHSNVSNSSSSNSSNVNVVCVSQVDKHFDPVDQWDARSDSRGGGTDITMIGRDDD